Protein 3C1A (pdb70)

InterPro domains:
  IPR000683 Gfo/Idh/MocA-like oxidoreductase, N-terminal [PF01408] (12-127)
  IPR036291 NAD(P)-binding domain superfamily [SSF51735] (6-154)
  IPR051450 Gfo/Idh/MocA Oxidoreductases [PTHR43377] (8-313)
  IPR055170 GFO/IDH/MocA-like oxidoreductase domain [PF22725] (145-243)

Structure (mmCIF, N/CA/C/O backbone):
data_3C1A
#
_entry.id   3C1A
#
_cell.length_a   94.658
_cell.length_b   86.361
_cell.length_c   87.907
_cell.angle_alpha   90.000
_cell.angle_beta   90.000
_cell.angle_gamma   90.000
#
_symmetry.space_group_name_H-M   'P 21 21 2'
#
loop_
_entity.id
_entity.type
_entity.pdbx_description
1 polymer 'Putative oxidoreductase'
2 non-polymer 'TETRAETHYLENE GLYCOL'
3 non-polymer DI(HYDROXYETHYL)ETHER
4 non-polymer 'TRIETHYLENE GLYCOL'
5 water water
#
loop_
_atom_site.group_PDB
_atom_site.id
_atom_site.type_symbol
_atom_site.label_atom_id
_atom_site.label_alt_id
_atom_site.label_comp_id
_atom_site.label_asym_id
_atom_site.label_entity_id
_atom_site.label_seq_id
_atom_site.pdbx_PDB_ins_code
_atom_site.Cartn_x
_atom_site.Cartn_y
_atom_site.Cartn_z
_atom_site.occupancy
_atom_site.B_iso_or_equiv
_atom_site.auth_seq_id
_atom_site.auth_comp_id
_atom_site.auth_asym_id
_atom_site.auth_atom_id
_atom_site.pdbx_PDB_model_num
ATOM 1 N N . SER A 1 9 ? -19.116 0.455 -4.811 1.00 29.94 8 SER A N 1
ATOM 2 C CA . SER A 1 9 ? -18.970 1.375 -5.993 1.00 30.44 8 SER A CA 1
ATOM 3 C C . SER A 1 9 ? -17.695 2.221 -5.815 1.00 26.28 8 SER A C 1
ATOM 4 O O . SER A 1 9 ? -17.622 3.022 -4.901 1.00 24.22 8 SER A O 1
ATOM 7 N N . PRO A 1 10 ? -16.657 1.970 -6.625 1.00 23.95 9 PRO A N 1
ATOM 8 C CA . PRO A 1 10 ? -15.419 2.741 -6.439 1.00 22.08 9 PRO A CA 1
ATOM 9 C C . PRO A 1 10 ? -15.617 4.225 -6.682 1.00 20.46 9 PRO A C 1
ATOM 10 O O . PRO A 1 10 ? -16.446 4.621 -7.525 1.00 21.08 9 PRO A O 1
ATOM 14 N N . VAL A 1 11 ? -14.876 5.029 -5.925 1.00 15.34 10 VAL A N 1
ATOM 15 C CA . VAL A 1 11 ? -14.950 6.470 -6.048 1.00 14.12 10 VAL A CA 1
ATOM 16 C C . VAL A 1 11 ? -14.242 6.853 -7.353 1.00 15.18 10 VAL A C 1
ATOM 17 O O . VAL A 1 11 ? -13.122 6.412 -7.616 1.00 15.57 10 VAL A O 1
ATOM 21 N N . ARG A 1 12 ? -14.903 7.661 -8.172 1.00 12.44 11 ARG A N 1
ATOM 22 C CA . ARG A 1 12 ? -14.414 7.929 -9.510 1.00 11.45 11 ARG A CA 1
ATOM 23 C C . ARG A 1 12 ? -13.535 9.169 -9.500 1.00 10.18 11 ARG A C 1
ATOM 24 O O . ARG A 1 12 ? -14.011 10.265 -9.313 1.00 11.74 11 ARG A O 1
ATOM 32 N N . LEU A 1 13 ? -12.241 8.941 -9.652 1.00 12.09 12 LEU A N 1
ATOM 33 C CA . LEU A 1 13 ? -11.227 9.970 -9.613 1.00 12.85 12 LEU A CA 1
ATOM 34 C C . LEU A 1 13 ? -10.698 10.290 -10.965 1.00 11.57 12 LEU A C 1
ATOM 35 O O . LEU A 1 13 ? -10.628 9.436 -11.829 1.00 15.64 12 LEU A O 1
ATOM 40 N N . ALA A 1 14 ? -10.302 11.546 -11.142 1.00 13.06 13 ALA A N 1
ATOM 41 C CA . ALA A 1 14 ? -9.599 11.942 -12.347 1.00 12.46 13 ALA A CA 1
ATOM 42 C C . ALA A 1 14 ? -8.302 12.652 -11.953 1.00 13.23 13 ALA A C 1
ATOM 43 O O . ALA A 1 14 ? -8.212 13.247 -10.879 1.00 7.67 13 ALA A O 1
ATOM 45 N N . LEU A 1 15 ? -7.297 12.563 -12.822 1.00 12.48 14 LEU A N 1
ATOM 46 C CA . LEU A 1 15 ? -5.994 13.145 -12.557 1.00 12.55 14 LEU A CA 1
ATOM 47 C C . LEU A 1 15 ? -5.638 14.167 -13.634 1.00 10.12 14 LEU A C 1
ATOM 48 O O . LEU A 1 15 ? -5.770 13.904 -14.862 1.00 10.72 14 LEU A O 1
ATOM 53 N N . ILE A 1 16 ? -5.273 15.365 -13.191 1.00 13.26 15 ILE A N 1
ATOM 54 C CA . ILE A 1 16 ? -4.825 16.365 -14.103 1.00 11.79 15 ILE A CA 1
ATOM 55 C C . ILE A 1 16 ? -3.339 16.486 -13.758 1.00 14.15 15 ILE A C 1
ATOM 56 O O . ILE A 1 16 ? -2.988 16.912 -12.651 1.00 14.93 15 ILE A O 1
ATOM 61 N N . GLY A 1 17 ? -2.486 16.063 -14.688 1.00 16.06 16 GLY A N 1
ATOM 62 C CA . GLY A 1 17 ? -1.042 15.986 -14.459 1.00 20.21 16 GLY A CA 1
ATOM 63 C C . GLY A 1 17 ? -0.261 16.708 -15.522 1.00 24.18 16 GLY A C 1
ATOM 64 O O . GLY A 1 17 ? -0.644 16.708 -16.685 1.00 23.78 16 GLY A O 1
ATOM 65 N N . ALA A 1 18 ? 0.829 17.352 -15.130 1.00 27.10 17 ALA A N 1
ATOM 66 C CA . ALA A 1 18 ? 1.755 17.943 -16.092 1.00 29.29 17 ALA A CA 1
ATOM 67 C C . ALA A 1 18 ? 3.152 17.907 -15.502 1.00 32.38 17 ALA A C 1
ATOM 68 O O . ALA A 1 18 ? 3.329 18.106 -14.296 1.00 30.21 17 ALA A O 1
ATOM 70 N N . GLY A 1 19 ? 4.133 17.612 -16.353 1.00 35.57 18 GLY A N 1
ATOM 71 C CA . GLY A 1 19 ? 5.538 17.633 -15.961 1.00 36.25 18 GLY A CA 1
ATOM 72 C C . GLY A 1 19 ? 5.939 16.431 -15.134 1.00 37.17 18 GLY A C 1
ATOM 73 O O . GLY A 1 19 ? 5.526 15.299 -15.424 1.00 36.95 18 GLY A O 1
ATOM 74 N N . ARG A 1 20 ? 6.759 16.687 -14.113 1.00 36.88 19 ARG A N 1
ATOM 75 C CA . ARG A 1 20 ? 7.230 15.663 -13.166 1.00 37.42 19 ARG A CA 1
ATOM 76 C C . ARG A 1 20 ? 6.260 15.483 -12.000 1.00 35.65 19 ARG A C 1
ATOM 77 O O . ARG A 1 20 ? 6.478 14.644 -11.130 1.00 33.31 19 ARG A O 1
ATOM 85 N N . TRP A 1 21 ? 5.205 16.288 -11.981 1.00 35.16 20 TRP A N 1
ATOM 86 C CA . TRP A 1 21 ? 4.395 16.471 -10.781 1.00 34.32 20 TRP A CA 1
ATOM 87 C C . TRP A 1 21 ? 3.418 15.316 -10.491 1.00 34.09 20 TRP A C 1
ATOM 88 O O . TRP A 1 21 ? 2.985 15.145 -9.331 1.00 29.82 20 TRP A O 1
ATOM 99 N N A GLY A 1 22 ? 3.089 14.524 -11.521 0.50 33.38 21 GLY A N 1
ATOM 100 N N B GLY A 1 22 ? 3.132 14.494 -11.500 0.50 33.09 21 GLY A N 1
ATOM 101 C CA A GLY A 1 22 ? 2.126 13.402 -11.401 0.50 35.21 21 GLY A CA 1
ATOM 102 C CA B GLY A 1 22 ? 2.235 13.346 -11.327 0.50 34.86 21 GLY A CA 1
ATOM 103 C C A GLY A 1 22 ? 2.793 12.043 -11.214 0.50 35.16 21 GLY A C 1
ATOM 104 C C B GLY A 1 22 ? 2.712 12.299 -10.323 0.50 34.48 21 GLY A C 1
ATOM 105 O O A GLY A 1 22 ? 2.224 11.002 -11.564 0.50 34.16 21 GLY A O 1
ATOM 106 O O B GLY A 1 22 ? 2.157 11.195 -10.265 0.50 34.58 21 GLY A O 1
ATOM 107 N N A LYS A 1 23 ? 3.970 12.085 -10.590 0.50 35.39 22 LYS A N 1
ATOM 108 N N B LYS A 1 23 ? 3.729 12.630 -9.526 0.50 33.60 22 LYS A N 1
ATOM 109 C CA A LYS A 1 23 ? 4.980 11.010 -10.569 0.50 35.04 22 LYS A CA 1
ATOM 110 C CA B LYS A 1 23 ? 4.248 11.679 -8.570 0.50 32.29 22 LYS A CA 1
ATOM 111 C C A LYS A 1 23 ? 4.494 9.566 -10.358 0.50 34.35 22 LYS A C 1
ATOM 112 C C B LYS A 1 23 ? 3.861 10.294 -9.057 0.50 32.46 22 LYS A C 1
ATOM 113 O O A LYS A 1 23 ? 4.840 8.673 -11.144 0.50 35.59 22 LYS A O 1
ATOM 114 O O B LYS A 1 23 ? 3.582 10.092 -10.241 0.50 33.70 22 LYS A O 1
ATOM 125 N N A ASN A 1 24 ? 3.742 9.350 -9.278 0.50 31.85 23 ASN A N 1
ATOM 126 N N B ASN A 1 24 ? 3.803 9.343 -8.135 0.50 31.16 23 ASN A N 1
ATOM 127 C CA A ASN A 1 24 ? 3.310 8.015 -8.839 0.50 28.95 23 ASN A CA 1
ATOM 128 C CA B ASN A 1 24 ? 3.313 8.008 -8.462 0.50 28.75 23 ASN A CA 1
ATOM 129 C C A ASN A 1 24 ? 1.809 7.901 -8.511 0.50 26.07 23 ASN A C 1
ATOM 130 C C B ASN A 1 24 ? 1.776 7.907 -8.393 0.50 25.72 23 ASN A C 1
ATOM 131 O O A ASN A 1 24 ? 1.363 6.899 -7.963 0.50 23.20 23 ASN A O 1
ATOM 132 O O B ASN A 1 24 ? 1.256 6.894 -7.934 0.50 22.86 23 ASN A O 1
ATOM 141 N N . TYR A 1 25 ? 1.038 8.930 -8.838 1.00 23.61 24 TYR A N 1
ATOM 142 C CA . TYR A 1 25 ? -0.430 8.914 -8.626 1.00 21.38 24 TYR A CA 1
ATOM 143 C C . TYR A 1 25 ? -1.126 7.781 -9.370 1.00 19.20 24 TYR A C 1
ATOM 144 O O . TYR A 1 25 ? -1.955 7.068 -8.806 1.00 18.04 24 TYR A O 1
ATOM 153 N N . ILE A 1 26 ? -0.785 7.573 -10.637 1.00 17.64 25 ILE A N 1
ATOM 154 C CA . ILE A 1 26 ? -1.540 6.620 -11.431 1.00 17.41 25 ILE A CA 1
ATOM 155 C C . ILE A 1 26 ? -1.411 5.237 -10.846 1.00 15.02 25 ILE A C 1
ATOM 156 O O . ILE A 1 26 ? -2.385 4.502 -10.802 1.00 19.39 25 ILE A O 1
ATOM 161 N N . ARG A 1 27 ? -0.219 4.861 -10.405 1.00 18.25 26 ARG A N 1
ATOM 162 C CA . ARG A 1 27 ? -0.042 3.484 -9.839 1.00 19.25 26 ARG A CA 1
ATOM 163 C C . ARG A 1 27 ? -0.683 3.357 -8.469 1.00 18.74 26 ARG A C 1
ATOM 164 O O . ARG A 1 27 ? -1.200 2.298 -8.116 1.00 17.91 26 ARG A O 1
ATOM 169 N N . THR A 1 28 ? -0.645 4.435 -7.698 1.00 18.11 27 THR A N 1
ATOM 170 C CA . THR A 1 28 ? -1.280 4.453 -6.379 1.00 17.99 27 THR A CA 1
ATOM 171 C C . THR A 1 28 ? -2.784 4.276 -6.534 1.00 18.67 27 THR A C 1
ATOM 172 O O . THR A 1 28 ? -3.397 3.441 -5.855 1.00 20.75 27 THR A O 1
ATOM 176 N N . ILE A 1 29 ? -3.407 5.038 -7.436 1.00 16.59 28 ILE A N 1
ATOM 177 C CA . ILE A 1 29 ? -4.850 4.897 -7.622 1.00 16.29 28 ILE A CA 1
ATOM 178 C C . ILE A 1 29 ? -5.171 3.491 -8.120 1.00 17.69 28 ILE A C 1
ATOM 179 O O . ILE A 1 29 ? -6.169 2.895 -7.707 1.00 16.90 28 ILE A O 1
ATOM 184 N N . ALA A 1 30 ? -4.344 2.964 -9.022 1.00 20.97 29 ALA A N 1
ATOM 185 C CA . ALA A 1 30 ? -4.591 1.615 -9.564 1.00 21.42 29 ALA A CA 1
ATOM 186 C C . ALA A 1 30 ? -4.621 0.529 -8.498 1.00 22.88 29 ALA A C 1
ATOM 187 O O . ALA A 1 30 ? -5.356 -0.466 -8.633 1.00 23.76 29 ALA A O 1
ATOM 189 N N . GLY A 1 31 ? -3.830 0.703 -7.438 1.00 23.50 30 GLY A N 1
ATOM 190 C CA . GLY A 1 31 ? -3.747 -0.284 -6.357 1.00 23.11 30 GLY A CA 1
ATOM 191 C C . GLY A 1 31 ? -4.811 -0.169 -5.271 1.00 23.42 30 GLY A C 1
ATOM 192 O O . GLY A 1 31 ? -4.910 -1.043 -4.415 1.00 27.26 30 GLY A O 1
ATOM 193 N N . LEU A 1 32 ? -5.611 0.898 -5.315 1.00 23.83 31 LEU A N 1
ATOM 194 C CA . LEU A 1 32 ? -6.659 1.138 -4.313 1.00 23.67 31 LEU A CA 1
ATOM 195 C C . LEU A 1 32 ? -7.919 0.408 -4.732 1.00 24.12 31 LEU A C 1
ATOM 196 O O . LEU A 1 32 ? -8.462 0.674 -5.799 1.00 24.84 31 LEU A O 1
ATOM 201 N N . PRO A 1 33 ? -8.411 -0.502 -3.891 1.00 25.11 32 PRO A N 1
ATOM 202 C CA . PRO A 1 33 ? -9.672 -1.145 -4.221 1.00 26.53 32 PRO A CA 1
ATOM 203 C C . PRO A 1 33 ? -10.923 -0.260 -4.213 1.00 26.35 32 PRO A C 1
ATOM 204 O O . PRO A 1 33 ? -11.910 -0.614 -4.855 1.00 28.26 32 PRO A O 1
ATOM 208 N N . GLY A 1 34 ? -10.900 0.864 -3.504 1.00 22.34 33 GLY A N 1
ATOM 209 C CA . GLY A 1 34 ? -12.079 1.703 -3.391 1.00 23.58 33 GLY A CA 1
ATOM 210 C C . GLY A 1 34 ? -12.133 2.898 -4.319 1.00 19.82 33 GLY A C 1
ATOM 211 O O . GLY A 1 34 ? -13.029 3.716 -4.205 1.00 21.71 33 GLY A O 1
ATOM 212 N N . ALA A 1 35 ? -11.179 2.998 -5.232 1.00 19.16 34 ALA A N 1
ATOM 213 C CA . ALA A 1 35 ? -11.121 4.105 -6.168 1.00 18.99 34 ALA A CA 1
ATOM 214 C C . ALA A 1 35 ? -10.806 3.593 -7.571 1.00 19.88 34 ALA A C 1
ATOM 215 O O . ALA A 1 35 ? -10.261 2.481 -7.737 1.00 21.74 34 ALA A O 1
ATOM 217 N N . ALA A 1 36 ? -11.154 4.411 -8.564 1.00 19.12 35 ALA A N 1
ATOM 218 C CA . ALA A 1 36 ? -10.920 4.143 -9.982 1.00 17.50 35 ALA A CA 1
ATOM 219 C C . ALA A 1 36 ? -10.464 5.437 -10.680 1.00 17.01 35 ALA A C 1
ATOM 220 O O . ALA A 1 36 ? -11.007 6.503 -10.400 1.00 18.47 35 ALA A O 1
ATOM 222 N N . LEU A 1 37 ? -9.465 5.348 -11.558 1.00 15.99 36 LEU A N 1
ATOM 223 C CA . LEU A 1 37 ? -9.076 6.484 -12.412 1.00 15.64 36 LEU A CA 1
ATOM 224 C C . LEU A 1 37 ? -9.953 6.440 -13.658 1.00 14.42 36 LEU A C 1
ATOM 225 O O . LEU A 1 37 ? -9.757 5.613 -14.528 1.00 14.40 36 LEU A O 1
ATOM 230 N N . VAL A 1 38 ? -10.930 7.334 -13.726 1.00 13.71 37 VAL A N 1
ATOM 231 C CA . VAL A 1 38 ? -11.894 7.349 -14.814 1.00 11.43 37 VAL A CA 1
ATOM 232 C C . VAL A 1 38 ? -11.584 8.340 -15.961 1.00 12.99 37 VAL A C 1
ATOM 233 O O . VAL A 1 38 ? -12.073 8.156 -17.082 1.00 13.10 37 VAL A O 1
ATOM 237 N N . ARG A 1 39 ? -10.841 9.417 -15.687 1.00 11.34 38 ARG A N 1
ATOM 238 C CA . ARG A 1 39 ? -10.272 10.254 -16.748 1.00 11.92 38 ARG A CA 1
ATOM 239 C C . ARG A 1 39 ? -8.863 10.648 -16.362 1.00 11.02 38 ARG A C 1
ATOM 240 O O . ARG A 1 39 ? -8.529 10.726 -15.172 1.00 10.74 38 ARG A O 1
ATOM 248 N N . LEU A 1 40 ? -8.060 10.933 -17.379 1.00 13.37 39 LEU A N 1
ATOM 249 C CA . LEU A 1 40 ? -6.676 11.406 -17.220 1.00 11.72 39 LEU A CA 1
ATOM 250 C C . LEU A 1 40 ? -6.383 12.472 -18.242 1.00 13.39 39 LEU A C 1
ATOM 251 O O . LEU A 1 40 ? -6.530 12.222 -19.443 1.00 13.38 39 LEU A O 1
ATOM 256 N N . ALA A 1 41 ? -6.032 13.665 -17.754 1.00 11.95 40 ALA A N 1
ATOM 257 C CA . ALA A 1 41 ? -5.483 14.730 -18.564 1.00 13.38 40 ALA A CA 1
ATOM 258 C C . ALA A 1 41 ? -3.992 14.910 -18.250 1.00 14.00 40 ALA A C 1
ATOM 259 O O . ALA A 1 41 ? -3.634 15.461 -17.222 1.00 13.31 40 ALA A O 1
ATOM 261 N N . SER A 1 42 ? -3.105 14.431 -19.117 1.00 17.73 41 SER A N 1
ATOM 262 C CA . SER A 1 42 ? -1.660 14.513 -18.831 1.00 23.08 41 SER A CA 1
ATOM 263 C C . SER A 1 42 ? -0.816 14.855 -20.051 1.00 27.73 41 SER A C 1
ATOM 264 O O . SER A 1 42 ? -1.004 14.266 -21.105 1.00 30.89 41 SER A O 1
ATOM 267 N N . SER A 1 43 ? 0.123 15.786 -19.883 1.00 30.14 42 SER A N 1
ATOM 268 C CA . SER A 1 43 ? 1.084 16.159 -20.945 1.00 32.02 42 SER A CA 1
ATOM 269 C C . SER A 1 43 ? 2.181 15.106 -21.109 1.00 30.16 42 SER A C 1
ATOM 270 O O . SER A 1 43 ? 2.874 15.051 -22.124 1.00 28.61 42 SER A O 1
ATOM 273 N N . ASN A 1 44 ? 2.351 14.300 -20.077 1.00 31.46 43 ASN A N 1
ATOM 274 C CA . ASN A 1 44 ? 3.445 13.370 -19.996 1.00 32.28 43 ASN A CA 1
ATOM 275 C C . ASN A 1 44 ? 3.070 12.022 -20.635 1.00 31.74 43 ASN A C 1
ATOM 276 O O . ASN A 1 44 ? 2.202 11.335 -20.118 1.00 31.02 43 ASN A O 1
ATOM 281 N N . PRO A 1 45 ? 3.733 11.636 -21.759 1.00 33.18 44 PRO A N 1
ATOM 282 C CA . PRO A 1 45 ? 3.348 10.417 -22.493 1.00 32.56 44 PRO A CA 1
ATOM 283 C C . PRO A 1 45 ? 3.720 9.121 -21.758 1.00 33.90 44 PRO A C 1
ATOM 284 O O . PRO A 1 45 ? 3.164 8.062 -22.066 1.00 31.94 44 PRO A O 1
ATOM 288 N N . ASP A 1 46 ? 4.631 9.209 -20.791 1.00 35.03 45 ASP A N 1
ATOM 289 C CA . ASP A 1 46 ? 4.908 8.073 -19.902 1.00 38.33 45 ASP A CA 1
ATOM 290 C C . ASP A 1 46 ? 3.694 7.804 -18.987 1.00 39.80 45 ASP A C 1
ATOM 291 O O . ASP A 1 46 ? 3.327 6.644 -18.765 1.00 40.83 45 ASP A O 1
ATOM 296 N N . ASN A 1 47 ? 3.079 8.886 -18.488 1.00 40.00 46 ASN A N 1
ATOM 297 C CA . ASN A 1 47 ? 1.805 8.817 -17.746 1.00 40.59 46 ASN A CA 1
ATOM 298 C C . ASN A 1 47 ? 0.657 8.247 -18.578 1.00 41.17 46 ASN A C 1
ATOM 299 O O . ASN A 1 47 ? -0.046 7.332 -18.144 1.00 41.11 46 ASN A O 1
ATOM 304 N N . LEU A 1 48 ? 0.471 8.787 -19.782 1.00 42.38 47 LEU A N 1
ATOM 305 C CA . LEU A 1 48 ? -0.600 8.317 -20.676 1.00 43.66 47 LEU A CA 1
ATOM 306 C C . LEU A 1 48 ? -0.498 6.804 -21.002 1.00 43.02 47 LEU A C 1
ATOM 307 O O . LEU A 1 48 ? -1.510 6.150 -21.254 1.00 44.20 47 LEU A O 1
ATOM 312 N N . ALA A 1 49 ? 0.715 6.260 -20.958 1.00 43.68 48 ALA A N 1
ATOM 313 C CA . ALA A 1 49 ? 0.934 4.819 -21.117 1.00 44.26 48 ALA A CA 1
ATOM 314 C C . ALA A 1 49 ? 0.368 3.954 -19.974 1.00 44.27 48 ALA A C 1
ATOM 315 O O . ALA A 1 49 ? 0.209 2.738 -20.136 1.00 46.88 48 ALA A O 1
ATOM 317 N N . LEU A 1 50 ? 0.041 4.560 -18.837 1.00 40.66 49 LEU A N 1
ATOM 318 C CA . LEU A 1 50 ? -0.366 3.793 -17.652 1.00 38.71 49 LEU A CA 1
ATOM 319 C C . LEU A 1 50 ? -1.891 3.628 -17.376 1.00 37.50 49 LEU A C 1
ATOM 320 O O . LEU A 1 50 ? -2.290 2.838 -16.507 1.00 32.72 49 LEU A O 1
ATOM 325 N N . VAL A 1 51 ? -2.747 4.344 -18.103 1.00 37.74 50 VAL A N 1
ATOM 326 C CA . VAL A 1 51 ? -4.183 4.353 -17.778 1.00 36.54 50 VAL A CA 1
ATOM 327 C C . VAL A 1 51 ? -4.861 2.982 -17.787 1.00 34.14 50 VAL A C 1
ATOM 328 O O . VAL A 1 51 ? -4.592 2.152 -18.658 1.00 33.34 50 VAL A O 1
ATOM 332 N N . PRO A 1 52 ? -5.789 2.751 -16.844 1.00 30.73 51 PRO A N 1
ATOM 333 C CA . PRO A 1 52 ? -6.599 1.541 -16.975 1.00 29.79 51 PRO A CA 1
ATOM 334 C C . PRO A 1 52 ? -7.538 1.626 -18.186 1.00 28.98 51 PRO A C 1
ATOM 335 O O . PRO A 1 52 ? -7.838 2.721 -18.658 1.00 22.04 51 PRO A O 1
ATOM 339 N N . PRO A 1 53 ? -7.998 0.472 -18.679 1.00 31.37 52 PRO A N 1
ATOM 340 C CA . PRO A 1 53 ? -8.899 0.452 -19.822 1.00 33.73 52 PRO A CA 1
ATOM 341 C C . PRO A 1 53 ? -10.262 0.938 -19.374 1.00 33.52 52 PRO A C 1
ATOM 342 O O . PRO A 1 53 ? -10.836 0.401 -18.422 1.00 36.46 52 PRO A O 1
ATOM 346 N N . GLY A 1 54 ? -10.764 1.966 -20.037 1.00 31.01 53 GLY A N 1
ATOM 347 C CA . GLY A 1 54 ? -11.981 2.617 -19.600 1.00 28.57 53 GLY A CA 1
ATOM 348 C C . GLY A 1 54 ? -11.714 4.037 -19.148 1.00 25.37 53 GLY A C 1
ATOM 349 O O . GLY A 1 54 ? -12.619 4.872 -19.190 1.00 27.22 53 GLY A O 1
ATOM 350 N N . CYS A 1 55 ? -10.483 4.314 -18.717 1.00 18.54 54 CYS A N 1
ATOM 351 C CA . CYS A 1 55 ? -10.080 5.679 -18.415 1.00 18.22 54 CYS A CA 1
ATOM 352 C C . CYS A 1 55 ? -10.035 6.511 -19.702 1.00 17.82 54 CYS A C 1
ATOM 353 O O . CYS A 1 55 ? -9.359 6.151 -20.675 1.00 19.71 54 CYS A O 1
ATOM 356 N N . VAL A 1 56 ? -10.747 7.637 -19.696 1.00 18.89 55 VAL A N 1
ATOM 357 C CA . VAL A 1 56 ? -10.779 8.560 -20.833 1.00 17.37 55 VAL A CA 1
ATOM 358 C C . VAL A 1 56 ? -9.548 9.469 -20.852 1.00 17.29 55 VAL A C 1
ATOM 359 O O . VAL A 1 56 ? -9.254 10.173 -19.870 1.00 13.63 55 VAL A O 1
ATOM 363 N N . ILE A 1 57 ? -8.862 9.511 -21.994 1.00 16.86 56 ILE A N 1
ATOM 364 C CA . ILE A 1 57 ? -7.719 10.413 -22.183 1.00 15.16 56 ILE A CA 1
ATOM 365 C C . ILE A 1 57 ? -8.153 11.780 -22.704 1.00 13.76 56 ILE A C 1
ATOM 366 O O . ILE A 1 57 ? -8.815 11.901 -23.744 1.00 14.58 56 ILE A O 1
ATOM 371 N N . GLU A 1 58 ? -7.791 12.806 -21.950 1.00 11.10 57 GLU A N 1
ATOM 372 C CA . GLU A 1 58 ? -8.096 14.173 -22.303 1.00 12.56 57 GLU A CA 1
ATOM 373 C C . GLU A 1 58 ? -6.849 14.981 -22.558 1.00 16.79 57 GLU A C 1
ATOM 374 O O . GLU A 1 58 ? -5.882 14.923 -21.809 1.00 18.14 57 GLU A O 1
ATOM 380 N N . SER A 1 59 ? -6.892 15.792 -23.599 1.00 18.62 58 SER A N 1
ATOM 381 C CA . SER A 1 59 ? -5.855 16.750 -23.825 1.00 21.50 58 SER A CA 1
ATOM 382 C C . SER A 1 59 ? -6.186 18.017 -23.033 1.00 23.79 58 SER A C 1
ATOM 383 O O . SER A 1 59 ? -5.275 18.691 -22.530 1.00 28.02 58 SER A O 1
ATOM 386 N N . ASP A 1 60 ? -7.480 18.321 -22.884 1.00 21.90 59 ASP A N 1
ATOM 387 C CA . ASP A 1 60 ? -7.939 19.542 -22.196 1.00 20.56 59 ASP A CA 1
ATOM 388 C C . ASP A 1 60 ? -8.398 19.256 -20.780 1.00 20.11 59 ASP A C 1
ATOM 389 O O . ASP A 1 60 ? -9.343 18.487 -20.602 1.00 18.26 59 ASP A O 1
ATOM 394 N N . TRP A 1 61 ? -7.750 19.882 -19.776 1.00 17.33 60 TRP A N 1
ATOM 395 C CA . TRP A 1 61 ? -8.110 19.663 -18.376 1.00 18.29 60 TRP A CA 1
ATOM 396 C C . TRP A 1 61 ? -9.563 20.010 -18.108 1.00 15.51 60 TRP A C 1
ATOM 397 O O . TRP A 1 61 ? -10.182 19.403 -17.234 1.00 15.57 60 TRP A O 1
ATOM 408 N N . ARG A 1 62 ? -10.103 20.990 -18.844 1.00 13.09 61 ARG A N 1
ATOM 409 C CA . ARG A 1 62 ? -11.493 21.397 -18.677 1.00 13.21 61 ARG A CA 1
ATOM 410 C C . ARG A 1 62 ? -12.490 20.250 -18.854 1.00 14.02 61 ARG A C 1
ATOM 411 O O . ARG A 1 62 ? -13.562 20.244 -18.221 1.00 13.00 61 ARG A O 1
ATOM 419 N N . SER A 1 63 ? -12.167 19.296 -19.727 1.00 12.18 62 SER A N 1
ATOM 420 C CA . SER A 1 63 ? -13.034 18.134 -19.921 1.00 13.51 62 SER A CA 1
ATOM 421 C C . SER A 1 63 ? -13.056 17.206 -18.717 1.00 14.23 62 SER A C 1
ATOM 422 O O . SER A 1 63 ? -14.007 16.420 -18.535 1.00 12.68 62 SER A O 1
ATOM 425 N N . VAL A 1 64 ? -12.008 17.242 -17.908 1.00 14.64 63 VAL A N 1
ATOM 426 C CA . VAL A 1 64 ? -12.012 16.448 -16.676 1.00 14.42 63 VAL A CA 1
ATOM 427 C C . VAL A 1 64 ? -12.992 17.031 -15.675 1.00 15.29 63 VAL A C 1
ATOM 428 O O . VAL A 1 64 ? -13.790 16.297 -15.102 1.00 11.97 63 VAL A O 1
ATOM 432 N N . VAL A 1 65 ? -12.986 18.357 -15.506 1.00 13.59 64 VAL A N 1
ATOM 433 C CA . VAL A 1 65 ? -13.884 18.999 -14.530 1.00 18.59 64 VAL A CA 1
ATOM 434 C C . VAL A 1 65 ? -15.344 19.129 -15.008 1.00 19.13 64 VAL A C 1
ATOM 435 O O . VAL A 1 65 ? -16.251 19.312 -14.200 1.00 19.49 64 VAL A O 1
ATOM 439 N N . SER A 1 66 ? -15.574 19.026 -16.313 1.00 19.39 65 SER A N 1
ATOM 440 C CA . SER A 1 66 ? -16.944 19.028 -16.845 1.00 16.83 65 SER A CA 1
ATOM 441 C C . SER A 1 66 ? -17.550 17.640 -16.911 1.00 15.44 65 SER A C 1
ATOM 442 O O . SER A 1 66 ? -18.678 17.495 -17.367 1.00 15.06 65 SER A O 1
ATOM 445 N N . ALA A 1 67 ? -16.803 16.631 -16.478 1.00 13.07 66 ALA A N 1
ATOM 446 C CA . ALA A 1 67 ? -17.167 15.238 -16.648 1.00 12.83 66 ALA A CA 1
ATOM 447 C C . ALA A 1 67 ? -18.223 14.881 -15.627 1.00 15.10 66 ALA A C 1
ATOM 448 O O . ALA A 1 67 ? -18.017 15.140 -14.442 1.00 14.66 66 ALA A O 1
ATOM 450 N N . PRO A 1 68 ? -19.374 14.308 -16.064 1.00 14.26 67 PRO A N 1
ATOM 451 C CA . PRO A 1 68 ? -20.443 14.068 -15.072 1.00 15.26 67 PRO A CA 1
ATOM 452 C C . PRO A 1 68 ? -20.156 12.971 -14.065 1.00 14.04 67 PRO A C 1
ATOM 453 O O . PRO A 1 68 ? -20.622 13.036 -12.933 1.00 17.01 67 PRO A O 1
ATOM 457 N N . GLU A 1 69 ? -19.387 11.976 -14.487 1.00 12.36 68 GLU A N 1
ATOM 458 C CA . GLU A 1 69 ? -19.049 10.807 -13.674 1.00 14.22 68 GLU A CA 1
ATOM 459 C C . GLU A 1 69 ? -17.840 11.005 -12.738 1.00 13.35 68 GLU A C 1
ATOM 460 O O . GLU A 1 69 ? -17.600 10.184 -11.870 1.00 16.64 68 GLU A O 1
ATOM 466 N N . VAL A 1 70 ? -17.084 12.069 -12.911 1.00 13.28 69 VAL A N 1
ATOM 467 C CA . VAL A 1 70 ? -15.912 12.292 -12.059 1.00 13.61 69 VAL A CA 1
ATOM 468 C C . VAL A 1 70 ? -16.409 12.803 -10.728 1.00 13.64 69 VAL A C 1
ATOM 469 O O . VAL A 1 70 ? -17.126 13.791 -10.681 1.00 16.11 69 VAL A O 1
ATOM 473 N N . GLU A 1 71 ? -16.025 12.142 -9.646 1.00 14.31 70 GLU A N 1
ATOM 474 C CA . GLU A 1 71 ? -16.421 12.582 -8.301 1.00 14.20 70 GLU A CA 1
ATOM 475 C C . GLU A 1 71 ? -15.419 13.562 -7.658 1.00 13.46 70 GLU A C 1
ATOM 476 O O . GLU A 1 71 ? -15.805 14.390 -6.831 1.00 10.92 70 GLU A O 1
ATOM 482 N N . ALA A 1 72 ? -14.144 13.437 -8.033 1.00 11.36 71 ALA A N 1
ATOM 483 C CA . ALA A 1 72 ? -13.038 14.142 -7.387 1.00 10.91 71 ALA A CA 1
ATOM 484 C C . ALA A 1 72 ? -11.858 14.246 -8.343 1.00 11.89 71 ALA A C 1
ATOM 485 O O . ALA A 1 72 ? -11.680 13.394 -9.197 1.00 10.63 71 ALA A O 1
ATOM 487 N N A VAL A 1 73 ? -11.079 15.320 -8.201 0.50 9.57 72 VAL A N 1
ATOM 488 N N B VAL A 1 73 ? -11.074 15.309 -8.215 0.50 9.47 72 VAL A N 1
ATOM 489 C CA A VAL A 1 73 ? -9.947 15.621 -9.089 0.50 10.01 72 VAL A CA 1
ATOM 490 C CA B VAL A 1 73 ? -9.925 15.509 -9.095 0.50 9.77 72 VAL A CA 1
ATOM 491 C C A VAL A 1 73 ? -8.640 15.700 -8.283 0.50 11.45 72 VAL A C 1
ATOM 492 C C B VAL A 1 73 ? -8.646 15.673 -8.282 0.50 11.30 72 VAL A C 1
ATOM 493 O O A VAL A 1 73 ? -8.589 16.397 -7.265 0.50 10.13 72 VAL A O 1
ATOM 494 O O B VAL A 1 73 ? -8.619 16.385 -7.272 0.50 9.87 72 VAL A O 1
ATOM 501 N N . ILE A 1 74 ? -7.604 14.985 -8.735 1.00 10.54 73 ILE A N 1
ATOM 502 C CA . ILE A 1 74 ? -6.268 15.150 -8.220 1.00 11.85 73 ILE A CA 1
ATOM 503 C C . ILE A 1 74 ? -5.493 16.120 -9.157 1.00 7.75 73 ILE A C 1
ATOM 504 O O . ILE A 1 74 ? -5.359 15.874 -10.379 1.00 10.02 73 ILE A O 1
ATOM 509 N N . ILE A 1 75 ? -5.024 17.232 -8.607 1.00 11.61 74 ILE A N 1
ATOM 510 C CA . ILE A 1 75 ? -4.327 18.234 -9.375 1.00 10.41 74 ILE A CA 1
ATOM 511 C C . ILE A 1 75 ? -2.802 18.103 -9.072 1.00 15.70 74 ILE A C 1
ATOM 512 O O . ILE A 1 75 ? -2.314 18.522 -8.016 1.00 14.54 74 ILE A O 1
ATOM 517 N N . ALA A 1 76 ? -2.076 17.494 -10.013 1.00 14.21 75 ALA A N 1
ATOM 518 C CA . ALA A 1 76 ? -0.637 17.293 -9.924 1.00 17.23 75 ALA A CA 1
ATOM 519 C C . ALA A 1 76 ? 0.069 18.020 -11.091 1.00 15.90 75 ALA A C 1
ATOM 520 O O . ALA A 1 76 ? 0.732 17.414 -11.912 1.00 18.33 75 ALA A O 1
ATOM 522 N N . THR A 1 77 ? -0.132 19.335 -11.164 1.00 18.65 76 THR A N 1
ATOM 523 C CA . THR A 1 77 ? 0.425 20.195 -12.203 1.00 17.29 76 THR A CA 1
ATOM 524 C C . THR A 1 77 ? 1.495 21.130 -11.558 1.00 18.41 76 THR A C 1
ATOM 525 O O . THR A 1 77 ? 1.633 21.156 -10.338 1.00 15.15 76 THR A O 1
ATOM 529 N N . PRO A 1 78 ? 2.254 21.907 -12.372 1.00 16.19 77 PRO A N 1
ATOM 530 C CA . PRO A 1 78 ? 3.181 22.842 -11.737 1.00 16.46 77 PRO A CA 1
ATOM 531 C C . PRO A 1 78 ? 2.378 23.774 -10.835 1.00 15.23 77 PRO A C 1
ATOM 532 O O . PRO A 1 78 ? 1.225 24.083 -11.156 1.00 13.67 77 PRO A O 1
ATOM 536 N N . PRO A 1 79 ? 2.957 24.215 -9.713 1.00 14.58 78 PRO A N 1
ATOM 537 C CA . PRO A 1 79 ? 2.164 24.935 -8.712 1.00 11.50 78 PRO A CA 1
ATOM 538 C C . PRO A 1 79 ? 1.587 26.250 -9.161 1.00 12.43 78 PRO A C 1
ATOM 539 O O . PRO A 1 79 ? 0.536 26.604 -8.681 1.00 13.52 78 PRO A O 1
ATOM 543 N N . ALA A 1 80 ? 2.258 26.962 -10.072 1.00 12.55 79 ALA A N 1
ATOM 544 C CA . ALA A 1 80 ? 1.726 28.200 -10.644 1.00 10.79 79 ALA A CA 1
ATOM 545 C C . ALA A 1 80 ? 0.363 27.980 -11.332 1.00 9.50 79 ALA A C 1
ATOM 546 O O . ALA A 1 80 ? -0.380 28.891 -11.464 1.00 13.95 79 ALA A O 1
ATOM 548 N N . THR A 1 81 ? 0.037 26.743 -11.702 1.00 12.13 80 THR A N 1
ATOM 549 C CA . THR A 1 81 ? -1.256 26.458 -12.329 1.00 11.98 80 THR A CA 1
ATOM 550 C C . THR A 1 81 ? -2.335 25.899 -11.367 1.00 15.88 80 THR A C 1
ATOM 551 O O . THR A 1 81 ? -3.490 25.645 -11.783 1.00 17.01 80 THR A O 1
ATOM 555 N N . HIS A 1 82 ? -1.962 25.693 -10.098 1.00 13.36 81 HIS A N 1
ATOM 556 C CA . HIS A 1 82 ? -2.891 25.099 -9.132 1.00 13.65 81 HIS A CA 1
ATOM 557 C C . HIS A 1 82 ? -4.165 25.907 -8.925 1.00 12.23 81 HIS A C 1
ATOM 558 O O . HIS A 1 82 ? -5.244 25.329 -8.897 1.00 17.05 81 HIS A O 1
ATOM 565 N N . ALA A 1 83 ? -4.057 27.222 -8.744 1.00 13.20 82 ALA A N 1
ATOM 566 C CA . ALA A 1 83 ? -5.208 28.020 -8.385 1.00 11.66 82 ALA A CA 1
ATOM 567 C C . ALA A 1 83 ? -6.275 27.976 -9.514 1.00 14.01 82 ALA A C 1
ATOM 568 O O . ALA A 1 83 ? -7.458 27.803 -9.252 1.00 14.87 82 ALA A O 1
ATOM 570 N N . GLU A 1 84 ? -5.864 28.082 -10.777 1.00 15.33 83 GLU A N 1
ATOM 571 C CA . GLU A 1 84 ? -6.851 28.098 -11.885 1.00 14.38 83 GLU A CA 1
ATOM 572 C C . GLU A 1 84 ? -7.631 26.781 -11.969 1.00 14.93 83 GLU A C 1
ATOM 573 O O . GLU A 1 84 ? -8.846 26.752 -12.131 1.00 11.21 83 GLU A O 1
ATOM 579 N N . ILE A 1 85 ? -6.913 25.686 -11.860 1.00 13.19 84 ILE A N 1
ATOM 580 C CA . ILE A 1 85 ? -7.552 24.363 -12.010 1.00 13.71 84 ILE A CA 1
ATOM 581 C C . ILE A 1 85 ? -8.403 24.045 -10.790 1.00 13.49 84 ILE A C 1
ATOM 582 O O . ILE A 1 85 ? -9.519 23.523 -10.929 1.00 10.18 84 ILE A O 1
ATOM 587 N N . THR A 1 86 ? -7.898 24.389 -9.606 1.00 12.73 85 THR A N 1
ATOM 588 C CA . THR A 1 86 ? -8.644 24.192 -8.349 1.00 12.16 85 THR A CA 1
ATOM 589 C C . THR A 1 86 ? -9.941 24.985 -8.305 1.00 11.36 85 THR A C 1
ATOM 590 O O . THR A 1 86 ? -10.969 24.479 -7.950 1.00 11.10 85 THR A O 1
ATOM 594 N N . LEU A 1 87 ? -9.877 26.263 -8.627 1.00 13.08 86 LEU A N 1
ATOM 595 C CA . LEU A 1 87 ? -11.075 27.074 -8.734 1.00 12.13 86 LEU A CA 1
ATOM 596 C C . LEU A 1 87 ? -12.103 26.510 -9.704 1.00 12.50 86 LEU A C 1
ATOM 597 O O . LEU A 1 87 ? -13.283 26.563 -9.400 1.00 12.35 86 LEU A O 1
ATOM 602 N N . ALA A 1 88 ? -11.658 25.946 -10.831 1.00 13.95 87 ALA A N 1
ATOM 603 C CA . ALA A 1 88 ? -12.552 25.327 -11.827 1.00 13.34 87 ALA A CA 1
ATOM 604 C C . ALA A 1 88 ? -13.175 24.075 -11.292 1.00 14.85 87 ALA A C 1
ATOM 605 O O . ALA A 1 88 ? -14.349 23.837 -11.484 1.00 13.60 87 ALA A O 1
ATOM 607 N N . ALA A 1 89 ? -12.374 23.257 -10.622 1.00 13.09 88 ALA A N 1
ATOM 608 C CA . ALA A 1 89 ? -12.882 22.047 -9.995 1.00 11.55 88 ALA A CA 1
ATOM 609 C C . ALA A 1 89 ? -13.925 22.332 -8.914 1.00 12.93 88 ALA A C 1
ATOM 610 O O . ALA A 1 89 ? -14.983 21.710 -8.901 1.00 13.31 88 ALA A O 1
ATOM 612 N N . ILE A 1 90 ? -13.636 23.301 -8.040 1.00 11.52 89 ILE A N 1
ATOM 613 C CA . ILE A 1 90 ? -14.562 23.727 -6.976 1.00 13.84 89 ILE A CA 1
ATOM 614 C C . ILE A 1 90 ? -15.875 24.218 -7.571 1.00 15.33 89 ILE A C 1
ATOM 615 O O . ILE A 1 90 ? -16.944 23.850 -7.086 1.00 15.16 89 ILE A O 1
ATOM 620 N N . ALA A 1 91 ? -15.770 25.116 -8.558 1.00 16.88 90 ALA A N 1
ATOM 621 C CA . ALA A 1 91 ? -16.921 25.658 -9.284 1.00 17.97 90 ALA A CA 1
ATOM 622 C C . ALA A 1 91 ? -17.810 24.536 -9.847 1.00 19.94 90 ALA A C 1
ATOM 623 O O . ALA A 1 91 ? -19.040 24.686 -9.946 1.00 21.05 90 ALA A O 1
ATOM 625 N N . SER A 1 92 ? -17.186 23.430 -10.239 1.00 18.25 91 SER A N 1
ATOM 626 C CA . SER A 1 92 ? -17.894 22.247 -10.732 1.00 20.13 91 SER A CA 1
ATOM 627 C C . SER A 1 92 ? -18.412 21.290 -9.665 1.00 20.48 91 SER A C 1
ATOM 628 O O . SER A 1 92 ? -19.021 20.279 -10.012 1.00 20.92 91 SER A O 1
ATOM 631 N N . GLY A 1 93 ? -18.171 21.569 -8.385 1.00 16.85 92 GLY A N 1
ATOM 632 C CA . GLY A 1 93 ? -18.604 20.675 -7.328 1.00 17.23 92 GLY A CA 1
ATOM 633 C C . GLY A 1 93 ? -17.762 19.425 -7.118 1.00 19.05 92 GLY A C 1
ATOM 634 O O . GLY A 1 93 ? -18.192 18.531 -6.412 1.00 19.27 92 GLY A O 1
ATOM 635 N N . LYS A 1 94 ? -16.545 19.366 -7.663 1.00 18.23 93 LYS A N 1
ATOM 636 C CA . LYS A 1 94 ? -15.701 18.179 -7.477 1.00 16.63 93 LYS A CA 1
ATOM 637 C C . LYS A 1 94 ? -14.672 18.409 -6.400 1.00 14.76 93 LYS A C 1
ATOM 638 O O . LYS A 1 94 ? -13.949 19.414 -6.428 1.00 12.91 93 LYS A O 1
ATOM 644 N N . ALA A 1 95 ? -14.597 17.467 -5.470 1.00 12.06 94 ALA A N 1
ATOM 645 C CA . ALA A 1 95 ? -13.552 17.462 -4.458 1.00 12.05 94 ALA A CA 1
ATOM 646 C C . ALA A 1 95 ? -12.154 17.442 -5.066 1.00 14.43 94 ALA A C 1
ATOM 647 O O . ALA A 1 95 ? -11.939 16.807 -6.125 1.00 10.09 94 ALA A O 1
ATOM 649 N N . VAL A 1 96 ? -11.212 18.120 -4.384 1.00 11.56 95 VAL A N 1
ATOM 650 C CA . VAL A 1 96 ? -9.854 18.349 -4.925 1.00 9.61 95 VAL A CA 1
ATOM 651 C C . VAL A 1 96 ? -8.795 17.884 -3.953 1.00 10.47 95 VAL A C 1
ATOM 652 O O . VAL A 1 96 ? -8.878 18.193 -2.764 1.00 8.32 95 VAL A O 1
ATOM 656 N N . LEU A 1 97 ? -7.829 17.107 -4.457 1.00 10.34 96 LEU A N 1
ATOM 657 C CA . LEU A 1 97 ? -6.557 16.838 -3.785 1.00 10.43 96 LEU A CA 1
ATOM 658 C C . LEU A 1 97 ? -5.482 17.462 -4.625 1.00 9.54 96 LEU A C 1
ATOM 659 O O . LEU A 1 97 ? -5.270 17.024 -5.769 1.00 9.72 96 LEU A O 1
ATOM 664 N N . VAL A 1 98 ? -4.890 18.574 -4.142 1.00 9.33 97 VAL A N 1
ATOM 665 C CA . VAL A 1 98 ? -3.888 19.280 -4.908 1.00 8.05 97 VAL A CA 1
ATOM 666 C C . VAL A 1 98 ? -2.511 19.142 -4.318 1.00 10.01 97 VAL A C 1
ATOM 667 O O . VAL A 1 98 ? -2.323 19.204 -3.095 1.00 8.70 97 VAL A O 1
ATOM 671 N N . GLU A 1 99 ? -1.529 18.964 -5.189 1.00 11.89 98 GLU A N 1
ATOM 672 C CA . GLU A 1 99 ? -0.194 18.636 -4.712 1.00 14.01 98 GLU A CA 1
ATOM 673 C C . GLU A 1 99 ? 0.345 19.909 -4.046 1.00 13.65 98 GLU A C 1
ATOM 674 O O . GLU A 1 99 ? -0.143 20.989 -4.319 1.00 14.24 98 GLU A O 1
ATOM 680 N N . LYS A 1 100 ? 1.262 19.761 -3.091 1.00 16.19 99 LYS A N 1
ATOM 681 C CA . LYS A 1 100 ? 1.965 20.906 -2.479 1.00 18.77 99 LYS A CA 1
ATOM 682 C C . LYS A 1 100 ? 3.032 21.474 -3.422 1.00 15.35 99 LYS A C 1
ATOM 683 O O . LYS A 1 100 ? 3.526 20.768 -4.288 1.00 15.37 99 LYS A O 1
ATOM 687 N N . PRO A 1 101 ? 3.379 22.770 -3.277 1.00 13.72 100 PRO A N 1
ATOM 688 C CA . PRO A 1 101 ? 2.720 23.749 -2.438 1.00 13.25 100 PRO A CA 1
ATOM 689 C C . PRO A 1 101 ? 1.360 24.144 -3.025 1.00 13.65 100 PRO A C 1
ATOM 690 O O . PRO A 1 101 ? 1.188 24.136 -4.240 1.00 14.53 100 PRO A O 1
ATOM 694 N N . LEU A 1 102 ? 0.412 24.483 -2.170 1.00 11.29 101 LEU A N 1
ATOM 695 C CA . LEU A 1 102 ? -0.922 24.839 -2.599 1.00 11.90 101 LEU A CA 1
ATOM 696 C C . LEU A 1 102 ? -0.855 25.781 -3.817 1.00 9.53 101 LEU A C 1
ATOM 697 O O . LEU A 1 102 ? -1.495 25.559 -4.850 1.00 8.76 101 LEU A O 1
ATOM 702 N N . THR A 1 103 ? -0.119 26.871 -3.639 1.00 12.70 102 THR A N 1
ATOM 703 C CA . THR A 1 103 ? 0.168 27.806 -4.693 1.00 13.91 102 THR A CA 1
ATOM 704 C C . THR A 1 103 ? 1.566 28.352 -4.420 1.00 14.58 102 THR A C 1
ATOM 705 O O . THR A 1 103 ? 2.227 27.935 -3.468 1.00 17.88 102 THR A O 1
ATOM 709 N N . LEU A 1 104 ? 2.022 29.255 -5.276 1.00 15.69 103 LEU A N 1
ATOM 710 C CA . LEU A 1 104 ? 3.256 29.983 -5.029 1.00 13.75 103 LEU A CA 1
ATOM 711 C C . LEU A 1 104 ? 2.893 31.440 -4.752 1.00 18.29 103 LEU A C 1
ATOM 712 O O . LEU A 1 104 ? 3.740 32.298 -4.879 1.00 16.64 103 LEU A O 1
ATOM 717 N N . ASP A 1 105 ? 1.639 31.700 -4.370 1.00 16.88 104 ASP A N 1
ATOM 718 C CA . ASP A 1 105 ? 1.127 33.058 -4.277 1.00 16.62 104 ASP A CA 1
ATOM 719 C C . ASP A 1 105 ? 0.030 33.114 -3.227 1.00 16.71 104 ASP A C 1
ATOM 720 O O . ASP A 1 105 ? -0.955 32.368 -3.330 1.00 15.38 104 ASP A O 1
ATOM 725 N N . LEU A 1 106 ? 0.149 34.019 -2.258 1.00 16.97 105 LEU A N 1
ATOM 726 C CA . LEU A 1 106 ? -0.843 34.087 -1.163 1.00 17.10 105 LEU A CA 1
ATOM 727 C C . LEU A 1 106 ? -2.252 34.413 -1.644 1.00 15.23 105 LEU A C 1
ATOM 728 O O . LEU A 1 106 ? -3.203 33.706 -1.305 1.00 15.71 105 LEU A O 1
ATOM 733 N N . ALA A 1 107 ? -2.378 35.461 -2.454 1.00 15.88 106 ALA A N 1
ATOM 734 C CA . ALA A 1 107 ? -3.678 35.887 -2.967 1.00 17.80 106 ALA A CA 1
ATOM 735 C C . ALA A 1 107 ? -4.432 34.771 -3.690 1.00 15.48 106 ALA A C 1
ATOM 736 O O . ALA A 1 107 ? -5.650 34.692 -3.572 1.00 16.75 106 ALA A O 1
ATOM 738 N N . GLU A 1 108 ? -3.712 33.919 -4.419 1.00 16.43 107 GLU A N 1
ATOM 739 C CA . GLU A 1 108 ? -4.320 32.759 -5.124 1.00 16.08 107 GLU A CA 1
ATOM 740 C C . GLU A 1 108 ? -4.810 31.728 -4.107 1.00 14.39 107 GLU A C 1
ATOM 741 O O . GLU A 1 108 ? -5.899 31.105 -4.261 1.00 14.37 107 GLU A O 1
ATOM 747 N N . ALA A 1 109 ? -3.971 31.523 -3.092 1.00 15.05 108 ALA A N 1
ATOM 748 C CA . ALA A 1 109 ? -4.285 30.645 -1.968 1.00 14.00 108 ALA A CA 1
ATOM 749 C C . ALA A 1 109 ? -5.571 31.131 -1.339 1.00 14.51 108 ALA A C 1
ATOM 750 O O . ALA A 1 109 ? -6.483 30.365 -1.117 1.00 15.19 108 ALA A O 1
ATOM 752 N N . GLU A 1 110 ? -5.645 32.427 -1.057 1.00 15.18 109 GLU A N 1
ATOM 753 C CA . GLU A 1 110 ? -6.843 33.002 -0.430 1.00 14.27 109 GLU A CA 1
ATOM 754 C C . GLU A 1 110 ? -8.074 32.893 -1.331 1.00 13.00 109 GLU A C 1
ATOM 755 O O . GLU A 1 110 ? -9.184 32.727 -0.827 1.00 14.26 109 GLU A O 1
ATOM 761 N N . ALA A 1 111 ? -7.891 32.952 -2.651 1.00 15.08 110 ALA A N 1
ATOM 762 C CA . ALA A 1 111 ? -9.015 32.854 -3.610 1.00 15.23 110 ALA A CA 1
ATOM 763 C C . ALA A 1 111 ? -9.619 31.458 -3.610 1.00 16.22 110 ALA A C 1
ATOM 764 O O . ALA A 1 111 ? -10.850 31.264 -3.639 1.00 17.23 110 ALA A O 1
ATOM 766 N N . VAL A 1 112 ? -8.730 30.480 -3.571 1.00 15.53 111 VAL A N 1
ATOM 767 C CA . VAL A 1 112 ? -9.093 29.101 -3.336 1.00 14.29 111 VAL A CA 1
ATOM 768 C C . VAL A 1 112 ? -9.830 28.833 -1.995 1.00 14.35 111 VAL A C 1
ATOM 769 O O . VAL A 1 112 ? -10.931 28.266 -1.992 1.00 13.96 111 VAL A O 1
ATOM 773 N N . ALA A 1 113 ? -9.233 29.197 -0.864 1.00 13.62 112 ALA A N 1
ATOM 774 C CA . ALA A 1 113 ? -9.920 29.193 0.445 1.00 13.36 112 ALA A CA 1
ATOM 775 C C . ALA A 1 113 ? -11.363 29.732 0.393 1.00 14.99 112 ALA A C 1
ATOM 776 O O . ALA A 1 113 ? -12.289 29.110 0.919 1.00 16.41 112 ALA A O 1
ATOM 778 N N . ALA A 1 114 ? -11.531 30.897 -0.223 1.00 16.16 113 ALA A N 1
ATOM 779 C CA . ALA A 1 114 ? -12.828 31.561 -0.339 1.00 16.71 113 ALA A CA 1
ATOM 780 C C . ALA A 1 114 ? -13.840 30.756 -1.158 1.00 17.04 113 ALA A C 1
ATOM 781 O O . ALA A 1 114 ? -15.010 30.683 -0.777 1.00 15.66 113 ALA A O 1
ATOM 783 N N . ALA A 1 115 ? -13.405 30.154 -2.269 1.00 17.01 114 ALA A N 1
ATOM 784 C CA . ALA A 1 115 ? -14.278 29.352 -3.115 1.00 16.39 114 ALA A CA 1
ATOM 785 C C . ALA A 1 115 ? -14.727 28.034 -2.432 1.00 15.27 114 ALA A C 1
ATOM 786 O O . ALA A 1 115 ? -15.896 27.658 -2.506 1.00 14.95 114 ALA A O 1
ATOM 788 N N . ALA A 1 116 ? -13.797 27.373 -1.758 1.00 12.61 115 ALA A N 1
ATOM 789 C CA . ALA A 1 116 ? -14.071 26.210 -0.920 1.00 15.56 115 ALA A CA 1
ATOM 790 C C . ALA A 1 116 ? -15.117 26.545 0.166 1.00 16.10 115 ALA A C 1
ATOM 791 O O . ALA A 1 116 ? -16.062 25.813 0.357 1.00 17.45 115 ALA A O 1
ATOM 793 N N . LYS A 1 117 ? -14.930 27.671 0.855 1.00 16.22 116 LYS A N 1
ATOM 794 C CA . LYS A 1 117 ? -15.889 28.167 1.838 1.00 18.53 116 LYS A CA 1
ATOM 795 C C . LYS A 1 117 ? -17.285 28.427 1.207 1.00 18.07 116 LYS A C 1
ATOM 796 O O . LYS A 1 117 ? -18.314 27.930 1.731 1.00 16.49 116 LYS A O 1
ATOM 802 N N . ALA A 1 118 ? -17.303 29.194 0.106 1.00 15.15 117 ALA A N 1
ATOM 803 C CA . ALA A 1 118 ? -18.574 29.604 -0.527 1.00 16.54 117 ALA A CA 1
ATOM 804 C C . ALA A 1 118 ? -19.341 28.415 -1.085 1.00 15.73 117 ALA A C 1
ATOM 805 O O . ALA A 1 118 ? -20.556 28.400 -1.066 1.00 16.56 117 ALA A O 1
ATOM 807 N N . THR A 1 119 ? -18.628 27.395 -1.539 1.00 18.05 118 THR A N 1
ATOM 808 C CA . THR A 1 119 ? -19.243 26.234 -2.190 1.00 17.33 118 THR A CA 1
ATOM 809 C C . THR A 1 119 ? -19.354 25.008 -1.284 1.00 18.13 118 THR A C 1
ATOM 810 O O . THR A 1 119 ? -20.019 24.065 -1.649 1.00 15.89 118 THR A O 1
ATOM 814 N N . GLY A 1 120 ? -18.650 24.993 -0.153 1.00 17.87 119 GLY A N 1
ATOM 815 C CA . GLY A 1 120 ? -18.520 23.783 0.687 1.00 16.79 119 GLY A CA 1
ATOM 816 C C . GLY A 1 120 ? -17.726 22.601 0.145 1.00 15.96 119 GLY A C 1
ATOM 817 O O . GLY A 1 120 ? -17.728 21.537 0.776 1.00 18.96 119 GLY A O 1
ATOM 818 N N . VAL A 1 121 ? -17.020 22.763 -0.972 1.00 13.67 120 VAL A N 1
ATOM 819 C CA . VAL A 1 121 ? -16.286 21.656 -1.622 1.00 10.77 120 VAL A CA 1
ATOM 820 C C . VAL A 1 121 ? -15.051 21.241 -0.800 1.00 9.43 120 VAL A C 1
ATOM 821 O O . VAL A 1 121 ? -14.312 22.076 -0.296 1.00 15.50 120 VAL A O 1
ATOM 833 N N . VAL A 1 123 ? -11.395 20.309 -0.130 1.00 7.85 122 VAL A N 1
ATOM 834 C CA . VAL A 1 123 ? -10.081 20.499 -0.750 1.00 10.35 122 VAL A CA 1
ATOM 835 C C . VAL A 1 123 ? -9.007 20.087 0.241 1.00 12.36 122 VAL A C 1
ATOM 836 O O . VAL A 1 123 ? -8.931 20.629 1.344 1.00 13.91 122 VAL A O 1
ATOM 840 N N . TRP A 1 124 ? -8.225 19.072 -0.128 1.00 12.28 123 TRP A N 1
ATOM 841 C CA . TRP A 1 124 ? -7.106 18.632 0.669 1.00 13.06 123 TRP A CA 1
ATOM 842 C C . TRP A 1 124 ? -5.853 19.024 -0.069 1.00 13.33 123 TRP A C 1
ATOM 843 O O . TRP A 1 124 ? -5.836 19.031 -1.301 1.00 9.73 123 TRP A O 1
ATOM 854 N N . VAL A 1 125 ? -4.796 19.361 0.679 1.00 12.95 124 VAL A N 1
ATOM 855 C CA . VAL A 1 125 ? -3.498 19.553 0.074 1.00 9.68 124 VAL A CA 1
ATOM 856 C C . VAL A 1 125 ? -2.594 18.330 0.386 1.00 8.75 124 VAL A C 1
ATOM 857 O O . VAL A 1 125 ? -2.541 17.844 1.514 1.00 12.82 124 VAL A O 1
ATOM 861 N N . GLU A 1 126 ? -1.905 17.839 -0.636 1.00 11.48 125 GLU A N 1
ATOM 862 C CA . GLU A 1 126 ? -1.062 16.643 -0.519 1.00 8.72 125 GLU A CA 1
ATOM 863 C C . GLU A 1 126 ? 0.314 16.953 0.080 1.00 6.57 125 GLU A C 1
ATOM 864 O O . GLU A 1 126 ? 1.308 17.101 -0.638 1.00 8.81 125 GLU A O 1
ATOM 870 N N . HIS A 1 127 ? 0.344 17.064 1.393 1.00 9.94 126 HIS A N 1
ATOM 871 C CA . HIS A 1 127 ? 1.573 17.277 2.172 1.00 12.09 126 HIS A CA 1
ATOM 872 C C . HIS A 1 127 ? 1.896 15.894 2.681 1.00 10.81 126 HIS A C 1
ATOM 873 O O . HIS A 1 127 ? 1.320 15.408 3.647 1.00 12.41 126 HIS A O 1
ATOM 880 N N . THR A 1 128 ? 2.793 15.244 2.001 1.00 12.94 127 THR A N 1
ATOM 881 C CA . THR A 1 128 ? 2.934 13.800 2.157 1.00 14.64 127 THR A CA 1
ATOM 882 C C . THR A 1 128 ? 3.230 13.372 3.607 1.00 15.73 127 THR A C 1
ATOM 883 O O . THR A 1 128 ? 2.804 12.306 4.043 1.00 16.81 127 THR A O 1
ATOM 887 N N . GLN A 1 129 ? 3.981 14.185 4.344 1.00 17.25 128 GLN A N 1
ATOM 888 C CA . GLN A 1 129 ? 4.377 13.775 5.697 1.00 17.11 128 GLN A CA 1
ATOM 889 C C . GLN A 1 129 ? 3.170 13.645 6.597 1.00 16.19 128 GLN A C 1
ATOM 890 O O . GLN A 1 129 ? 3.168 12.862 7.527 1.00 14.13 128 GLN A O 1
ATOM 896 N N . LEU A 1 130 ? 2.157 14.448 6.343 1.00 13.72 129 LEU A N 1
ATOM 897 C CA . LEU A 1 130 ? 0.995 14.436 7.191 1.00 15.65 129 LEU A CA 1
ATOM 898 C C . LEU A 1 130 ? 0.127 13.188 6.991 1.00 15.11 129 LEU A C 1
ATOM 899 O O . LEU A 1 130 ? -0.835 13.014 7.708 1.00 16.17 129 LEU A O 1
ATOM 904 N N . PHE A 1 131 ? 0.476 12.347 6.002 1.00 14.58 130 PHE A N 1
ATOM 905 C CA . PHE A 1 131 ? -0.168 11.071 5.737 1.00 15.16 130 PHE A CA 1
ATOM 906 C C . PHE A 1 131 ? 0.799 9.912 5.984 1.00 16.07 130 PHE A C 1
ATOM 907 O O . PHE A 1 131 ? 0.546 8.792 5.566 1.00 19.76 130 PHE A O 1
ATOM 915 N N . ASN A 1 132 ? 1.938 10.190 6.615 1.00 16.70 131 ASN A N 1
ATOM 916 C CA . ASN A 1 132 ? 2.946 9.170 6.875 1.00 15.49 131 ASN A CA 1
ATOM 917 C C . ASN A 1 132 ? 2.656 8.505 8.215 1.00 15.66 131 ASN A C 1
ATOM 918 O O . ASN A 1 132 ? 2.565 9.196 9.230 1.00 14.02 131 ASN A O 1
ATOM 923 N N . PRO A 1 133 ? 2.504 7.160 8.252 1.00 15.83 132 PRO A N 1
ATOM 924 C CA . PRO A 1 133 ? 2.316 6.550 9.579 1.00 17.14 132 PRO A CA 1
ATOM 925 C C . PRO A 1 133 ? 3.397 6.833 10.646 1.00 17.15 132 PRO A C 1
ATOM 926 O O . PRO A 1 133 ? 3.092 6.818 11.820 1.00 17.08 132 PRO A O 1
ATOM 930 N N . ALA A 1 134 ? 4.627 7.106 10.242 1.00 17.20 133 ALA A N 1
ATOM 931 C CA . ALA A 1 134 ? 5.667 7.445 11.184 1.00 17.31 133 ALA A CA 1
ATOM 932 C C . ALA A 1 134 ? 5.398 8.803 11.878 1.00 17.04 133 ALA A C 1
ATOM 933 O O . ALA A 1 134 ? 5.687 8.949 13.062 1.00 15.82 133 ALA A O 1
ATOM 935 N N . TRP A 1 135 ? 4.837 9.778 11.145 1.00 17.57 134 TRP A N 1
ATOM 936 C CA . TRP A 1 135 ? 4.539 11.115 11.672 1.00 15.37 134 TRP A CA 1
ATOM 937 C C . TRP A 1 135 ? 3.364 11.023 12.635 1.00 15.81 134 TRP A C 1
ATOM 938 O O . TRP A 1 135 ? 3.373 11.600 13.720 1.00 13.83 134 TRP A O 1
ATOM 949 N N A GLU A 1 136 ? 2.369 10.252 12.227 0.50 17.13 135 GLU A N 1
ATOM 950 N N B GLU A 1 136 ? 2.335 10.279 12.244 0.50 17.82 135 GLU A N 1
ATOM 951 C CA A GLU A 1 136 ? 1.236 9.943 13.079 0.50 17.51 135 GLU A CA 1
ATOM 952 C CA B GLU A 1 136 ? 1.230 9.999 13.163 0.50 18.88 135 GLU A CA 1
ATOM 953 C C A GLU A 1 136 ? 1.679 9.258 14.390 0.50 17.27 135 GLU A C 1
ATOM 954 C C B GLU A 1 136 ? 1.708 9.280 14.434 0.50 18.03 135 GLU A C 1
ATOM 955 O O A GLU A 1 136 ? 1.203 9.618 15.468 0.50 17.26 135 GLU A O 1
ATOM 956 O O B GLU A 1 136 ? 1.271 9.624 15.533 0.50 17.91 135 GLU A O 1
ATOM 967 N N . ALA A 1 137 ? 2.611 8.309 14.283 1.00 17.78 136 ALA A N 1
ATOM 968 C CA . ALA A 1 137 ? 3.212 7.620 15.451 1.00 17.89 136 ALA A CA 1
ATOM 969 C C . ALA A 1 137 ? 4.044 8.566 16.339 1.00 18.40 136 ALA A C 1
ATOM 970 O O . ALA A 1 137 ? 4.005 8.446 17.560 1.00 17.93 136 ALA A O 1
ATOM 972 N N . LEU A 1 138 ? 4.787 9.502 15.734 1.00 17.17 137 LEU A N 1
ATOM 973 C CA . LEU A 1 138 ? 5.532 10.506 16.485 1.00 18.03 137 LEU A CA 1
ATOM 974 C C . LEU A 1 138 ? 4.582 11.417 17.248 1.00 19.67 137 LEU A C 1
ATOM 975 O O . LEU A 1 138 ? 4.781 11.664 18.449 1.00 19.41 137 LEU A O 1
ATOM 980 N N . LYS A 1 139 ? 3.544 11.922 16.578 1.00 17.69 138 LYS A N 1
ATOM 981 C CA . LYS A 1 139 ? 2.560 12.731 17.285 1.00 18.08 138 LYS A CA 1
ATOM 982 C C . LYS A 1 139 ? 1.866 11.974 18.414 1.00 19.31 138 LYS A C 1
ATOM 983 O O . LYS A 1 139 ? 1.640 12.545 19.481 1.00 18.96 138 LYS A O 1
ATOM 989 N N . ALA A 1 140 ? 1.579 10.682 18.209 1.00 18.09 139 ALA A N 1
ATOM 990 C CA . ALA A 1 140 ? 0.951 9.866 19.257 1.00 19.91 139 ALA A CA 1
ATOM 991 C C . ALA A 1 140 ? 1.817 9.701 20.515 1.00 20.55 139 ALA A C 1
ATOM 992 O O . ALA A 1 140 ? 1.276 9.436 21.616 1.00 22.75 139 ALA A O 1
ATOM 994 N N . ASP A 1 141 ? 3.139 9.814 20.351 1.00 20.20 140 ASP A N 1
ATOM 995 C CA . ASP A 1 141 ? 4.118 9.642 21.435 1.00 22.13 140 ASP A CA 1
ATOM 996 C C . ASP A 1 141 ? 4.712 10.940 21.996 1.00 18.99 140 ASP A C 1
ATOM 997 O O . ASP A 1 141 ? 5.704 10.914 22.695 1.00 21.83 140 ASP A O 1
ATOM 1002 N N . LEU A 1 142 ? 4.084 12.063 21.716 1.00 18.93 141 LEU A N 1
ATOM 1003 C CA . LEU A 1 142 ? 4.620 13.364 22.135 1.00 18.13 141 LEU A CA 1
ATOM 1004 C C . LEU A 1 142 ? 4.627 13.562 23.653 1.00 19.49 141 LEU A C 1
ATOM 1005 O O . LEU A 1 142 ? 5.517 14.216 24.180 1.00 17.62 141 LEU A O 1
ATOM 1010 N N . THR A 1 143 ? 3.666 12.986 24.378 1.00 20.89 142 THR A N 1
ATOM 1011 C CA . THR A 1 143 ? 3.669 13.117 25.856 1.00 21.14 142 THR A CA 1
ATOM 1012 C C . THR A 1 143 ? 4.942 12.554 26.472 1.00 22.10 142 THR A C 1
ATOM 1013 O O . THR A 1 143 ? 5.440 13.090 27.457 1.00 21.48 142 THR A O 1
ATOM 1017 N N A SER A 1 144 ? 5.454 11.472 25.892 0.50 22.52 143 SER A N 1
ATOM 1018 N N B SER A 1 144 ? 5.484 11.494 25.874 0.50 22.37 143 SER A N 1
ATOM 1019 C CA A SER A 1 144 ? 6.670 10.828 26.374 0.50 22.27 143 SER A CA 1
ATOM 1020 C CA B SER A 1 144 ? 6.671 10.821 26.405 0.50 21.87 143 SER A CA 1
ATOM 1021 C C A SER A 1 144 ? 7.836 11.798 26.511 0.50 21.27 143 SER A C 1
ATOM 1022 C C B SER A 1 144 ? 7.949 11.666 26.368 0.50 21.52 143 SER A C 1
ATOM 1023 O O A SER A 1 144 ? 8.594 11.715 27.476 0.50 21.09 143 SER A O 1
ATOM 1024 O O B SER A 1 144 ? 8.924 11.328 27.036 0.50 22.88 143 SER A O 1
ATOM 1029 N N . ILE A 1 145 ? 7.976 12.728 25.567 1.00 18.82 144 ILE A N 1
ATOM 1030 C CA . ILE A 1 145 ? 9.124 13.640 25.563 1.00 15.58 144 ILE A CA 1
ATOM 1031 C C . ILE A 1 145 ? 8.853 14.953 26.316 1.00 17.11 144 ILE A C 1
ATOM 1032 O O . ILE A 1 145 ? 9.736 15.770 26.470 1.00 11.80 144 ILE A O 1
ATOM 1037 N N . GLY A 1 146 ? 7.624 15.170 26.761 1.00 17.24 145 GLY A N 1
ATOM 1038 C CA . GLY A 1 146 ? 7.303 16.359 27.506 1.00 14.38 145 GLY A CA 1
ATOM 1039 C C . GLY A 1 146 ? 7.274 17.633 26.687 1.00 14.95 145 GLY A C 1
ATOM 1040 O O . GLY A 1 146 ? 7.424 17.637 25.449 1.00 16.72 145 GLY A O 1
ATOM 1041 N N . PRO A 1 147 ? 7.122 18.752 27.362 1.00 14.96 146 PRO A N 1
ATOM 1042 C CA . PRO A 1 147 ? 7.047 19.993 26.611 1.00 14.22 146 PRO A CA 1
ATOM 1043 C C . PRO A 1 147 ? 8.188 20.177 25.571 1.00 11.10 146 PRO A C 1
ATOM 1044 O O . PRO A 1 147 ? 9.378 19.933 25.860 1.00 11.25 146 PRO A O 1
ATOM 1048 N N . ILE A 1 148 ? 7.805 20.580 24.367 1.00 12.95 147 ILE A N 1
ATOM 1049 C CA . ILE A 1 148 ? 8.752 20.793 23.243 1.00 13.34 147 ILE A CA 1
ATOM 1050 C C . ILE A 1 148 ? 9.631 21.996 23.500 1.00 13.41 147 ILE A C 1
ATOM 1051 O O . ILE A 1 148 ? 9.139 23.081 23.852 1.00 16.98 147 ILE A O 1
ATOM 1056 N N . LEU A 1 149 ? 10.932 21.806 23.304 1.00 13.84 148 LEU A N 1
ATOM 1057 C CA . LEU A 1 149 ? 11.935 22.892 23.439 1.00 13.35 148 LEU A CA 1
ATOM 1058 C C . LEU A 1 149 ? 12.453 23.400 22.100 1.00 14.59 148 LEU A C 1
ATOM 1059 O O . LEU A 1 149 ? 12.806 24.565 21.957 1.00 13.82 148 LEU A O 1
ATOM 1064 N N . ALA A 1 150 ? 12.538 22.487 21.145 1.00 12.69 149 ALA A N 1
ATOM 1065 C CA . ALA A 1 150 ? 13.099 22.753 19.836 1.00 12.13 149 ALA A CA 1
ATOM 1066 C C . ALA A 1 150 ? 12.647 21.722 18.843 1.00 13.41 149 ALA A C 1
ATOM 1067 O O . ALA A 1 150 ? 12.329 20.594 19.211 1.00 16.67 149 ALA A O 1
ATOM 1069 N N . VAL A 1 151 ? 12.684 22.140 17.577 1.00 15.59 150 VAL A N 1
ATOM 1070 C CA . VAL A 1 151 ? 12.387 21.294 16.441 1.00 13.82 150 VAL A CA 1
ATOM 1071 C C . VAL A 1 151 ? 13.427 21.572 15.362 1.00 11.80 150 VAL A C 1
ATOM 1072 O O . VAL A 1 151 ? 13.768 22.731 15.087 1.00 12.66 150 VAL A O 1
ATOM 1076 N N . ARG A 1 152 ? 13.940 20.502 14.759 1.00 12.56 151 ARG A N 1
ATOM 1077 C CA . ARG A 1 152 ? 14.756 20.696 13.589 1.00 14.49 151 ARG A CA 1
ATOM 1078 C C . ARG A 1 152 ? 14.537 19.653 12.515 1.00 14.48 151 ARG A C 1
ATOM 1079 O O . ARG A 1 152 ? 14.192 18.486 12.794 1.00 13.39 151 ARG A O 1
ATOM 1087 N N A SER A 1 153 ? 14.708 20.072 11.267 0.50 13.83 152 SER A N 1
ATOM 1088 N N B SER A 1 153 ? 14.768 20.071 11.279 0.50 15.94 152 SER A N 1
ATOM 1089 C CA A SER A 1 153 ? 14.636 19.135 10.140 0.50 12.16 152 SER A CA 1
ATOM 1090 C CA B SER A 1 153 ? 14.618 19.179 10.136 0.50 16.41 152 SER A CA 1
ATOM 1091 C C A SER A 1 153 ? 15.705 19.439 9.107 0.50 12.08 152 SER A C 1
ATOM 1092 C C B SER A 1 153 ? 15.690 19.453 9.088 0.50 14.29 152 SER A C 1
ATOM 1093 O O A SER A 1 153 ? 16.246 20.551 9.051 0.50 9.79 152 SER A O 1
ATOM 1094 O O B SER A 1 153 ? 16.229 20.562 9.010 0.50 12.13 152 SER A O 1
ATOM 1099 N N . GLU A 1 154 ? 15.998 18.415 8.314 1.00 13.64 153 GLU A N 1
ATOM 1100 C CA . GLU A 1 154 ? 16.946 18.482 7.214 1.00 13.32 153 GLU A CA 1
ATOM 1101 C C . GLU A 1 154 ? 16.467 17.623 6.035 1.00 11.64 153 GLU A C 1
ATOM 1102 O O . GLU A 1 154 ? 16.151 16.391 6.187 1.00 15.55 153 GLU A O 1
ATOM 1108 N N . ALA A 1 155 ? 16.456 18.261 4.863 1.00 13.14 154 ALA A N 1
ATOM 1109 C CA . ALA A 1 155 ? 16.121 17.630 3.576 1.00 12.90 154 ALA A CA 1
ATOM 1110 C C . ALA A 1 155 ? 17.262 17.908 2.615 1.00 13.72 154 ALA A C 1
ATOM 1111 O O . ALA A 1 155 ? 17.612 19.054 2.370 1.00 11.83 154 ALA A O 1
ATOM 1113 N N . GLY A 1 156 ? 17.844 16.857 2.054 1.00 15.28 155 GLY A N 1
ATOM 1114 C CA . GLY A 1 156 ? 18.968 17.063 1.167 1.00 16.52 155 GLY A CA 1
ATOM 1115 C C . GLY A 1 156 ? 18.910 16.191 -0.054 1.00 13.91 155 GLY A C 1
ATOM 1116 O O . GLY A 1 156 ? 18.276 15.151 -0.041 1.00 16.82 155 GLY A O 1
ATOM 1117 N N . ASN A 1 157 ? 19.589 16.632 -1.115 1.00 15.13 156 ASN A N 1
ATOM 1118 C CA . ASN A 1 157 ? 19.808 15.817 -2.297 1.00 12.47 156 ASN A CA 1
ATOM 1119 C C . ASN A 1 157 ? 20.783 16.522 -3.218 1.00 14.26 156 ASN A C 1
ATOM 1120 O O . ASN A 1 157 ? 21.087 17.695 -3.035 1.00 13.56 156 ASN A O 1
ATOM 1125 N N . HIS A 1 158 ? 21.234 15.827 -4.255 1.00 14.87 157 HIS A N 1
ATOM 1126 C CA . HIS A 1 158 ? 21.983 16.496 -5.319 1.00 17.77 157 HIS A CA 1
ATOM 1127 C C . HIS A 1 158 ? 21.080 17.008 -6.427 1.00 17.96 157 HIS A C 1
ATOM 1128 O O . HIS A 1 158 ? 20.728 16.255 -7.326 1.00 21.87 157 HIS A O 1
ATOM 1135 N N . GLY A 1 159 ? 20.700 18.273 -6.341 1.00 20.64 158 GLY A N 1
ATOM 1136 C CA . GLY A 1 159 ? 19.743 18.871 -7.238 1.00 20.49 158 GLY A CA 1
ATOM 1137 C C . GLY A 1 159 ? 18.371 18.223 -7.104 1.00 23.74 158 GLY A C 1
ATOM 1138 O O . GLY A 1 159 ? 18.001 17.725 -6.019 1.00 22.87 158 GLY A O 1
ATOM 1139 N N . PRO A 1 160 ? 17.622 18.153 -8.220 1.00 25.16 159 PRO A N 1
ATOM 1140 C CA . PRO A 1 160 ? 18.043 18.501 -9.569 1.00 24.04 159 PRO A CA 1
ATOM 1141 C C . PRO A 1 160 ? 18.179 19.993 -9.740 1.00 21.70 159 PRO A C 1
ATOM 1142 O O . PRO A 1 160 ? 17.666 20.779 -8.943 1.00 24.59 159 PRO A O 1
ATOM 1146 N N . TYR A 1 161 ? 18.974 20.375 -10.722 1.00 21.96 160 TYR A N 1
ATOM 1147 C CA . TYR A 1 161 ? 19.256 21.759 -10.973 1.00 22.07 160 TYR A CA 1
ATOM 1148 C C . TYR A 1 161 ? 18.563 22.075 -12.294 1.00 26.01 160 TYR A C 1
ATOM 1149 O O . TYR A 1 161 ? 18.834 21.430 -13.298 1.00 27.36 160 TYR A O 1
ATOM 1158 N N . ARG A 1 162 ? 17.650 23.052 -12.249 1.00 26.17 161 ARG A N 1
ATOM 1159 C CA . ARG A 1 162 ? 16.685 23.313 -13.308 1.00 26.57 161 ARG A CA 1
ATOM 1160 C C . ARG A 1 162 ? 16.530 24.813 -13.459 1.00 25.35 161 ARG A C 1
ATOM 1161 O O . ARG A 1 162 ? 16.037 25.465 -12.544 1.00 20.98 161 ARG A O 1
ATOM 1169 N N . PRO A 1 163 ? 16.929 25.365 -14.606 1.00 22.41 162 PRO A N 1
ATOM 1170 C CA . PRO A 1 163 ? 16.704 26.784 -14.851 1.00 22.11 162 PRO A CA 1
ATOM 1171 C C . PRO A 1 163 ? 15.229 27.183 -14.728 1.00 19.93 162 PRO A C 1
ATOM 1172 O O . PRO A 1 163 ? 14.384 26.607 -15.382 1.00 18.82 162 PRO A O 1
ATOM 1176 N N . GLY A 1 164 ? 14.920 28.161 -13.890 1.00 20.97 163 GLY A N 1
ATOM 1177 C CA . GLY A 1 164 ? 13.538 28.648 -13.757 1.00 20.17 163 GLY A CA 1
ATOM 1178 C C . GLY A 1 164 ? 12.638 27.657 -13.044 1.00 19.99 163 GLY A C 1
ATOM 1179 O O . GLY A 1 164 ? 11.415 27.829 -13.020 1.00 22.25 163 GLY A O 1
ATOM 1180 N N . GLY A 1 165 ? 13.238 26.618 -12.461 1.00 18.63 164 GLY A N 1
ATOM 1181 C CA . GLY A 1 165 ? 12.518 25.628 -11.692 1.00 17.00 164 GLY A CA 1
ATOM 1182 C C . GLY A 1 165 ? 11.860 26.255 -10.473 1.00 17.32 164 GLY A C 1
ATOM 1183 O O . GLY A 1 165 ? 12.220 27.377 -10.055 1.00 14.74 164 GLY A O 1
ATOM 1184 N N . VAL A 1 166 ? 10.835 25.571 -9.957 1.00 16.40 165 VAL A N 1
ATOM 1185 C CA . VAL A 1 166 ? 10.186 25.952 -8.692 1.00 16.70 165 VAL A CA 1
ATOM 1186 C C . VAL A 1 166 ? 11.273 26.054 -7.622 1.00 14.04 165 VAL A C 1
ATOM 1187 O O . VAL A 1 166 ? 12.026 25.095 -7.401 1.00 10.18 165 VAL A O 1
ATOM 1191 N N . PRO A 1 167 ? 11.394 27.222 -6.963 1.00 13.19 166 PRO A N 1
ATOM 1192 C CA . PRO A 1 167 ? 12.452 27.376 -5.972 1.00 13.58 166 PRO A CA 1
ATOM 1193 C C . PRO A 1 167 ? 12.369 26.364 -4.870 1.00 14.12 166 PRO A C 1
ATOM 1194 O O . PRO A 1 167 ? 11.263 26.110 -4.361 1.00 13.89 166 PRO A O 1
ATOM 1206 N N . LEU A 1 169 ? 12.985 26.535 -1.801 1.00 13.12 168 LEU A N 1
ATOM 1207 C CA . LEU A 1 169 ? 12.315 27.031 -0.570 1.00 14.61 168 LEU A CA 1
ATOM 1208 C C . LEU A 1 169 ? 10.834 26.615 -0.609 1.00 14.58 168 LEU A C 1
ATOM 1209 O O . LEU A 1 169 ? 10.288 26.107 0.367 1.00 15.58 168 LEU A O 1
ATOM 1214 N N . TRP A 1 170 ? 10.201 26.798 -1.761 1.00 14.97 169 TRP A N 1
ATOM 1215 C CA . TRP A 1 170 ? 8.774 26.520 -1.904 1.00 13.50 169 TRP A CA 1
ATOM 1216 C C . TRP A 1 170 ? 8.536 25.050 -2.028 1.00 17.02 169 TRP A C 1
ATOM 1217 O O . TRP A 1 170 ? 7.725 24.499 -1.295 1.00 15.72 169 TRP A O 1
ATOM 1228 N N . ASP A 1 171 ? 9.225 24.441 -2.972 1.00 17.81 170 ASP A N 1
ATOM 1229 C CA . ASP A 1 171 ? 9.026 23.037 -3.314 1.00 19.13 170 ASP A CA 1
ATOM 1230 C C . ASP A 1 171 ? 9.371 22.120 -2.133 1.00 21.12 170 ASP A C 1
ATOM 1231 O O . ASP A 1 171 ? 8.506 21.410 -1.637 1.00 24.12 170 ASP A O 1
ATOM 1236 N N . TRP A 1 172 ? 10.616 22.144 -1.667 1.00 16.92 171 TRP A N 1
ATOM 1237 C CA . TRP A 1 172 ? 10.991 21.337 -0.504 1.00 15.23 171 TRP A CA 1
ATOM 1238 C C . TRP A 1 172 ? 10.465 21.944 0.777 1.00 11.96 171 TRP A C 1
ATOM 1239 O O . TRP A 1 172 ? 10.066 21.241 1.657 1.00 12.99 171 TRP A O 1
ATOM 1250 N N . GLY A 1 173 ? 10.460 23.271 0.885 1.00 11.37 172 GLY A N 1
ATOM 1251 C CA . GLY A 1 173 ? 10.032 23.922 2.129 1.00 11.37 172 GLY A CA 1
ATOM 1252 C C . GLY A 1 173 ? 8.586 23.663 2.532 1.00 8.23 172 GLY A C 1
ATOM 1253 O O . GLY A 1 173 ? 8.297 23.487 3.715 1.00 10.37 172 GLY A O 1
ATOM 1254 N N . ALA A 1 174 ? 7.674 23.612 1.560 1.00 10.83 173 ALA A N 1
ATOM 1255 C CA . ALA A 1 174 ? 6.272 23.338 1.852 1.00 11.01 173 ALA A CA 1
ATOM 1256 C C . ALA A 1 174 ? 6.158 21.963 2.543 1.00 12.04 173 ALA A C 1
ATOM 1257 O O . ALA A 1 174 ? 5.341 21.748 3.430 1.00 13.75 173 ALA A O 1
ATOM 1259 N N . HIS A 1 175 ? 7.031 21.059 2.190 1.00 15.67 174 HIS A N 1
ATOM 1260 C CA . HIS A 1 175 ? 6.971 19.707 2.783 1.00 9.44 174 HIS A CA 1
ATOM 1261 C C . HIS A 1 175 ? 7.266 19.776 4.321 1.00 15.65 174 HIS A C 1
ATOM 1262 O O . HIS A 1 175 ? 6.537 19.211 5.157 1.00 17.73 174 HIS A O 1
ATOM 1269 N N . ASP A 1 176 ? 8.289 20.543 4.692 1.00 16.15 175 ASP A N 1
ATOM 1270 C CA . ASP A 1 176 ? 8.692 20.662 6.101 1.00 15.04 175 ASP A CA 1
ATOM 1271 C C . ASP A 1 176 ? 7.923 21.759 6.854 1.00 9.90 175 ASP A C 1
ATOM 1272 O O . ASP A 1 176 ? 7.706 21.626 8.035 1.00 12.41 175 ASP A O 1
ATOM 1277 N N . VAL A 1 177 ? 7.513 22.834 6.202 1.00 10.30 176 VAL A N 1
ATOM 1278 C CA . VAL A 1 177 ? 6.700 23.815 6.889 1.00 10.33 176 VAL A CA 1
ATOM 1279 C C . VAL A 1 177 ? 5.343 23.221 7.352 1.00 11.41 176 VAL A C 1
ATOM 1280 O O . VAL A 1 177 ? 4.911 23.446 8.511 1.00 11.44 176 VAL A O 1
ATOM 1284 N N . SER A 1 178 ? 4.735 22.372 6.504 1.00 12.25 177 SER A N 1
ATOM 1285 C CA . SER A 1 178 ? 3.488 21.673 6.844 1.00 11.97 177 SER A CA 1
ATOM 1286 C C . SER A 1 178 ? 3.635 20.848 8.121 1.00 12.12 177 SER A C 1
ATOM 1287 O O . SER A 1 178 ? 2.725 20.806 8.960 1.00 9.34 177 SER A O 1
ATOM 1306 N N . VAL A 1 180 ? 5.937 21.289 10.609 1.00 10.98 179 VAL A N 1
ATOM 1307 C CA . VAL A 1 180 ? 6.112 22.176 11.760 1.00 9.57 179 VAL A CA 1
ATOM 1308 C C . VAL A 1 180 ? 4.790 22.817 12.232 1.00 11.37 179 VAL A C 1
ATOM 1309 O O . VAL A 1 180 ? 4.442 22.720 13.407 1.00 11.78 179 VAL A O 1
ATOM 1313 N N . LEU A 1 181 ? 4.032 23.405 11.314 1.00 10.62 180 LEU A N 1
ATOM 1314 C CA . LEU A 1 181 ? 2.691 23.925 11.626 1.00 10.80 180 LEU A CA 1
ATOM 1315 C C . LEU A 1 181 ? 1.722 22.863 12.151 1.00 11.08 180 LEU A C 1
ATOM 1316 O O . LEU A 1 181 ? 0.944 23.138 13.083 1.00 14.87 180 LEU A O 1
ATOM 1321 N N . ASP A 1 182 ? 1.769 21.664 11.598 1.00 12.33 181 ASP A N 1
ATOM 1322 C CA . ASP A 1 182 ? 0.947 20.550 12.095 1.00 11.99 181 ASP A CA 1
ATOM 1323 C C . ASP A 1 182 ? 1.310 20.147 13.536 1.00 12.08 181 ASP A C 1
ATOM 1324 O O . ASP A 1 182 ? 0.427 19.996 14.395 1.00 11.71 181 ASP A O 1
ATOM 1329 N N . LEU A 1 183 ? 2.603 20.040 13.809 1.00 14.77 182 LEU A N 1
ATOM 1330 C CA . LEU A 1 183 ? 3.125 19.828 15.174 1.00 15.40 182 LEU A CA 1
ATOM 1331 C C . LEU A 1 183 ? 2.741 20.906 16.159 1.00 14.58 182 LEU A C 1
ATOM 1332 O O . LEU A 1 183 ? 2.320 20.590 17.270 1.00 17.00 182 LEU A O 1
ATOM 1345 N N . GLY A 1 185 ? 0.503 23.505 16.042 1.00 16.95 184 GLY A N 1
ATOM 1346 C CA . GLY A 1 185 ? -0.911 23.854 16.205 1.00 17.11 184 GLY A CA 1
ATOM 1347 C C . GLY A 1 185 ? -1.235 25.325 16.070 1.00 18.26 184 GLY A C 1
ATOM 1348 O O . GLY A 1 185 ? -2.323 25.756 16.429 1.00 20.29 184 GLY A O 1
ATOM 1349 N N . ARG A 1 186 ? -0.297 26.091 15.545 1.00 16.20 185 ARG A N 1
ATOM 1350 C CA . ARG A 1 186 ? -0.437 27.530 15.467 1.00 17.37 185 ARG A CA 1
ATOM 1351 C C . ARG A 1 186 ? 0.544 28.054 14.465 1.00 14.36 185 ARG A C 1
ATOM 1352 O O . ARG A 1 186 ? 1.416 27.324 13.996 1.00 14.20 185 ARG A O 1
ATOM 1360 N N . ASP A 1 187 ? 0.450 29.340 14.179 1.00 15.17 186 ASP A N 1
ATOM 1361 C CA . ASP A 1 187 ? 1.365 29.978 13.263 1.00 18.49 186 ASP A CA 1
ATOM 1362 C C . ASP A 1 187 ? 2.565 30.601 13.996 1.00 18.25 186 ASP A C 1
ATOM 1363 O O . ASP A 1 187 ? 2.475 30.988 15.143 1.00 19.63 186 ASP A O 1
ATOM 1368 N N . PRO A 1 188 ? 3.692 30.740 13.309 1.00 18.64 187 PRO A N 1
ATOM 1369 C CA . PRO A 1 188 ? 4.843 31.348 13.975 1.00 15.76 187 PRO A CA 1
ATOM 1370 C C . PRO A 1 188 ? 4.701 32.846 14.280 1.00 19.00 187 PRO A C 1
ATOM 1371 O O . PRO A 1 188 ? 4.027 33.574 13.551 1.00 16.85 187 PRO A O 1
ATOM 1375 N N . ASP A 1 189 ? 5.337 33.268 15.369 1.00 19.06 188 ASP A N 1
ATOM 1376 C CA . ASP A 1 189 ? 5.480 34.686 15.735 1.00 21.84 188 ASP A CA 1
ATOM 1377 C C . ASP A 1 189 ? 6.419 35.361 14.784 1.00 24.19 188 ASP A C 1
ATOM 1378 O O . ASP A 1 189 ? 6.293 36.537 14.539 1.00 24.57 188 ASP A O 1
ATOM 1383 N N . SER A 1 190 ? 7.437 34.619 14.337 1.00 25.27 189 SER A N 1
ATOM 1384 C CA . SER A 1 190 ? 8.349 35.111 13.308 1.00 24.17 189 SER A CA 1
ATOM 1385 C C . SER A 1 190 ? 8.889 34.006 12.413 1.00 21.96 189 SER A C 1
ATOM 1386 O O . SER A 1 190 ? 8.986 32.828 12.809 1.00 18.60 189 SER A O 1
ATOM 1389 N N . THR A 1 191 ? 9.249 34.432 11.201 1.00 22.54 190 THR A N 1
ATOM 1390 C CA . THR A 1 191 ? 9.754 33.573 10.142 1.00 22.83 190 THR A CA 1
ATOM 1391 C C . THR A 1 191 ? 10.863 34.334 9.418 1.00 21.26 190 THR A C 1
ATOM 1392 O O . THR A 1 191 ? 10.680 35.504 9.049 1.00 21.22 190 THR A O 1
ATOM 1396 N N . SER A 1 192 ? 12.009 33.697 9.274 1.00 18.14 191 SER A N 1
ATOM 1397 C CA . SER A 1 192 ? 13.125 34.231 8.492 1.00 19.62 191 SER A CA 1
ATOM 1398 C C . SER A 1 192 ? 13.906 33.110 7.841 1.00 19.51 191 SER A C 1
ATOM 1399 O O . SER A 1 192 ? 13.842 31.973 8.270 1.00 19.57 191 SER A O 1
ATOM 1402 N N . ALA A 1 193 ? 14.628 33.443 6.785 1.00 19.65 192 ALA A N 1
ATOM 1403 C CA . ALA A 1 193 ? 15.417 32.465 6.043 1.00 18.54 192 ALA A CA 1
ATOM 1404 C C . ALA A 1 193 ? 16.849 32.971 5.951 1.00 18.49 192 ALA A C 1
ATOM 1405 O O . ALA A 1 193 ? 17.089 34.170 5.742 1.00 21.77 192 ALA A O 1
ATOM 1407 N N . SER A 1 194 ? 17.779 32.059 6.143 1.00 17.10 193 SER A N 1
ATOM 1408 C CA . SER A 1 194 ? 19.198 32.367 6.129 1.00 19.75 193 SER A CA 1
ATOM 1409 C C . SER A 1 194 ? 19.921 31.415 5.206 1.00 16.43 193 SER A C 1
ATOM 1410 O O . SER A 1 194 ? 19.940 30.190 5.427 1.00 17.96 193 SER A O 1
ATOM 1413 N N . TRP A 1 195 ? 20.521 32.005 4.178 1.00 17.32 194 TRP A N 1
ATOM 1414 C CA . TRP A 1 195 ? 21.276 31.274 3.175 1.00 16.95 194 TRP A CA 1
ATOM 1415 C C . TRP A 1 195 ? 22.733 31.211 3.576 1.00 16.87 194 TRP A C 1
ATOM 1416 O O . TRP A 1 195 ? 23.415 32.234 3.634 1.00 20.24 194 TRP A O 1
ATOM 1427 N N . ALA A 1 196 ? 23.205 30.010 3.830 1.00 11.96 195 ALA A N 1
ATOM 1428 C CA . ALA A 1 196 ? 24.610 29.759 4.092 1.00 13.42 195 ALA A CA 1
ATOM 1429 C C . ALA A 1 196 ? 25.463 29.880 2.830 1.00 15.10 195 ALA A C 1
ATOM 1430 O O . ALA A 1 196 ? 26.615 30.375 2.870 1.00 16.39 195 ALA A O 1
ATOM 1432 N N . ALA A 1 197 ? 24.905 29.384 1.722 1.00 15.08 196 ALA A N 1
ATOM 1433 C CA . ALA A 1 197 ? 25.582 29.293 0.411 1.00 14.46 196 ALA A CA 1
ATOM 1434 C C . ALA A 1 197 ? 24.487 29.284 -0.650 1.00 17.21 196 ALA A C 1
ATOM 1435 O O . ALA A 1 197 ? 23.467 28.590 -0.486 1.00 14.85 196 ALA A O 1
ATOM 1437 N N . ARG A 1 198 ? 24.686 30.094 -1.691 1.00 15.80 197 ARG A N 1
ATOM 1438 C CA . ARG A 1 198 ? 23.732 30.259 -2.775 1.00 18.24 197 ARG A CA 1
ATOM 1439 C C . ARG A 1 198 ? 24.478 30.551 -4.077 1.00 18.11 197 ARG A C 1
ATOM 1440 O O . ARG A 1 198 ? 25.253 31.482 -4.159 1.00 15.53 197 ARG A O 1
ATOM 1448 N N . GLY A 1 199 ? 24.226 29.768 -5.101 1.00 17.99 198 GLY A N 1
ATOM 1449 C CA . GLY A 1 199 ? 24.907 29.964 -6.379 1.00 18.80 198 GLY A CA 1
ATOM 1450 C C . GLY A 1 199 ? 24.048 29.326 -7.448 1.00 19.51 198 GLY A C 1
ATOM 1451 O O . GLY A 1 199 ? 22.862 29.097 -7.230 1.00 15.77 198 GLY A O 1
ATOM 1452 N N . GLU A 1 200 ? 24.651 29.070 -8.603 1.00 23.89 199 GLU A N 1
ATOM 1453 C CA . GLU A 1 200 ? 23.968 28.480 -9.769 1.00 26.10 199 GLU A CA 1
ATOM 1454 C C . GLU A 1 200 ? 24.727 27.229 -10.114 1.00 25.51 199 GLU A C 1
ATOM 1455 O O . GLU A 1 200 ? 25.951 27.236 -10.057 1.00 27.38 199 GLU A O 1
ATOM 1458 N N . LYS A 1 201 ? 24.032 26.150 -10.446 1.00 23.87 200 LYS A N 1
ATOM 1459 C CA . LYS A 1 201 ? 24.675 24.990 -11.064 1.00 25.79 200 LYS A CA 1
ATOM 1460 C C . LYS A 1 201 ? 23.841 24.515 -12.252 1.00 26.01 200 LYS A C 1
ATOM 1461 O O . LYS A 1 201 ? 22.655 24.240 -12.102 1.00 22.94 200 LYS A O 1
ATOM 1467 N N . ASP A 1 202 ? 24.458 24.425 -13.426 1.00 27.76 201 ASP A N 1
ATOM 1468 C CA . ASP A 1 202 ? 23.740 24.021 -14.649 1.00 27.23 201 ASP A CA 1
ATOM 1469 C C . ASP A 1 202 ? 22.544 24.940 -14.928 1.00 26.59 201 ASP A C 1
ATOM 1470 O O . ASP A 1 202 ? 21.462 24.489 -15.356 1.00 26.64 201 ASP A O 1
ATOM 1475 N N . GLY A 1 203 ? 22.741 26.225 -14.650 1.00 25.05 202 GLY A N 1
ATOM 1476 C CA . GLY A 1 203 ? 21.700 27.240 -14.831 1.00 24.98 202 GLY A CA 1
ATOM 1477 C C . GLY A 1 203 ? 20.571 27.233 -13.801 1.00 23.14 202 GLY A C 1
ATOM 1478 O O . GLY A 1 203 ? 19.690 28.096 -13.873 1.00 24.41 202 GLY A O 1
ATOM 1479 N N . GLY A 1 204 ? 20.601 26.287 -12.851 1.00 19.34 203 GLY A N 1
ATOM 1480 C CA . GLY A 1 204 ? 19.640 26.218 -11.733 1.00 19.36 203 GLY A CA 1
ATOM 1481 C C . GLY A 1 204 ? 20.236 26.592 -10.376 1.00 20.44 203 GLY A C 1
ATOM 1482 O O . GLY A 1 204 ? 21.426 26.439 -10.162 1.00 21.05 203 GLY A O 1
ATOM 1483 N N . GLU A 1 205 ? 19.388 27.075 -9.459 1.00 22.10 204 GLU A N 1
ATOM 1484 C CA . GLU A 1 205 ? 19.790 27.439 -8.087 1.00 19.72 204 GLU A CA 1
ATOM 1485 C C . GLU A 1 205 ? 20.401 26.238 -7.357 1.00 19.36 204 GLU A C 1
ATOM 1486 O O . GLU A 1 205 ? 19.829 25.147 -7.336 1.00 11.41 204 GLU A O 1
ATOM 1492 N N . ALA A 1 206 ? 21.550 26.475 -6.741 1.00 18.97 205 ALA A N 1
ATOM 1493 C CA . ALA A 1 206 ? 22.288 25.469 -5.998 1.00 18.12 205 ALA A CA 1
ATOM 1494 C C . ALA A 1 206 ? 22.607 26.140 -4.662 1.00 18.43 205 ALA A C 1
ATOM 1495 O O . ALA A 1 206 ? 23.234 27.210 -4.633 1.00 18.26 205 ALA A O 1
ATOM 1497 N N . GLY A 1 207 ? 22.160 25.538 -3.565 1.00 13.90 206 GLY A N 1
ATOM 1498 C CA . GLY A 1 207 ? 22.394 26.135 -2.271 1.00 16.86 206 GLY A CA 1
ATOM 1499 C C . GLY A 1 207 ? 21.894 25.424 -1.042 1.00 14.66 206 GLY A C 1
ATOM 1500 O O . GLY A 1 207 ? 21.471 24.262 -1.083 1.00 15.48 206 GLY A O 1
ATOM 1501 N N . ASP A 1 208 ? 21.984 26.172 0.055 1.00 16.79 207 ASP A N 1
ATOM 1502 C CA . ASP A 1 208 ? 21.848 25.701 1.432 1.00 15.25 207 ASP A CA 1
ATOM 1503 C C . ASP A 1 208 ? 21.158 26.803 2.219 1.00 15.96 207 ASP A C 1
ATOM 1504 O O . ASP A 1 208 ? 21.769 27.834 2.437 1.00 11.34 207 ASP A O 1
ATOM 1509 N N . VAL A 1 209 ? 19.901 26.573 2.643 1.00 13.27 208 VAL A N 1
ATOM 1510 C CA . VAL A 1 209 ? 19.136 27.575 3.368 1.00 14.45 208 VAL A CA 1
ATOM 1511 C C . VAL A 1 209 ? 18.581 26.938 4.635 1.00 12.92 208 VAL A C 1
ATOM 1512 O O . VAL A 1 209 ? 18.308 25.734 4.679 1.00 14.65 208 VAL A O 1
ATOM 1516 N N . THR A 1 210 ? 18.549 27.731 5.699 1.00 13.71 209 THR A N 1
ATOM 1517 C CA . THR A 1 210 ? 17.826 27.362 6.903 1.00 12.26 209 THR A CA 1
ATOM 1518 C C . THR A 1 210 ? 16.688 28.349 7.167 1.00 12.47 209 THR A C 1
ATOM 1519 O O . THR A 1 210 ? 16.921 29.567 7.227 1.00 14.34 209 THR A O 1
ATOM 1523 N N . LEU A 1 211 ? 15.470 27.813 7.301 1.00 14.21 210 LEU A N 1
ATOM 1524 C CA . LEU A 1 211 ? 14.297 28.575 7.726 1.00 12.80 210 LEU A CA 1
ATOM 1525 C C . LEU A 1 211 ? 14.144 28.494 9.235 1.00 15.04 210 LEU A C 1
ATOM 1526 O O . LEU A 1 211 ? 14.162 27.410 9.791 1.00 14.35 210 LEU A O 1
ATOM 1531 N N . THR A 1 212 ? 14.003 29.647 9.882 1.00 12.11 211 THR A N 1
ATOM 1532 C CA . THR A 1 212 ? 13.708 29.693 11.316 1.00 16.20 211 THR A CA 1
ATOM 1533 C C . THR A 1 212 ? 12.313 30.239 11.545 1.00 15.92 211 THR A C 1
ATOM 1534 O O . THR A 1 212 ? 12.000 31.347 11.114 1.00 18.21 211 THR A O 1
ATOM 1538 N N . LEU A 1 213 ? 11.505 29.443 12.240 1.00 15.34 212 LEU A N 1
ATOM 1539 C CA . LEU A 1 213 ? 10.118 29.755 12.594 1.00 15.35 212 LEU A CA 1
ATOM 1540 C C . LEU A 1 213 ? 10.044 29.764 14.104 1.00 14.54 212 LEU A C 1
ATOM 1541 O O . LEU A 1 213 ? 10.364 28.759 14.732 1.00 12.81 212 LEU A O 1
ATOM 1546 N N . ALA A 1 214 ? 9.672 30.906 14.691 1.00 13.25 213 ALA A N 1
ATOM 1547 C CA . ALA A 1 214 ? 9.599 31.044 16.151 1.00 14.18 213 ALA A CA 1
ATOM 1548 C C . ALA A 1 214 ? 8.174 30.927 16.675 1.00 12.76 213 ALA A C 1
ATOM 1549 O O . ALA A 1 214 ? 7.225 31.529 16.151 1.00 14.79 213 ALA A O 1
ATOM 1551 N N . PHE A 1 215 ? 8.029 30.128 17.720 1.00 15.39 214 PHE A N 1
ATOM 1552 C CA . PHE A 1 215 ? 6.749 29.894 18.374 1.00 16.03 214 PHE A CA 1
ATOM 1553 C C . PHE A 1 215 ? 6.950 30.185 19.848 1.00 16.74 214 PHE A C 1
ATOM 1554 O O . PHE A 1 215 ? 7.286 29.311 20.625 1.00 15.46 214 PHE A O 1
ATOM 1562 N N . S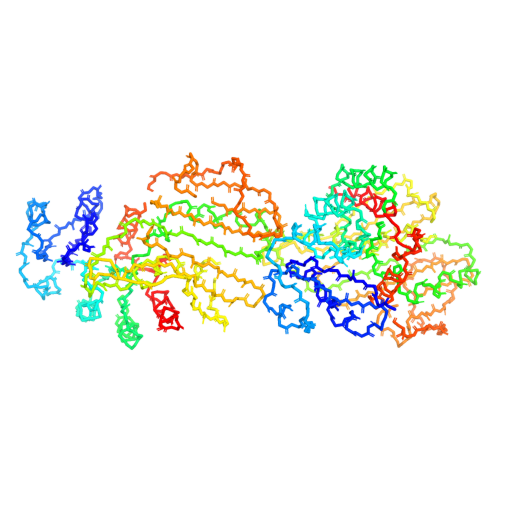ER A 1 216 ? 6.732 31.440 20.189 1.00 17.87 215 SER A N 1
ATOM 1563 C CA . SER A 1 216 ? 7.116 32.023 21.464 1.00 22.30 215 SER A CA 1
ATOM 1564 C C . SER A 1 216 ? 8.566 31.673 21.763 1.00 24.65 215 SER A C 1
ATOM 1565 O O . SER A 1 216 ? 9.464 32.179 21.062 1.00 27.34 215 SER A O 1
ATOM 1568 N N . THR A 1 217 ? 8.811 30.799 22.743 1.00 24.49 216 THR A N 1
ATOM 1569 C CA . THR A 1 217 ? 10.183 30.472 23.138 1.00 25.61 216 THR A CA 1
ATOM 1570 C C . THR A 1 217 ? 10.784 29.243 22.416 1.00 23.82 216 THR A C 1
ATOM 1571 O O . THR A 1 217 ? 11.899 28.801 22.753 1.00 25.26 216 THR A O 1
ATOM 1575 N N . VAL A 1 218 ? 10.071 28.705 21.425 1.00 20.60 217 VAL A N 1
ATOM 1576 C CA . VAL A 1 218 ? 10.474 27.455 20.787 1.00 18.74 217 VAL A CA 1
ATOM 1577 C C . VAL A 1 218 ? 10.765 27.797 19.333 1.00 19.34 217 VAL A C 1
ATOM 1578 O O . VAL A 1 218 ? 9.926 28.428 18.680 1.00 17.09 217 VAL A O 1
ATOM 1582 N N . GLU A 1 219 ? 11.938 27.405 18.837 1.00 18.19 218 GLU A N 1
ATOM 1583 C CA . GLU A 1 219 ? 12.267 27.605 17.417 1.00 17.42 218 GLU A CA 1
ATOM 1584 C C . GLU A 1 219 ? 12.300 26.302 16.675 1.00 15.18 218 GLU A C 1
ATOM 1585 O O . GLU A 1 219 ? 12.709 25.279 17.228 1.00 12.28 218 GLU A O 1
ATOM 1591 N N . ALA A 1 220 ? 11.841 26.364 15.423 1.00 15.87 219 ALA A N 1
ATOM 1592 C CA . ALA A 1 220 ? 11.930 25.276 14.449 1.00 12.65 219 ALA A CA 1
ATOM 1593 C C . ALA A 1 220 ? 12.916 25.753 13.420 1.00 9.65 219 ALA A C 1
ATOM 1594 O O . ALA A 1 220 ? 12.785 26.878 12.910 1.00 12.46 219 ALA A O 1
ATOM 1596 N N . HIS A 1 221 ? 13.951 24.968 13.176 1.00 8.48 220 HIS A N 1
ATOM 1597 C CA . HIS A 1 221 ? 14.963 25.247 12.139 1.00 11.66 220 HIS A CA 1
ATOM 1598 C C . HIS A 1 221 ? 14.852 24.181 11.046 1.00 10.90 220 HIS A C 1
ATOM 1599 O O . HIS A 1 221 ? 15.009 22.963 11.277 1.00 12.74 220 HIS A O 1
ATOM 1606 N N . ILE A 1 222 ? 14.573 24.648 9.847 1.00 10.83 221 ILE A N 1
ATOM 1607 C CA . ILE A 1 222 ? 14.345 23.779 8.709 1.00 9.48 221 ILE A CA 1
ATOM 1608 C C . ILE A 1 222 ? 15.453 23.976 7.702 1.00 11.44 221 ILE A C 1
ATOM 1609 O O . ILE A 1 222 ? 15.512 25.013 7.064 1.00 13.24 221 ILE A O 1
ATOM 1614 N N . ARG A 1 223 ? 16.310 22.981 7.553 1.00 13.17 222 ARG A N 1
ATOM 1615 C CA . ARG A 1 223 ? 17.411 23.074 6.590 1.00 14.05 222 ARG A CA 1
ATOM 1616 C C . ARG A 1 223 ? 17.075 22.365 5.259 1.00 9.29 222 ARG A C 1
ATOM 1617 O O . ARG A 1 223 ? 16.660 21.207 5.247 1.00 15.11 222 ARG A O 1
ATOM 1625 N N . LEU A 1 224 ? 17.252 23.118 4.166 1.00 12.82 223 LEU A N 1
ATOM 1626 C CA . LEU A 1 224 ? 17.084 22.684 2.773 1.00 10.77 223 LEU A CA 1
ATOM 1627 C C . LEU A 1 224 ? 18.394 22.971 2.015 1.00 8.80 223 LEU A C 1
ATOM 1628 O O . LEU A 1 224 ? 18.822 24.144 1.908 1.00 13.55 223 LEU A O 1
ATOM 1633 N N . CYS A 1 225 ? 18.994 21.911 1.504 1.00 11.82 224 CYS A N 1
ATOM 1634 C CA . CYS A 1 225 ? 20.244 21.950 0.751 1.00 11.27 224 CYS A CA 1
ATOM 1635 C C . CYS A 1 225 ? 20.274 20.947 -0.417 1.00 12.14 224 CYS A C 1
ATOM 1636 O O . CYS A 1 225 ? 20.125 19.734 -0.218 1.00 12.73 224 CYS A O 1
ATOM 1639 N N . ASN A 1 226 ? 20.413 21.474 -1.638 1.00 14.09 225 ASN A N 1
ATOM 1640 C CA . ASN A 1 226 ? 20.366 20.654 -2.857 1.00 13.58 225 ASN A CA 1
ATOM 1641 C C . ASN A 1 226 ? 21.763 20.341 -3.432 1.00 16.78 225 ASN A C 1
ATOM 1642 O O . ASN A 1 226 ? 21.901 19.985 -4.621 1.00 15.17 225 ASN A O 1
ATOM 1647 N N . THR A 1 227 ? 22.783 20.411 -2.565 1.00 17.86 226 THR A N 1
ATOM 1648 C CA . THR A 1 227 ? 24.150 20.099 -2.957 1.00 16.69 226 THR A CA 1
ATOM 1649 C C . THR A 1 227 ? 24.775 19.016 -2.069 1.00 16.99 226 THR A C 1
ATOM 1650 O O . THR A 1 227 ? 25.982 18.964 -1.948 1.00 19.30 226 THR A O 1
ATOM 1662 N N . ASP A 1 229 ? 24.346 14.729 -0.189 1.00 16.10 228 ASP A N 1
ATOM 1663 C CA . ASP A 1 229 ? 23.715 13.424 -0.354 1.00 15.62 228 ASP A CA 1
ATOM 1664 C C . ASP A 1 229 ? 22.253 13.389 0.114 1.00 17.61 228 ASP A C 1
ATOM 1665 O O . ASP A 1 229 ? 21.876 14.071 1.053 1.00 17.07 228 ASP A O 1
ATOM 1670 N N . LYS A 1 230 ? 21.478 12.500 -0.509 1.00 18.76 229 LYS A N 1
ATOM 1671 C CA . LYS A 1 230 ? 20.056 12.331 -0.229 1.00 18.85 229 LYS A CA 1
ATOM 1672 C C . LYS A 1 230 ? 19.762 12.004 1.245 1.00 19.06 229 LYS A C 1
ATOM 1673 O O . LYS A 1 230 ? 20.303 11.053 1.834 1.00 18.67 229 LYS A O 1
ATOM 1676 N N . CYS A 1 231 ? 18.914 12.821 1.850 1.00 19.69 230 CYS A N 1
ATOM 1677 C CA . CYS A 1 231 ? 18.547 12.625 3.237 1.00 21.25 230 CYS A CA 1
ATOM 1678 C C . CYS A 1 231 ? 17.283 13.407 3.591 1.00 18.96 230 CYS A C 1
ATOM 1679 O O . CYS A 1 231 ? 17.020 14.496 3.051 1.00 18.28 230 CYS A O 1
ATOM 1682 N N . ARG A 1 232 ? 16.520 12.827 4.507 1.00 20.00 231 ARG A N 1
ATOM 1683 C CA . ARG A 1 232 ? 15.339 13.457 5.102 1.00 18.94 231 ARG A CA 1
ATOM 1684 C C . ARG A 1 232 ? 15.302 13.043 6.550 1.00 19.74 231 ARG A C 1
ATOM 1685 O O . ARG A 1 232 ? 15.199 11.830 6.870 1.00 16.61 231 ARG A O 1
ATOM 1688 N N . ARG A 1 233 ? 15.403 14.017 7.450 1.00 17.77 232 ARG A N 1
ATOM 1689 C CA . ARG A 1 233 ? 15.317 13.676 8.864 1.00 16.16 232 ARG A CA 1
ATOM 1690 C C . ARG A 1 233 ? 14.698 14.801 9.630 1.00 15.54 232 ARG A C 1
ATOM 1691 O O . ARG A 1 233 ? 14.789 15.965 9.217 1.00 16.50 232 ARG A O 1
ATOM 1699 N N . LEU A 1 234 ? 14.040 14.467 10.732 1.00 15.30 233 LEU A N 1
ATOM 1700 C CA . LEU A 1 234 ? 13.600 15.505 11.659 1.00 14.79 233 LEU A CA 1
ATOM 1701 C C . LEU A 1 234 ? 13.756 15.025 13.095 1.00 16.12 233 LEU A C 1
ATOM 1702 O O . LEU A 1 234 ? 13.902 13.829 13.347 1.00 14.60 233 LEU A O 1
ATOM 1707 N N . ALA A 1 235 ? 13.780 15.965 14.036 1.00 13.52 234 ALA A N 1
ATOM 1708 C CA . ALA A 1 235 ? 13.928 15.613 15.438 1.00 11.08 234 ALA A CA 1
ATOM 1709 C C . ALA A 1 235 ? 13.049 16.556 16.218 1.00 14.00 234 ALA A C 1
ATOM 1710 O O . ALA A 1 235 ? 13.020 17.719 15.890 1.00 9.17 234 ALA A O 1
ATOM 1712 N N . VAL A 1 236 ? 12.319 16.064 17.211 1.00 11.04 235 VAL A N 1
ATOM 1713 C CA . VAL A 1 236 ? 11.514 16.934 18.089 1.00 12.18 235 VAL A CA 1
ATOM 1714 C C . VAL A 1 236 ? 12.110 16.818 19.500 1.00 10.80 235 VAL A C 1
ATOM 1715 O O . VAL A 1 236 ? 12.132 15.748 20.080 1.00 11.03 235 VAL A O 1
ATOM 1719 N N . PHE A 1 237 ? 12.637 17.917 20.011 1.00 11.67 236 PHE A N 1
ATOM 1720 C CA . PHE A 1 237 ? 13.362 17.896 21.280 1.00 12.04 236 PHE A CA 1
ATOM 1721 C C . PHE A 1 237 ? 12.405 18.331 22.366 1.00 11.16 236 PHE A C 1
ATOM 1722 O O . PHE A 1 237 ? 11.822 19.410 22.316 1.00 13.29 236 PHE A O 1
ATOM 1730 N N . GLY A 1 238 ? 12.255 17.504 23.379 1.00 15.35 237 GLY A N 1
ATOM 1731 C CA . GLY A 1 238 ? 11.449 17.902 24.532 1.00 13.53 237 GLY A CA 1
ATOM 1732 C C . GLY A 1 238 ? 12.229 17.856 25.813 1.00 14.39 237 GLY A C 1
ATOM 1733 O O . GLY A 1 238 ? 13.406 17.474 25.842 1.00 14.80 237 GLY A O 1
ATOM 1734 N N . GLU A 1 239 ? 11.555 18.186 26.908 1.00 15.47 238 GLU A N 1
ATOM 1735 C CA . GLU A 1 239 ? 12.194 18.197 28.231 1.00 14.12 238 GLU A CA 1
ATOM 1736 C C . GLU A 1 239 ? 12.672 16.812 28.696 1.00 15.28 238 GLU A C 1
ATOM 1737 O O . GLU A 1 239 ? 13.598 16.705 29.507 1.00 16.65 238 GLU A O 1
ATOM 1743 N N . ALA A 1 240 ? 12.009 15.766 28.228 1.00 14.66 239 ALA A N 1
ATOM 1744 C CA . ALA A 1 240 ? 12.200 14.415 28.759 1.00 13.16 239 ALA A CA 1
ATOM 1745 C C . ALA A 1 240 ? 12.691 13.391 27.753 1.00 14.25 239 ALA A C 1
ATOM 1746 O O . ALA A 1 240 ? 13.001 12.284 28.140 1.00 16.63 239 ALA A O 1
ATOM 1748 N N . GLY A 1 241 ? 12.805 13.777 26.486 1.00 14.71 240 GLY A N 1
ATOM 1749 C CA . GLY A 1 241 ? 13.200 12.875 25.401 1.00 15.87 240 GLY A CA 1
ATOM 1750 C C . GLY A 1 241 ? 13.257 13.639 24.089 1.00 12.93 240 GLY A C 1
ATOM 1751 O O . GLY A 1 241 ? 12.986 14.818 24.049 1.00 12.90 240 GLY A O 1
ATOM 1752 N N . THR A 1 242 ? 13.703 12.966 23.045 1.00 13.78 241 THR A N 1
ATOM 1753 C CA . THR A 1 242 ? 13.838 13.550 21.706 1.00 12.17 241 THR A CA 1
ATOM 1754 C C . THR A 1 242 ? 13.264 12.501 20.753 1.00 15.73 241 THR A C 1
ATOM 1755 O O . THR A 1 242 ? 13.613 11.327 20.862 1.00 13.43 241 THR A O 1
ATOM 1759 N N . LEU A 1 243 ? 12.360 12.908 19.861 1.00 13.96 242 LEU A N 1
ATOM 1760 C CA . LEU A 1 243 ? 11.832 12.000 18.839 1.00 11.98 242 LEU A CA 1
ATOM 1761 C C . LEU A 1 243 ? 12.452 12.366 17.516 1.00 12.45 242 LEU A C 1
ATOM 1762 O O . LEU A 1 243 ? 12.472 13.546 17.148 1.00 9.92 242 LEU A O 1
ATOM 1767 N N . VAL A 1 244 ? 13.012 11.373 16.840 1.00 10.63 243 VAL A N 1
ATOM 1768 C CA . VAL A 1 244 ? 13.673 11.539 15.541 1.00 12.55 243 VAL A CA 1
ATOM 1769 C C . VAL A 1 244 ? 13.050 10.631 14.447 1.00 15.80 243 VAL A C 1
ATOM 1770 O O . VAL A 1 244 ? 12.808 9.459 14.653 1.00 12.03 243 VAL A O 1
ATOM 1782 N N . ASP A 1 246 ? 14.235 9.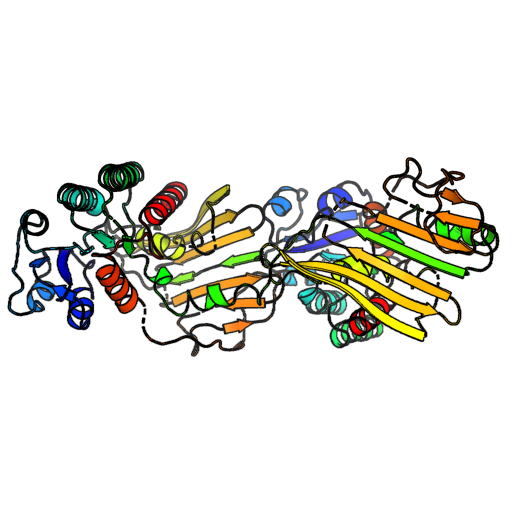504 10.692 1.00 23.57 245 ASP A N 1
ATOM 1783 C CA . ASP A 1 246 ? 15.450 9.578 9.869 1.00 27.46 245 ASP A CA 1
ATOM 1784 C C . ASP A 1 246 ? 15.468 8.516 8.783 1.00 31.84 245 ASP A C 1
ATOM 1785 O O . ASP A 1 246 ? 15.412 7.336 9.102 1.00 33.08 245 ASP A O 1
ATOM 1790 N N . ASP A 1 247 ? 15.574 8.927 7.514 1.00 34.91 246 ASP A N 1
ATOM 1791 C CA . ASP A 1 247 ? 15.572 7.966 6.380 1.00 40.72 246 ASP A CA 1
ATOM 1792 C C . ASP A 1 247 ? 16.728 6.978 6.356 1.00 42.24 246 ASP A C 1
ATOM 1793 O O . ASP A 1 247 ? 16.558 5.833 5.927 1.00 42.86 246 ASP A O 1
ATOM 1798 N N . ARG A 1 248 ? 17.899 7.433 6.789 1.00 43.47 247 ARG A N 1
ATOM 1799 C CA . ARG A 1 248 ? 19.094 6.600 6.823 1.00 44.15 247 ARG A CA 1
ATOM 1800 C C . ARG A 1 248 ? 19.057 5.556 7.948 1.00 45.10 247 ARG A C 1
ATOM 1801 O O . ARG A 1 248 ? 19.849 4.611 7.926 1.00 46.78 247 ARG A O 1
ATOM 1803 N N . ALA A 1 249 ? 18.152 5.708 8.922 1.00 43.71 248 ALA A N 1
ATOM 1804 C CA . ALA A 1 249 ? 18.084 4.769 10.041 1.00 42.25 248 ALA A CA 1
ATOM 1805 C C . ALA A 1 249 ? 17.288 3.509 9.691 1.00 41.29 248 ALA A C 1
ATOM 1806 O O . ALA A 1 249 ? 16.361 3.540 8.862 1.00 39.34 248 ALA A O 1
ATOM 1808 N N . THR A 1 250 ? 17.676 2.399 10.330 1.00 41.95 249 THR A N 1
ATOM 1809 C CA . THR A 1 250 ? 16.933 1.128 10.250 1.00 40.21 249 THR A CA 1
ATOM 1810 C C . THR A 1 250 ? 15.481 1.337 10.656 1.00 37.92 249 THR A C 1
ATOM 1811 O O . THR A 1 250 ? 14.574 0.735 10.082 1.00 38.86 249 THR A O 1
ATOM 1813 N N . ASP A 1 251 ? 15.280 2.202 11.651 1.00 35.07 250 ASP A N 1
ATOM 1814 C CA . ASP A 1 251 ? 13.964 2.468 12.218 1.00 32.64 250 ASP A CA 1
ATOM 1815 C C . ASP A 1 251 ? 13.422 3.857 11.888 1.00 28.69 250 ASP A C 1
ATOM 1816 O O . ASP A 1 251 ? 14.081 4.888 12.068 1.00 29.19 250 ASP A O 1
ATOM 1821 N N . LYS A 1 252 ? 12.180 3.848 11.435 1.00 27.50 251 LYS A N 1
ATOM 1822 C CA . LYS A 1 252 ? 11.469 5.039 11.023 1.00 27.66 251 LYS A CA 1
ATOM 1823 C C . LYS A 1 252 ? 11.280 6.070 12.154 1.00 23.48 251 LYS A C 1
ATOM 1824 O O . LYS A 1 252 ? 11.285 7.268 11.896 1.00 26.08 251 LYS A O 1
ATOM 1829 N N . LEU A 1 253 ? 11.109 5.601 13.388 1.00 20.89 252 LEU A N 1
ATOM 1830 C CA . LEU A 1 253 ? 10.844 6.479 14.531 1.00 18.91 252 LEU A CA 1
ATOM 1831 C C . LEU A 1 253 ? 11.620 5.983 15.762 1.00 18.56 252 LEU A C 1
ATOM 1832 O O . LEU A 1 253 ? 11.416 4.858 16.206 1.00 17.63 252 LEU A O 1
ATOM 1837 N N . THR A 1 254 ? 12.481 6.838 16.310 1.00 17.95 253 THR A N 1
ATOM 1838 C CA . THR A 1 254 ? 13.315 6.455 17.459 1.00 18.45 253 THR A CA 1
ATOM 1839 C C . THR A 1 254 ? 13.151 7.443 18.621 1.00 19.06 253 THR A C 1
ATOM 1840 O O . THR A 1 254 ? 13.079 8.681 18.411 1.00 18.68 253 THR A O 1
ATOM 1844 N N . LEU A 1 255 ? 13.093 6.879 19.834 1.00 16.63 254 LEU A N 1
ATOM 1845 C CA . LEU A 1 255 ? 13.133 7.655 21.072 1.00 19.69 254 LEU A CA 1
ATOM 1846 C C . LEU A 1 255 ? 14.549 7.735 21.635 1.00 19.57 254 LEU A C 1
ATOM 1847 O O . LEU A 1 255 ? 15.257 6.723 21.763 1.00 20.89 254 LEU A O 1
ATOM 1852 N N . HIS A 1 256 ? 14.969 8.957 21.931 1.00 20.75 255 HIS A N 1
ATOM 1853 C CA . HIS A 1 256 ? 16.313 9.226 22.445 1.00 18.73 255 HIS A CA 1
ATOM 1854 C C . HIS A 1 256 ? 16.230 10.023 23.726 1.00 20.68 255 HIS A C 1
ATOM 1855 O O . HIS A 1 256 ? 15.192 10.586 24.030 1.00 19.57 255 HIS A O 1
ATOM 1862 N N . PRO A 1 257 ? 17.333 10.077 24.495 1.00 20.83 256 PRO A N 1
ATOM 1863 C CA . PRO A 1 257 ? 17.306 10.925 25.688 1.00 17.83 256 PRO A CA 1
ATOM 1864 C C . PRO A 1 257 ? 17.067 12.397 25.427 1.00 18.95 256 PRO A C 1
ATOM 1865 O O . PRO A 1 257 ? 17.239 12.863 24.313 1.00 17.00 256 PRO A O 1
ATOM 1869 N N . PRO A 1 258 ? 16.704 13.135 26.476 1.00 17.03 257 PRO A N 1
ATOM 1870 C CA . PRO A 1 258 ? 16.593 14.582 26.345 1.00 19.41 257 PRO A CA 1
ATOM 1871 C C . PRO A 1 258 ? 17.928 15.283 26.030 1.00 25.82 257 PRO A C 1
ATOM 1872 O O . PRO A 1 258 ? 19.024 14.776 26.300 1.00 25.30 257 PRO A O 1
ATOM 1876 N N . GLN A 1 259 ? 17.823 16.464 25.445 1.00 29.65 258 GLN A N 1
ATOM 1877 C CA . GLN A 1 259 ? 18.993 17.288 25.221 1.00 31.76 258 GLN A CA 1
ATOM 1878 C C . GLN A 1 259 ? 18.699 18.708 25.654 1.00 34.75 258 GLN A C 1
ATOM 1879 O O . GLN A 1 259 ? 17.534 19.094 25.834 1.00 37.77 258 GLN A O 1
ATOM 1885 N N . PRO A 1 260 ? 19.749 19.477 25.891 1.00 35.22 259 PRO A N 1
ATOM 1886 C CA . PRO A 1 260 ? 19.671 20.920 25.724 1.00 36.89 259 PRO A CA 1
ATOM 1887 C C . PRO A 1 260 ? 20.251 21.474 24.391 1.00 36.24 259 PRO A C 1
ATOM 1888 O O . PRO A 1 260 ? 19.824 22.540 23.967 1.00 40.90 259 PRO A O 1
ATOM 1892 N N . ASP A 1 261 ? 21.183 20.780 23.734 1.00 35.76 260 ASP A N 1
ATOM 1893 C CA . ASP A 1 261 ? 21.963 21.398 22.625 1.00 35.50 260 ASP A CA 1
ATOM 1894 C C . ASP A 1 261 ? 21.276 21.460 21.247 1.00 36.22 260 ASP A C 1
ATOM 1895 O O . ASP A 1 261 ? 21.744 22.184 20.347 1.00 38.69 260 ASP A O 1
ATOM 1900 N N . GLY A 1 262 ? 20.188 20.716 21.058 1.00 31.44 261 GLY A N 1
ATOM 1901 C CA . GLY A 1 262 ? 19.525 20.711 19.761 1.00 28.88 261 GLY A CA 1
ATOM 1902 C C . GLY A 1 262 ? 20.290 20.035 18.637 1.00 25.65 261 GLY A C 1
ATOM 1903 O O . GLY A 1 262 ? 19.924 20.168 17.485 1.00 23.63 261 GLY A O 1
ATOM 1904 N N . ASN A 1 263 ? 21.336 19.289 18.976 1.00 22.75 262 ASN A N 1
ATOM 1905 C CA . ASN A 1 263 ? 22.106 18.551 18.021 1.00 22.74 262 ASN A CA 1
ATOM 1906 C C . ASN A 1 263 ? 21.408 17.251 17.718 1.00 21.88 262 ASN A C 1
ATOM 1907 O O . ASN A 1 263 ? 20.700 16.728 18.543 1.00 18.62 262 ASN A O 1
ATOM 1912 N N . TRP A 1 264 ? 21.661 16.713 16.538 1.00 20.93 263 TRP A N 1
ATOM 1913 C CA . TRP A 1 264 ? 21.139 15.419 16.176 1.00 20.71 263 TRP A CA 1
ATOM 1914 C C . TRP A 1 264 ? 21.611 14.357 17.150 1.00 23.02 263 TRP A C 1
ATOM 1915 O O . TRP A 1 264 ? 22.817 14.185 17.346 1.00 25.18 263 TRP A O 1
ATOM 1926 N N . PRO A 1 265 ? 20.677 13.633 17.760 1.00 23.52 264 PRO A N 1
ATOM 1927 C CA . PRO A 1 265 ? 21.104 12.505 18.561 1.00 25.60 264 PRO A CA 1
ATOM 1928 C C . PRO A 1 265 ? 22.047 11.553 17.844 1.00 29.60 264 PRO A C 1
ATOM 1929 O O . PRO A 1 265 ? 21.771 11.120 16.729 1.00 28.16 264 PRO A O 1
ATOM 1933 N N . VAL A 1 266 ? 23.154 11.233 18.507 1.00 33.58 265 VAL A N 1
ATOM 1934 C CA . VAL A 1 266 ? 24.038 10.160 18.080 1.00 36.34 265 VAL A CA 1
ATOM 1935 C C . VAL A 1 266 ? 23.639 8.903 18.837 1.00 37.99 265 VAL A C 1
ATOM 1936 O O . VAL A 1 266 ? 23.241 8.971 20.001 1.00 40.63 265 VAL A O 1
ATOM 1940 N N . GLY A 1 267 ? 23.739 7.753 18.182 1.00 38.07 266 GLY A N 1
ATOM 1941 C CA . GLY A 1 267 ? 23.311 6.499 18.796 1.00 40.26 266 GLY A CA 1
ATOM 1942 C C . GLY A 1 267 ? 21.992 6.006 18.247 1.00 41.01 266 GLY A C 1
ATOM 1943 O O . GLY A 1 267 ? 21.260 6.759 17.603 1.00 41.52 266 GLY A O 1
ATOM 1944 N N . GLN A 1 268 ? 21.693 4.737 18.516 1.00 41.70 267 GLN A N 1
ATOM 1945 C CA . GLN A 1 268 ? 20.557 4.047 17.903 1.00 41.62 267 GLN A CA 1
ATOM 1946 C C . GLN A 1 268 ? 19.209 4.554 18.412 1.00 40.11 267 GLN A C 1
ATOM 1947 O O . GLN A 1 268 ? 18.259 4.718 17.627 1.00 40.77 267 GLN A O 1
ATOM 1949 N N . GLY A 1 269 ? 19.125 4.796 19.718 1.00 36.75 268 GLY A N 1
ATOM 1950 C CA . GLY A 1 269 ? 17.860 5.158 20.350 1.00 36.15 268 GLY A CA 1
ATOM 1951 C C . GLY A 1 269 ? 16.949 3.950 20.496 1.00 33.73 268 GLY A C 1
ATOM 1952 O O . GLY A 1 269 ? 17.344 2.822 20.187 1.00 36.43 268 GLY A O 1
ATOM 1953 N N . HIS A 1 270 ? 15.735 4.184 20.981 1.00 30.50 269 HIS A N 1
ATOM 1954 C CA . HIS A 1 270 ? 14.739 3.133 21.155 1.00 27.99 269 HIS A CA 1
ATOM 1955 C C . HIS A 1 270 ? 13.743 3.222 20.008 1.00 27.44 269 HIS A C 1
ATOM 1956 O O . HIS A 1 270 ? 13.035 4.230 19.887 1.00 25.81 269 HIS A O 1
ATOM 1963 N N . ALA A 1 271 ? 13.698 2.179 19.170 1.00 25.47 270 ALA A N 1
ATOM 1964 C CA . ALA A 1 271 ? 12.749 2.096 18.057 1.00 26.09 270 ALA A CA 1
ATOM 1965 C C . ALA A 1 271 ? 11.311 2.011 18.536 1.00 25.86 270 ALA A C 1
ATOM 1966 O O . ALA A 1 271 ? 10.983 1.144 19.339 1.00 27.31 270 ALA A O 1
ATOM 1968 N N . LEU A 1 272 ? 10.458 2.906 18.036 1.00 25.79 271 LEU A N 1
ATOM 1969 C CA . LEU A 1 272 ? 9.020 2.882 18.307 1.00 25.33 271 LEU A CA 1
ATOM 1970 C C . LEU A 1 272 ? 8.319 2.224 17.137 1.00 26.96 271 LEU A C 1
ATOM 1971 O O . LEU A 1 272 ? 8.775 2.334 16.004 1.00 28.82 271 LEU A O 1
ATOM 1976 N N . THR A 1 273 ? 7.213 1.545 17.406 1.00 27.92 272 THR A N 1
ATOM 1977 C CA . THR A 1 273 ? 6.485 0.819 16.362 1.00 30.33 272 THR A CA 1
ATOM 1978 C C . THR A 1 273 ? 5.802 1.756 15.362 1.00 28.88 272 THR A C 1
ATOM 1979 O O . THR A 1 273 ? 5.047 2.665 15.730 1.00 28.31 272 THR A O 1
ATOM 1983 N N . VAL A 1 274 ? 6.094 1.525 14.091 1.00 28.04 273 VAL A N 1
ATOM 1984 C CA . VAL A 1 274 ? 5.487 2.265 12.997 1.00 26.61 273 VAL A CA 1
ATOM 1985 C C . VAL A 1 274 ? 5.077 1.237 11.943 1.00 27.48 273 VAL A C 1
ATOM 1986 O O . VAL A 1 274 ? 5.839 0.331 11.602 1.00 29.62 273 VAL A O 1
ATOM 1990 N N . THR A 1 275 ? 3.862 1.374 11.456 1.00 25.71 274 THR A N 1
ATOM 1991 C CA . THR A 1 275 ? 3.326 0.449 10.472 1.00 26.85 274 THR A CA 1
ATOM 1992 C C . THR A 1 275 ? 3.672 0.915 9.055 1.00 24.88 274 THR A C 1
ATOM 1993 O O . THR A 1 275 ? 4.163 2.029 8.850 1.00 23.23 274 THR A O 1
ATOM 1997 N N . ASP A 1 276 ? 3.449 0.040 8.080 1.00 21.05 275 ASP A N 1
ATOM 1998 C CA . ASP A 1 276 ? 4.186 0.153 6.820 1.00 21.44 275 ASP A CA 1
ATOM 1999 C C . ASP A 1 276 ? 3.403 0.691 5.596 1.00 17.58 275 ASP A C 1
ATOM 2000 O O . ASP A 1 276 ? 3.935 0.687 4.498 1.00 19.32 275 ASP A O 1
ATOM 2005 N N . GLU A 1 277 ? 2.175 1.163 5.781 1.00 16.28 276 GLU A N 1
ATOM 2006 C CA . GLU A 1 277 ? 1.463 1.742 4.656 1.00 16.81 276 GLU A CA 1
ATOM 2007 C C . GLU A 1 277 ? 2.280 2.894 4.105 1.00 16.21 276 GLU A C 1
ATOM 2008 O O . GLU A 1 277 ? 2.823 3.703 4.860 1.00 15.75 276 GLU A O 1
ATOM 2022 N N . PRO A 1 279 ? 3.075 6.461 2.637 1.00 17.67 278 PRO A N 1
ATOM 2023 C CA . PRO A 1 279 ? 2.354 7.718 2.801 1.00 16.75 278 PRO A CA 1
ATOM 2024 C C . PRO A 1 279 ? 1.431 8.093 1.645 1.00 17.45 278 PRO A C 1
ATOM 2025 O O . PRO A 1 279 ? 0.288 8.476 1.896 1.00 17.51 278 PRO A O 1
ATOM 2029 N N . LEU A 1 280 ? 1.903 8.015 0.399 1.00 15.51 279 LEU A N 1
ATOM 2030 C CA . LEU A 1 280 ? 1.056 8.419 -0.729 1.00 14.84 279 LEU A CA 1
ATOM 2031 C C . LEU A 1 280 ? -0.148 7.502 -0.882 1.00 14.19 279 LEU A C 1
ATOM 2032 O O . LEU A 1 280 ? -1.225 7.939 -1.277 1.00 14.75 279 LEU A O 1
ATOM 2037 N N . THR A 1 281 ? 0.037 6.221 -0.615 1.00 14.68 280 THR A N 1
ATOM 2038 C CA . THR A 1 281 ? -1.080 5.310 -0.635 1.00 14.57 280 THR A CA 1
ATOM 2039 C C . THR A 1 281 ? -2.112 5.747 0.401 1.00 15.19 280 THR A C 1
ATOM 2040 O O . THR A 1 281 ? -3.303 5.824 0.091 1.00 11.07 280 THR A O 1
ATOM 2044 N N . ARG A 1 282 ? -1.650 6.106 1.603 1.00 14.23 281 ARG A N 1
ATOM 2045 C CA . ARG A 1 282 ? -2.521 6.620 2.650 1.00 12.74 281 ARG A CA 1
ATOM 2046 C C . ARG A 1 282 ? -3.258 7.869 2.278 1.00 11.58 281 ARG A C 1
ATOM 2047 O O . ARG A 1 282 ? -4.447 7.960 2.528 1.00 12.60 281 ARG A O 1
ATOM 2055 N N . ALA A 1 283 ? -2.545 8.843 1.692 1.00 13.56 282 ALA A N 1
ATOM 2056 C CA . ALA A 1 283 ? -3.147 10.103 1.224 1.00 11.94 282 ALA A CA 1
ATOM 2057 C C . ALA A 1 283 ? -4.316 9.907 0.254 1.00 12.66 282 ALA A C 1
ATOM 2058 O O . ALA A 1 283 ? -5.406 10.459 0.458 1.00 10.58 282 ALA A O 1
ATOM 2060 N N . VAL A 1 284 ? -4.063 9.153 -0.813 1.00 12.93 283 VAL A N 1
ATOM 2061 C CA . VAL A 1 284 ? -5.077 8.852 -1.821 1.00 12.01 283 VAL A CA 1
ATOM 2062 C C . VAL A 1 284 ? -6.191 7.905 -1.276 1.00 13.09 283 VAL A C 1
ATOM 2063 O O . VAL A 1 284 ? -7.366 8.068 -1.591 1.00 12.35 283 VAL A O 1
ATOM 2067 N N . ARG A 1 285 ? -5.839 6.911 -0.474 1.00 12.56 284 ARG A N 1
ATOM 2068 C CA . ARG A 1 285 ? -6.873 6.058 0.144 1.00 13.62 284 ARG A CA 1
ATOM 2069 C C . ARG A 1 285 ? -7.826 6.858 1.025 1.00 11.56 284 ARG A C 1
ATOM 2070 O O . ARG A 1 285 ? -9.038 6.791 0.852 1.00 10.07 284 ARG A O 1
ATOM 2078 N N . LEU A 1 286 ? -7.280 7.621 1.963 1.00 10.81 285 LEU A N 1
ATOM 2079 C CA . LEU A 1 286 ? -8.081 8.486 2.814 1.00 12.61 285 LEU A CA 1
ATOM 2080 C C . LEU A 1 286 ? -8.894 9.511 2.038 1.00 13.13 285 LEU A C 1
ATOM 2081 O O . LEU A 1 286 ? -10.092 9.698 2.301 1.00 12.03 285 LEU A O 1
ATOM 2086 N N . PHE A 1 287 ? -8.258 10.185 1.091 1.00 15.92 286 PHE A N 1
ATOM 2087 C CA . PHE A 1 287 ? -8.930 11.213 0.291 1.00 13.08 286 PHE A CA 1
ATOM 2088 C C . PHE A 1 287 ? -10.105 10.570 -0.433 1.00 11.47 286 PHE A C 1
ATOM 2089 O O . PHE A 1 287 ? -11.210 11.029 -0.290 1.00 12.47 286 PHE A O 1
ATOM 2097 N N . ALA A 1 288 ? -9.872 9.480 -1.145 1.00 12.58 287 ALA A N 1
ATOM 2098 C CA . ALA A 1 288 ? -10.970 8.844 -1.904 1.00 12.85 287 ALA A CA 1
ATOM 2099 C C . ALA A 1 288 ? -12.086 8.459 -0.945 1.00 13.09 287 ALA A C 1
ATOM 2100 O O . ALA A 1 288 ? -13.276 8.612 -1.254 1.00 14.68 287 ALA A O 1
ATOM 2102 N N . GLY A 1 289 ? -11.695 8.034 0.258 1.00 14.71 288 GLY A N 1
ATOM 2103 C CA . GLY A 1 289 ? -12.649 7.655 1.299 1.00 13.63 288 GLY A CA 1
ATOM 2104 C C . GLY A 1 289 ? -13.481 8.767 1.899 1.00 15.99 288 GLY A C 1
ATOM 2105 O O . GLY A 1 289 ? -14.540 8.509 2.472 1.00 21.34 288 GLY A O 1
ATOM 2106 N N . ALA A 1 290 ? -13.023 10.000 1.768 1.00 14.81 289 ALA A N 1
ATOM 2107 C CA . ALA A 1 290 ? -13.736 11.125 2.300 1.00 10.39 289 ALA A CA 1
ATOM 2108 C C . ALA A 1 290 ? -14.627 11.814 1.257 1.00 12.87 289 ALA A C 1
ATOM 2109 O O . ALA A 1 290 ? -15.431 12.685 1.596 1.00 16.59 289 ALA A O 1
ATOM 2111 N N . VAL A 1 291 ? -14.541 11.414 -0.016 1.00 11.86 290 VAL A N 1
ATOM 2112 C CA . VAL A 1 291 ? -15.157 12.197 -1.085 1.00 13.87 290 VAL A CA 1
ATOM 2113 C C . VAL A 1 291 ? -16.685 12.256 -0.854 1.00 10.96 290 VAL A C 1
ATOM 2114 O O . VAL A 1 291 ? -17.279 13.321 -0.933 1.00 14.22 290 VAL A O 1
ATOM 2118 N N . ARG A 1 292 ? -17.275 11.106 -0.577 1.00 14.08 291 ARG A N 1
ATOM 2119 C CA . ARG A 1 292 ? -18.717 10.973 -0.415 1.00 14.06 291 ARG A CA 1
ATOM 2120 C C . ARG A 1 292 ? -19.189 11.254 1.009 1.00 14.74 291 ARG A C 1
ATOM 2121 O O . ARG A 1 292 ? -20.389 11.277 1.265 1.00 14.94 291 ARG A O 1
ATOM 2129 N N . GLN A 1 293 ? -18.256 11.460 1.927 1.00 16.69 292 GLN A N 1
ATOM 2130 C CA . GLN A 1 293 ? -18.566 11.838 3.301 1.00 19.80 292 GLN A CA 1
ATOM 2131 C C . GLN A 1 293 ? -17.489 12.797 3.759 1.00 19.36 292 GLN A C 1
ATOM 2132 O O . GLN A 1 293 ? -16.565 12.413 4.489 1.00 16.32 292 GLN A O 1
ATOM 2138 N N . PRO A 1 294 ? -17.574 14.050 3.296 1.00 21.13 293 PRO A N 1
ATOM 2139 C CA . PRO A 1 294 ? -16.442 14.930 3.445 1.00 20.32 293 PRO A CA 1
ATOM 2140 C C . PRO A 1 294 ? -16.059 15.247 4.877 1.00 21.23 293 PRO A C 1
ATOM 2141 O O . PRO A 1 294 ? -16.909 15.232 5.758 1.00 19.54 293 PRO A O 1
ATOM 2145 N N . GLU A 1 295 ? -14.764 15.516 5.063 1.00 20.93 294 GLU A N 1
ATOM 2146 C CA . GLU A 1 295 ? -14.186 15.977 6.315 1.00 22.47 294 GLU A CA 1
ATOM 2147 C C . GLU A 1 295 ? -12.907 16.778 6.035 1.00 22.29 294 GLU A C 1
ATOM 2148 O O . GLU A 1 295 ? -12.369 16.758 4.915 1.00 15.55 294 GLU A O 1
ATOM 2154 N N . PRO A 1 296 ? -12.439 17.528 7.031 1.00 23.13 295 PRO A N 1
ATOM 2155 C CA . PRO A 1 296 ? -11.261 18.339 6.755 1.00 23.52 295 PRO A CA 1
ATOM 2156 C C . PRO A 1 296 ? -10.014 17.488 6.548 1.00 20.55 295 PRO A C 1
ATOM 2157 O O . PRO A 1 296 ? -9.203 17.836 5.699 1.00 20.25 295 PRO A O 1
ATOM 2161 N N . GLY A 1 297 ? -9.902 16.365 7.270 1.00 19.65 296 GLY A N 1
ATOM 2162 C CA . GLY A 1 297 ? -8.762 15.449 7.163 1.00 20.01 296 GLY A CA 1
ATOM 2163 C C . GLY A 1 297 ? -7.459 16.018 7.706 1.00 19.74 296 GLY A C 1
ATOM 2164 O O . GLY A 1 297 ? -7.445 17.159 8.206 1.00 18.33 296 GLY A O 1
ATOM 2165 N N . PRO A 1 298 ? -6.356 15.258 7.571 1.00 16.46 297 PRO A N 1
ATOM 2166 C CA . PRO A 1 298 ? -5.088 15.643 8.231 1.00 18.32 297 PRO A CA 1
ATOM 2167 C C . PRO A 1 298 ? -4.309 16.786 7.576 1.00 18.05 297 PRO A C 1
ATOM 2168 O O . PRO A 1 298 ? -3.410 17.381 8.211 1.00 16.78 297 PRO A O 1
ATOM 2172 N N . SER A 1 299 ? -4.652 17.090 6.326 1.00 15.23 298 SER A N 1
ATOM 2173 C CA . SER A 1 299 ? -3.965 18.123 5.575 1.00 15.22 298 SER A CA 1
ATOM 2174 C C . SER A 1 299 ? -4.957 18.998 4.811 1.00 16.45 298 SER A C 1
ATOM 2175 O O . SER A 1 299 ? -5.002 18.961 3.572 1.00 15.57 298 SER A O 1
ATOM 2178 N N . PRO A 1 300 ? -5.742 19.813 5.539 1.00 17.96 299 PRO A N 1
ATOM 2179 C CA . PRO A 1 300 ? -6.743 20.637 4.913 1.00 17.18 299 PRO A CA 1
ATOM 2180 C C . PRO A 1 300 ? -6.211 21.809 4.119 1.00 16.58 299 PRO A C 1
ATOM 2181 O O . PRO A 1 300 ? -5.068 22.249 4.275 1.00 12.86 299 PRO A O 1
ATOM 2185 N N . LEU A 1 301 ? -7.089 22.334 3.295 1.00 14.43 300 LEU A N 1
ATOM 2186 C CA . LEU A 1 301 ? -6.825 23.531 2.547 1.00 14.50 300 LEU A CA 1
ATOM 2187 C C . LEU A 1 301 ? -6.285 24.689 3.414 1.00 15.86 300 LEU A C 1
ATOM 2188 O O . LEU A 1 301 ? -5.385 25.439 2.976 1.00 15.77 300 LEU A O 1
ATOM 2193 N N . GLU A 1 302 ? -6.855 24.864 4.602 1.00 12.89 301 GLU A N 1
ATOM 2194 C CA . GLU A 1 302 ? -6.427 25.968 5.497 1.00 16.92 301 GLU A CA 1
ATOM 2195 C C . GLU A 1 302 ? -4.968 25.833 5.890 1.00 15.19 301 GLU A C 1
ATOM 2196 O O . GLU A 1 302 ? -4.238 26.805 6.005 1.00 16.42 301 GLU A O 1
ATOM 2202 N N . LEU A 1 303 ? -4.530 24.617 6.104 1.00 12.93 302 LEU A N 1
ATOM 2203 C CA . LEU A 1 303 ? -3.127 24.388 6.368 1.00 13.65 302 LEU A CA 1
ATOM 2204 C C . LEU A 1 303 ? -2.265 24.718 5.160 1.00 14.93 302 LEU A C 1
ATOM 2205 O O . LEU A 1 303 ? -1.216 25.307 5.333 1.00 13.94 302 LEU A O 1
ATOM 2210 N N . GLY A 1 304 ? -2.710 24.360 3.952 1.00 13.11 303 GLY A N 1
ATOM 2211 C CA . GLY A 1 304 ? -1.986 24.713 2.720 1.00 10.71 303 GLY A CA 1
ATOM 2212 C C . GLY A 1 304 ? -1.849 26.218 2.589 1.00 14.10 303 GLY A C 1
ATOM 2213 O O . GLY A 1 304 ? -0.784 26.738 2.205 1.00 11.57 303 GLY A O 1
ATOM 2214 N N . LEU A 1 305 ? -2.917 26.923 2.932 1.00 10.64 304 LEU A N 1
ATOM 2215 C CA . LEU A 1 305 ? -2.868 28.387 2.891 1.00 12.53 304 LEU A CA 1
ATOM 2216 C C . LEU A 1 305 ? -1.830 28.949 3.895 1.00 10.83 304 LEU A C 1
ATOM 2217 O O . LEU A 1 305 ? -1.038 29.864 3.567 1.00 14.53 304 LEU A O 1
ATOM 2222 N N . ARG A 1 306 ? -1.836 28.413 5.100 1.00 12.32 305 ARG A N 1
ATOM 2223 C CA . ARG A 1 306 ? -0.938 28.893 6.156 1.00 14.13 305 ARG A CA 1
ATOM 2224 C C . ARG A 1 306 ? 0.526 28.603 5.785 1.00 13.22 305 ARG A C 1
ATOM 2225 O O . ARG A 1 306 ? 1.399 29.406 6.090 1.00 13.73 305 ARG A O 1
ATOM 2233 N N . VAL A 1 307 ? 0.774 27.445 5.155 1.00 11.19 306 VAL A N 1
ATOM 2234 C CA . VAL A 1 307 ? 2.124 27.077 4.630 1.00 10.56 306 VAL A CA 1
ATOM 2235 C C . VAL A 1 307 ? 2.572 28.091 3.580 1.00 10.77 306 VAL A C 1
ATOM 2236 O O . VAL A 1 307 ? 3.743 28.489 3.583 1.00 8.49 306 VAL A O 1
ATOM 2240 N N . VAL A 1 308 ? 1.664 28.440 2.657 1.00 12.56 307 VAL A N 1
ATOM 2241 C CA . VAL A 1 308 ? 1.953 29.461 1.629 1.00 13.53 307 VAL A CA 1
ATOM 2242 C C . VAL A 1 308 ? 2.292 30.812 2.250 1.00 16.21 307 VAL A C 1
ATOM 2243 O O . VAL A 1 308 ? 3.182 31.559 1.758 1.00 12.78 307 VAL A O 1
ATOM 2247 N N . ARG A 1 309 ? 1.620 31.134 3.343 1.00 15.93 308 ARG A N 1
ATOM 2248 C CA . ARG A 1 309 ? 1.888 32.414 4.029 1.00 16.96 308 ARG A CA 1
ATOM 2249 C C . ARG A 1 309 ? 3.306 32.452 4.584 1.00 14.50 308 ARG A C 1
ATOM 2250 O O . ARG A 1 309 ? 4.033 33.409 4.403 1.00 15.37 308 ARG A O 1
ATOM 2258 N N . VAL A 1 310 ? 3.724 31.374 5.216 1.00 14.98 309 VAL A N 1
ATOM 2259 C CA . VAL A 1 310 ? 5.039 31.306 5.814 1.00 16.39 309 VAL A CA 1
ATOM 2260 C C . VAL A 1 310 ? 6.111 31.301 4.710 1.00 17.01 309 VAL A C 1
ATOM 2261 O O . VAL A 1 310 ? 7.160 31.914 4.853 1.00 16.95 309 VAL A O 1
ATOM 2265 N N . LEU A 1 311 ? 5.873 30.562 3.624 1.00 16.54 310 LEU A N 1
ATOM 2266 C CA . LEU A 1 311 ? 6.886 30.468 2.585 1.00 15.90 310 LEU A CA 1
ATOM 2267 C C . LEU A 1 311 ? 7.138 31.833 1.965 1.00 16.29 310 LEU A C 1
ATOM 2268 O O . LEU A 1 311 ? 8.297 32.203 1.725 1.00 18.12 310 LEU A O 1
ATOM 2273 N N . GLY A 1 312 ? 6.063 32.583 1.733 1.00 17.65 311 GLY A N 1
ATOM 2274 C CA . GLY A 1 312 ? 6.172 33.955 1.239 1.00 19.83 311 GLY A CA 1
ATOM 2275 C C . GLY A 1 312 ? 6.908 34.894 2.185 1.00 22.88 311 GLY A C 1
ATOM 2276 O O . GLY A 1 312 ? 7.651 35.766 1.720 1.00 24.87 311 GLY A O 1
ATOM 2277 N N . ALA A 1 313 ? 6.729 34.702 3.498 1.00 23.03 312 ALA A N 1
ATOM 2278 C CA . ALA A 1 313 ? 7.503 35.435 4.529 1.00 25.28 312 ALA A CA 1
ATOM 2279 C C . ALA A 1 313 ? 9.018 35.130 4.537 1.00 25.26 312 ALA A C 1
ATOM 2280 O O . ALA A 1 313 ? 9.792 35.907 5.068 1.00 28.01 312 ALA A O 1
ATOM 2282 N N . CYS A 1 314 ? 9.420 33.993 3.978 1.00 25.26 313 CYS A N 1
ATOM 2283 C CA . CYS A 1 314 ? 10.828 33.583 3.911 1.00 26.52 313 CYS A CA 1
ATOM 2284 C C . CYS A 1 314 ? 11.463 33.919 2.571 1.00 29.52 313 CYS A C 1
ATOM 2285 O O . CYS A 1 314 ? 12.675 33.827 2.418 1.00 30.86 313 CYS A O 1
ATOM 2288 N N . SER A 1 315 ? 10.645 34.266 1.585 1.00 33.07 314 SER A N 1
ATOM 2289 C CA . SER A 1 315 ? 11.137 34.546 0.242 1.00 37.27 314 SER A CA 1
ATOM 2290 C C . SER A 1 315 ? 11.711 35.945 0.191 1.00 40.73 314 SER A C 1
ATOM 2291 O O . SER A 1 315 ? 12.273 36.353 -0.838 1.00 43.60 314 SER A O 1
ATOM 2295 N N . SER B 1 9 ? 37.391 42.891 39.443 1.00 28.91 8 SER B N 1
ATOM 2296 C CA . SER B 1 9 ? 37.222 42.048 38.201 1.00 29.70 8 SER B CA 1
ATOM 2297 C C . SER B 1 9 ? 35.974 41.156 38.320 1.00 26.70 8 SER B C 1
ATOM 2298 O O . SER B 1 9 ? 35.963 40.248 39.130 1.00 25.37 8 SER B O 1
ATOM 2301 N N . PRO B 1 10 ? 34.917 41.415 37.526 1.00 23.71 9 PRO B N 1
ATOM 2302 C CA . PRO B 1 10 ? 33.698 40.645 37.766 1.00 22.83 9 PRO B CA 1
ATOM 2303 C C . PRO B 1 10 ? 33.933 39.197 37.449 1.00 19.47 9 PRO B C 1
ATOM 2304 O O . PRO B 1 10 ? 34.760 38.876 36.599 1.00 19.04 9 PRO B O 1
ATOM 2308 N N . VAL B 1 11 ? 33.207 38.338 38.146 1.00 18.69 10 VAL B N 1
ATOM 2309 C CA . VAL B 1 11 ? 33.303 36.892 37.970 1.00 15.46 10 VAL B CA 1
ATOM 2310 C C . VAL B 1 11 ? 32.548 36.496 36.722 1.00 13.94 10 VAL B C 1
ATOM 2311 O O . VAL B 1 11 ? 31.390 36.861 36.548 1.00 13.72 10 VAL B O 1
ATOM 2315 N N . ARG B 1 12 ? 33.213 35.726 35.869 1.00 12.39 11 ARG B N 1
ATOM 2316 C CA . ARG B 1 12 ? 32.758 35.460 34.516 1.00 11.66 11 ARG B CA 1
ATOM 2317 C C . ARG B 1 12 ? 31.873 34.226 34.515 1.00 10.59 11 ARG B C 1
ATOM 2318 O O . ARG B 1 12 ? 32.360 33.115 34.695 1.00 12.87 11 ARG B O 1
ATOM 2326 N N . LEU B 1 13 ? 30.568 34.448 34.400 1.00 12.34 12 LEU B N 1
ATOM 2327 C CA . LEU B 1 13 ? 29.574 33.359 34.401 1.00 14.34 12 LEU B CA 1
ATOM 2328 C C . LEU B 1 13 ? 29.075 33.073 33.004 1.00 13.38 12 LEU B C 1
ATOM 2329 O O . LEU B 1 13 ? 29.043 33.950 32.139 1.00 16.38 12 LEU B O 1
ATOM 2334 N N . ALA B 1 14 ? 28.666 31.842 32.785 1.00 13.54 13 ALA B N 1
ATOM 2335 C CA . ALA B 1 14 ? 27.911 31.494 31.604 1.00 12.46 13 ALA B CA 1
ATOM 2336 C C . ALA B 1 14 ? 26.579 30.888 32.055 1.00 11.68 13 ALA B C 1
ATOM 2337 O O . ALA B 1 14 ? 26.492 30.297 33.127 1.00 12.14 13 ALA B O 1
ATOM 2339 N N . LEU B 1 15 ? 25.562 31.004 31.212 1.00 11.87 14 LEU B N 1
ATOM 2340 C CA . LEU B 1 15 ? 24.237 30.445 31.467 1.00 12.76 14 LEU B CA 1
ATOM 2341 C C . LEU B 1 15 ? 23.938 29.398 30.377 1.00 13.75 14 LEU B C 1
ATOM 2342 O O . LEU B 1 15 ? 24.087 29.678 29.161 1.00 11.78 14 LEU B O 1
ATOM 2347 N N . ILE B 1 16 ? 23.574 28.184 30.820 1.00 12.27 15 ILE B N 1
ATOM 2348 C CA . ILE B 1 16 ? 23.077 27.143 29.948 1.00 12.79 15 ILE B CA 1
ATOM 2349 C C . ILE B 1 16 ? 21.586 26.937 30.293 1.00 16.12 15 ILE B C 1
ATOM 2350 O O . ILE B 1 16 ? 21.224 26.401 31.387 1.00 13.50 15 ILE B O 1
ATOM 2355 N N . GLY B 1 17 ? 20.744 27.379 29.366 1.00 18.03 16 GLY B N 1
ATOM 2356 C CA . GLY B 1 17 ? 19.294 27.529 29.590 1.00 21.19 16 GLY B CA 1
ATOM 2357 C C . GLY B 1 17 ? 18.526 26.779 28.528 1.00 26.38 16 GLY B C 1
ATOM 2358 O O . GLY B 1 17 ? 18.966 26.688 27.381 1.00 28.85 16 GLY B O 1
ATOM 2359 N N . ALA B 1 18 ? 17.391 26.205 28.912 1.00 29.98 17 ALA B N 1
ATOM 2360 C CA . ALA B 1 18 ? 16.506 25.529 27.970 1.00 31.68 17 ALA B CA 1
ATOM 2361 C C . ALA B 1 18 ? 15.128 25.458 28.601 1.00 34.90 17 ALA B C 1
ATOM 2362 O O . ALA B 1 18 ? 15.000 25.298 29.828 1.00 34.68 17 ALA B O 1
ATOM 2364 N N . GLY B 1 19 ? 14.110 25.607 27.754 1.00 37.56 18 GLY B N 1
ATOM 2365 C CA . GLY B 1 19 ? 12.714 25.574 28.175 1.00 38.08 18 GLY B CA 1
ATOM 2366 C C . GLY B 1 19 ? 12.292 26.826 28.918 1.00 38.93 18 GLY B C 1
ATOM 2367 O O . GLY B 1 19 ? 12.733 27.935 28.593 1.00 39.65 18 GLY B O 1
ATOM 2368 N N . ARG B 1 20 ? 11.431 26.628 29.915 1.00 38.59 19 ARG B N 1
ATOM 2369 C CA . ARG B 1 20 ? 10.996 27.687 30.854 1.00 38.97 19 ARG B CA 1
ATOM 2370 C C . ARG B 1 20 ? 12.024 27.950 31.959 1.00 38.07 19 ARG B C 1
ATOM 2371 O O . ARG B 1 20 ? 11.879 28.892 32.763 1.00 36.24 19 ARG B O 1
ATOM 2379 N N . TRP B 1 21 ? 13.069 27.126 31.978 1.00 37.06 20 TRP B N 1
ATOM 2380 C CA . TRP B 1 21 ? 13.888 26.974 33.164 1.00 36.03 20 TRP B CA 1
ATOM 2381 C C . TRP B 1 21 ? 14.884 28.138 33.425 1.00 35.56 20 TRP B C 1
ATOM 2382 O O . TRP B 1 21 ? 15.184 28.396 34.583 1.00 31.84 20 TRP B O 1
ATOM 2393 N N A GLY B 1 22 ? 15.344 28.838 32.375 0.50 34.80 21 GLY B N 1
ATOM 2394 N N B GLY B 1 22 ? 15.335 28.837 32.376 0.50 34.61 21 GLY B N 1
ATOM 2395 C CA A GLY B 1 22 ? 16.355 29.920 32.506 0.50 35.23 21 GLY B CA 1
ATOM 2396 C CA B GLY B 1 22 ? 16.365 29.886 32.507 0.50 34.96 21 GLY B CA 1
ATOM 2397 C C A GLY B 1 22 ? 15.764 31.325 32.562 0.50 35.52 21 GLY B C 1
ATOM 2398 C C B GLY B 1 22 ? 15.908 31.163 33.199 0.50 35.05 21 GLY B C 1
ATOM 2399 O O A GLY B 1 22 ? 16.282 32.264 31.948 0.50 34.69 21 GLY B O 1
ATOM 2400 O O B GLY B 1 22 ? 16.220 32.268 32.743 0.50 35.80 21 GLY B O 1
ATOM 2401 N N A LYS B 1 23 ? 14.727 31.464 33.381 0.50 35.79 22 LYS B N 1
ATOM 2402 N N B LYS B 1 23 ? 15.219 31.000 34.330 0.50 34.47 22 LYS B N 1
ATOM 2403 C CA A LYS B 1 23 ? 13.718 32.515 33.268 0.50 35.66 22 LYS B CA 1
ATOM 2404 C CA B LYS B 1 23 ? 14.478 32.079 34.989 0.50 32.25 22 LYS B CA 1
ATOM 2405 C C A LYS B 1 23 ? 14.115 33.949 33.669 0.50 34.77 22 LYS B C 1
ATOM 2406 C C B LYS B 1 23 ? 14.911 33.456 34.541 0.50 32.55 22 LYS B C 1
ATOM 2407 O O A LYS B 1 23 ? 13.599 34.898 33.076 0.50 37.28 22 LYS B O 1
ATOM 2408 O O B LYS B 1 23 ? 15.164 33.692 33.367 0.50 33.84 22 LYS B O 1
ATOM 2419 N N A ASN B 1 24 ? 15.001 34.117 34.653 0.50 32.29 23 ASN B N 1
ATOM 2420 N N B ASN B 1 24 ? 14.985 34.365 35.506 0.50 31.94 23 ASN B N 1
ATOM 2421 C CA A ASN B 1 24 ? 15.278 35.453 35.239 0.50 30.15 23 ASN B CA 1
ATOM 2422 C CA B ASN B 1 24 ? 15.377 35.752 35.255 0.50 29.45 23 ASN B CA 1
ATOM 2423 C C A ASN B 1 24 ? 16.770 35.848 35.408 0.50 26.76 23 ASN B C 1
ATOM 2424 C C B ASN B 1 24 ? 16.879 35.948 35.408 0.50 26.34 23 ASN B C 1
ATOM 2425 O O A ASN B 1 24 ? 17.078 36.948 35.864 0.50 24.94 23 ASN B O 1
ATOM 2426 O O B ASN B 1 24 ? 17.325 37.005 35.864 0.50 24.17 23 ASN B O 1
ATOM 2435 N N . TYR B 1 25 ? 17.680 34.959 35.022 1.00 24.72 24 TYR B N 1
ATOM 2436 C CA . TYR B 1 25 ? 19.125 35.093 35.279 1.00 21.33 24 TYR B CA 1
ATOM 2437 C C . TYR B 1 25 ? 19.845 36.230 34.580 1.00 18.48 24 TYR B C 1
ATOM 2438 O O . TYR B 1 25 ? 20.738 36.836 35.158 1.00 19.16 24 TYR B O 1
ATOM 2447 N N . ILE B 1 26 ? 19.472 36.501 33.336 1.00 15.31 25 ILE B N 1
ATOM 2448 C CA . ILE B 1 26 ? 20.221 37.413 32.518 1.00 17.99 25 ILE B CA 1
ATOM 2449 C C . ILE B 1 26 ? 20.077 38.796 33.126 1.00 16.49 25 ILE B C 1
ATOM 2450 O O . ILE B 1 26 ? 21.064 39.506 33.269 1.00 19.61 25 ILE B O 1
ATOM 2455 N N . ARG B 1 27 ? 18.854 39.169 33.509 1.00 20.41 26 ARG B N 1
ATOM 2456 C CA . ARG B 1 27 ? 18.631 40.499 34.135 1.00 21.24 26 ARG B CA 1
ATOM 2457 C C . ARG B 1 27 ? 19.269 40.539 35.517 1.00 20.80 26 ARG B C 1
ATOM 2458 O O . ARG B 1 27 ? 19.875 41.535 35.893 1.00 20.50 26 ARG B O 1
ATOM 2460 N N . THR B 1 28 ? 19.156 39.447 36.265 1.00 19.95 27 THR B N 1
ATOM 2461 C CA . THR B 1 28 ? 19.799 39.367 37.584 1.00 20.04 27 THR B CA 1
ATOM 2462 C C . THR B 1 28 ? 21.311 39.566 37.492 1.00 20.40 27 THR B C 1
ATOM 2463 O O . THR B 1 28 ? 21.877 40.289 38.309 1.00 22.74 27 THR B O 1
ATOM 2467 N N . ILE B 1 29 ? 21.975 38.922 36.523 1.00 19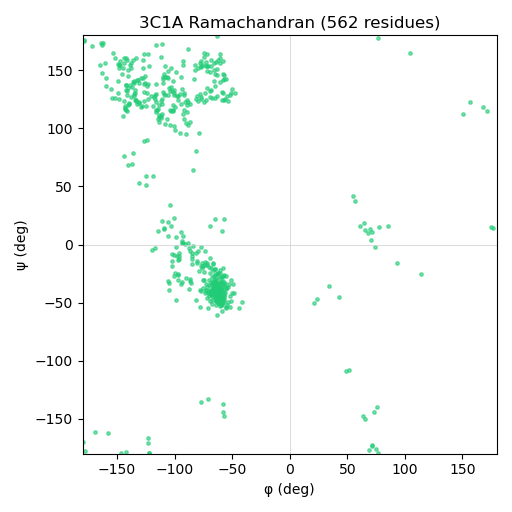.90 28 ILE B N 1
ATOM 2468 C CA . ILE B 1 29 ? 23.437 39.069 36.375 1.00 19.42 28 ILE B CA 1
ATOM 2469 C C . ILE B 1 29 ? 23.815 40.475 35.959 1.00 21.89 28 ILE B C 1
ATOM 2470 O O . ILE B 1 29 ? 24.783 41.045 36.473 1.00 23.00 28 ILE B O 1
ATOM 2475 N N . ALA B 1 30 ? 23.048 41.025 35.014 1.00 24.06 29 ALA B N 1
ATOM 2476 C CA . ALA B 1 30 ? 23.263 42.391 34.530 1.00 23.77 29 ALA B CA 1
ATOM 2477 C C . ALA B 1 30 ? 23.329 43.338 35.690 1.00 25.47 29 ALA B C 1
ATOM 2478 O O . ALA B 1 30 ? 24.222 44.186 35.748 1.00 28.36 29 ALA B O 1
ATOM 2480 N N . GLY B 1 31 ? 22.402 43.174 36.639 1.00 26.75 30 GLY B N 1
ATOM 2481 C CA . GLY B 1 31 ? 22.350 44.032 37.832 1.00 25.77 30 GLY B CA 1
ATOM 2482 C C . GLY B 1 31 ? 23.360 43.767 38.940 1.00 24.20 30 GLY B C 1
ATOM 2483 O O . GLY B 1 31 ? 23.367 44.465 39.940 1.00 27.92 30 GLY B O 1
ATOM 2484 N N . LEU B 1 32 ? 24.208 42.757 38.800 1.00 24.31 31 LEU B N 1
ATOM 2485 C CA . LEU B 1 32 ? 25.204 42.454 39.832 1.00 24.43 31 LEU B CA 1
ATOM 2486 C C . LEU B 1 32 ? 26.601 42.940 39.414 1.00 27.24 31 LEU B C 1
ATOM 2487 O O . LEU B 1 32 ? 27.184 42.431 38.449 1.00 28.20 31 LEU B O 1
ATOM 2492 N N . PRO B 1 33 ? 27.164 43.922 40.142 1.00 27.92 32 PRO B N 1
ATOM 2493 C CA . PRO B 1 33 ? 28.458 44.454 39.707 1.00 28.04 32 PRO B CA 1
ATOM 2494 C C . PRO B 1 33 ? 29.640 43.473 39.757 1.00 28.15 32 PRO B C 1
ATOM 2495 O O . PRO B 1 33 ? 30.642 43.694 39.076 1.00 30.55 32 PRO B O 1
ATOM 2499 N N . GLY B 1 34 ? 29.537 42.417 40.560 1.00 25.72 33 GLY B N 1
ATOM 2500 C CA . GLY B 1 34 ? 30.615 41.431 40.669 1.00 25.10 33 GLY B CA 1
ATOM 2501 C C . GLY B 1 34 ? 30.495 40.221 39.773 1.00 20.38 33 GLY B C 1
ATOM 2502 O O . GLY B 1 34 ? 31.221 39.229 39.942 1.00 22.21 33 GLY B O 1
ATOM 2503 N N . ALA B 1 35 ? 29.572 40.260 38.830 1.00 21.44 34 ALA B N 1
ATOM 2504 C CA . ALA B 1 35 ? 29.412 39.133 37.914 1.00 19.16 34 ALA B CA 1
ATOM 2505 C C . ALA B 1 35 ? 29.190 39.680 36.521 1.00 20.48 34 ALA B C 1
ATOM 2506 O O . ALA B 1 35 ? 28.693 40.798 36.362 1.00 20.71 34 ALA B O 1
ATOM 2508 N N . ALA B 1 36 ? 29.600 38.901 35.529 1.00 17.93 35 ALA B N 1
ATOM 2509 C CA . ALA B 1 36 ? 29.406 39.210 34.118 1.00 17.58 35 ALA B CA 1
ATOM 2510 C C . ALA B 1 36 ? 28.922 37.950 33.396 1.00 16.54 35 ALA B C 1
ATOM 2511 O O . ALA B 1 36 ? 29.407 36.840 33.673 1.00 19.15 35 ALA B O 1
ATOM 2513 N N . LEU B 1 37 ? 27.968 38.124 32.483 1.00 16.09 36 LEU B N 1
ATOM 2514 C CA . LEU B 1 37 ? 27.493 37.050 31.615 1.00 15.15 36 LEU B CA 1
ATOM 2515 C C . LEU B 1 37 ? 28.370 37.012 30.364 1.00 13.13 36 LEU B C 1
ATOM 2516 O O . LEU B 1 37 ? 28.207 37.836 29.471 1.00 16.09 36 LEU B O 1
ATOM 2521 N N . VAL B 1 38 ? 29.288 36.049 30.301 1.00 12.85 37 VAL B N 1
ATOM 2522 C CA . VAL B 1 38 ? 30.263 36.001 29.209 1.00 11.11 37 VAL B CA 1
ATOM 2523 C C . VAL B 1 38 ? 29.901 35.054 28.055 1.00 12.36 37 VAL B C 1
ATOM 2524 O O . VAL B 1 38 ? 30.358 35.267 26.928 1.00 10.68 37 VAL B O 1
ATOM 2528 N N . ARG B 1 39 ? 29.116 34.006 28.320 1.00 11.32 38 ARG B N 1
ATOM 2529 C CA . ARG B 1 39 ? 28.574 33.108 27.266 1.00 12.95 38 ARG B CA 1
ATOM 2530 C C . ARG B 1 39 ? 27.189 32.607 27.627 1.00 13.03 38 ARG B C 1
ATOM 2531 O O . ARG B 1 39 ? 26.880 32.386 28.793 1.00 13.25 38 ARG B O 1
ATOM 2539 N N . LEU B 1 40 ? 26.371 32.410 26.606 1.00 12.47 39 LEU B N 1
ATOM 2540 C CA . LEU B 1 40 ? 24.987 31.974 26.789 1.00 13.59 39 LEU B CA 1
ATOM 2541 C C . LEU B 1 40 ? 24.717 30.852 25.807 1.00 13.56 39 LEU B C 1
ATOM 2542 O O . LEU B 1 40 ? 24.877 31.033 24.600 1.00 13.74 39 LEU B O 1
ATOM 2547 N N . ALA B 1 41 ? 24.287 29.706 26.309 1.00 13.67 40 ALA B N 1
ATOM 2548 C CA . ALA B 1 41 ? 23.694 28.700 25.472 1.00 14.01 40 ALA B CA 1
ATOM 2549 C C . ALA B 1 41 ? 22.223 28.529 25.818 1.00 16.58 40 ALA B C 1
ATOM 2550 O O . ALA B 1 41 ? 21.888 27.859 26.807 1.00 18.44 40 ALA B O 1
ATOM 2552 N N . SER B 1 42 ? 21.336 29.040 24.971 1.00 20.13 41 SER B N 1
ATOM 2553 C CA . SER B 1 42 ? 19.889 29.048 25.259 1.00 22.29 41 SER B CA 1
ATOM 2554 C C . SER B 1 42 ? 19.019 28.616 24.080 1.00 27.38 41 SER B C 1
ATOM 2555 O O . SER B 1 42 ? 19.297 28.973 22.944 1.00 29.19 41 SER B O 1
ATOM 2558 N N . SER B 1 43 ? 17.961 27.857 24.357 1.00 31.25 42 SER B N 1
ATOM 2559 C CA . SER B 1 43 ? 17.037 27.388 23.309 1.00 32.91 42 SER B CA 1
ATOM 2560 C C . SER B 1 43 ? 16.038 28.484 22.922 1.00 31.71 42 SER B C 1
ATOM 2561 O O . SER B 1 43 ? 15.374 28.406 21.879 1.00 29.57 42 SER B O 1
ATOM 2564 N N . ASN B 1 44 ? 15.947 29.494 23.781 1.00 30.67 43 ASN B N 1
ATOM 2565 C CA . ASN B 1 44 ? 14.847 30.429 23.779 1.00 31.59 43 ASN B CA 1
ATOM 2566 C C . ASN B 1 44 ? 15.262 31.727 23.117 1.00 30.79 43 ASN B C 1
ATOM 2567 O O . ASN B 1 44 ? 16.119 32.423 23.639 1.00 27.63 43 ASN B O 1
ATOM 2572 N N . PRO B 1 45 ? 14.642 32.063 21.963 1.00 32.02 44 PRO B N 1
ATOM 2573 C CA . PRO B 1 45 ? 15.027 33.270 21.233 1.00 32.59 44 PRO B CA 1
ATOM 2574 C C . PRO B 1 45 ? 14.812 34.564 22.010 1.00 33.39 44 PRO B C 1
ATOM 2575 O O . PRO B 1 45 ? 15.491 35.552 21.720 1.00 33.37 44 PRO B O 1
ATOM 2579 N N . ASP B 1 46 ? 13.894 34.560 22.977 1.00 34.16 45 ASP B N 1
ATOM 2580 C CA . ASP B 1 46 ? 13.695 35.734 23.843 1.00 37.83 45 ASP B CA 1
ATOM 2581 C C . ASP B 1 46 ? 14.929 36.005 24.714 1.00 38.79 45 ASP B C 1
ATOM 2582 O O . ASP B 1 46 ? 15.247 37.164 24.982 1.00 39.89 45 ASP B O 1
ATOM 2587 N N . ASN B 1 47 ? 15.618 34.941 25.143 1.00 39.35 46 ASN B N 1
ATOM 2588 C CA . ASN B 1 47 ? 16.854 35.072 25.938 1.00 39.61 46 ASN B CA 1
ATOM 2589 C C . ASN B 1 47 ? 18.017 35.636 25.141 1.00 41.03 46 ASN B C 1
ATOM 2590 O O . ASN B 1 47 ? 18.685 36.569 25.582 1.00 39.55 46 ASN B O 1
ATOM 2595 N N . LEU B 1 48 ? 18.250 35.075 23.956 1.00 43.03 47 LEU B N 1
ATOM 2596 C CA . LEU B 1 48 ? 19.287 35.591 23.050 1.00 43.78 47 LEU B CA 1
ATOM 2597 C C . LEU B 1 48 ? 19.171 37.110 22.854 1.00 43.56 47 LEU B C 1
ATOM 2598 O O . LEU B 1 48 ? 20.182 37.803 22.735 1.00 44.70 47 LEU B O 1
ATOM 2600 N N . ALA B 1 49 ? 17.940 37.621 22.869 1.00 44.27 48 ALA B N 1
ATOM 2601 C CA . ALA B 1 49 ? 17.679 39.058 22.756 1.00 44.26 48 ALA B CA 1
ATOM 2602 C C . ALA B 1 49 ? 18.213 39.914 23.921 1.00 44.14 48 ALA B C 1
ATOM 2603 O O . ALA B 1 49 ? 18.4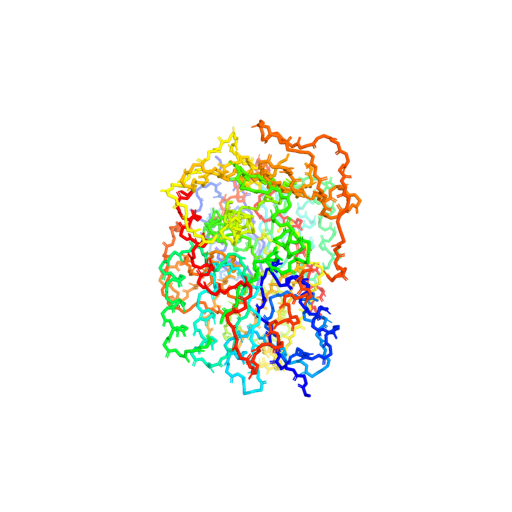67 41.109 23.737 1.00 46.42 48 ALA B O 1
ATOM 2605 N N . LEU B 1 50 ? 18.380 39.315 25.103 1.00 41.20 49 LEU B N 1
ATOM 2606 C CA . LEU B 1 50 ? 18.733 40.064 26.332 1.00 38.90 49 LEU B CA 1
ATOM 2607 C C . LEU B 1 50 ? 20.235 40.130 26.717 1.00 36.95 49 LEU B C 1
ATOM 2608 O O . LEU B 1 50 ? 20.613 40.890 27.611 1.00 34.58 49 LEU B O 1
ATOM 2613 N N . VAL B 1 51 ? 21.082 39.352 26.045 1.00 36.95 50 VAL B N 1
ATOM 2614 C CA . VAL B 1 51 ? 22.498 39.234 26.416 1.00 35.72 50 VAL B CA 1
ATOM 2615 C C . VAL B 1 51 ? 23.292 40.528 26.264 1.00 33.69 50 VAL B C 1
ATOM 2616 O O . VAL B 1 51 ? 23.045 41.317 25.353 1.00 34.01 50 VAL B O 1
ATOM 2620 N N . PRO B 1 52 ? 24.285 40.735 27.138 1.00 30.63 51 PRO B N 1
ATOM 2621 C CA . PRO B 1 52 ? 25.066 41.956 27.039 1.00 29.47 51 PRO B CA 1
ATOM 2622 C C . PRO B 1 52 ? 26.049 41.924 25.862 1.00 29.11 51 PRO B C 1
ATOM 2623 O O . PRO B 1 52 ? 26.351 40.854 25.333 1.00 20.08 51 PRO B O 1
ATOM 2627 N N . PRO B 1 53 ? 26.530 43.108 25.435 1.00 30.75 52 PRO B N 1
ATOM 2628 C CA . PRO B 1 53 ? 27.539 43.100 24.392 1.00 32.82 52 PRO B CA 1
ATOM 2629 C C . PRO B 1 53 ? 28.785 42.343 24.876 1.00 31.72 52 PRO B C 1
ATOM 2630 O O . PRO B 1 53 ? 29.158 42.433 26.048 1.00 34.01 52 PRO B O 1
ATOM 2634 N N . GLY B 1 54 ? 29.382 41.559 23.996 1.00 28.52 53 GLY B N 1
ATOM 2635 C CA . GLY B 1 54 ? 30.536 40.750 24.369 1.00 27.86 53 GLY B CA 1
ATOM 2636 C C . GLY B 1 54 ? 30.164 39.339 24.805 1.00 26.38 53 GLY B C 1
ATOM 2637 O O . GLY B 1 54 ? 31.031 38.463 24.874 1.00 29.41 53 GLY B O 1
ATOM 2638 N N . CYS B 1 55 ? 28.891 39.100 25.115 1.00 20.41 54 CYS B N 1
ATOM 2639 C CA . CYS B 1 55 ? 28.467 37.757 25.488 1.00 17.64 54 CYS B CA 1
ATOM 2640 C C . CYS B 1 55 ? 28.410 36.855 24.231 1.00 18.55 54 CYS B C 1
ATOM 2641 O O . CYS B 1 55 ? 27.731 37.166 23.235 1.00 20.35 54 CYS B O 1
ATOM 2644 N N . VAL B 1 56 ? 29.160 35.759 24.277 1.00 16.92 55 VAL B N 1
ATOM 2645 C CA . VAL B 1 56 ? 29.241 34.822 23.171 1.00 15.51 55 VAL B CA 1
ATOM 2646 C C . VAL B 1 56 ? 27.978 33.997 23.152 1.00 14.25 55 VAL B C 1
ATOM 2647 O O . VAL B 1 56 ? 27.601 33.426 24.165 1.00 14.14 55 VAL B O 1
ATOM 2651 N N A ILE B 1 57 ? 27.315 33.942 22.002 0.50 14.53 56 ILE B N 1
ATOM 2652 N N B ILE B 1 57 ? 27.308 33.947 22.005 0.50 14.40 56 ILE B N 1
ATOM 2653 C CA A ILE B 1 57 ? 26.112 33.140 21.845 0.50 14.73 56 ILE B CA 1
ATOM 2654 C CA B ILE B 1 57 ? 26.106 33.140 21.858 0.50 14.53 56 ILE B CA 1
ATOM 2655 C C A ILE B 1 57 ? 26.487 31.760 21.319 0.50 13.69 56 ILE B C 1
ATOM 2656 C C B ILE B 1 57 ? 26.474 31.763 21.316 0.50 13.55 56 ILE B C 1
ATOM 2657 O O A ILE B 1 57 ? 27.115 31.632 20.257 0.50 14.52 56 ILE B O 1
ATOM 2658 O O B ILE B 1 57 ? 27.081 31.641 20.241 0.50 14.38 56 ILE B O 1
ATOM 2667 N N . GLU B 1 58 ? 26.109 30.730 22.077 1.00 12.33 57 GLU B N 1
ATOM 2668 C CA . GLU B 1 58 ? 26.374 29.343 21.698 1.00 10.54 57 GLU B CA 1
ATOM 2669 C C . GLU B 1 58 ? 25.116 28.523 21.469 1.00 15.97 57 GLU B C 1
ATOM 2670 O O . GLU B 1 58 ? 24.109 28.751 22.139 1.00 14.48 57 GLU B O 1
ATOM 2676 N N . SER B 1 59 ? 25.198 27.545 20.548 1.00 16.42 58 SER B N 1
ATOM 2677 C CA . SER B 1 59 ? 24.152 26.557 20.340 1.00 21.11 58 SER B CA 1
ATOM 2678 C C . SER B 1 59 ? 24.484 25.276 21.099 1.00 22.95 58 SER B C 1
ATOM 2679 O O . SER B 1 59 ? 23.586 24.561 21.558 1.00 28.61 58 SER B O 1
ATOM 2682 N N . ASP B 1 60 ? 25.773 25.000 21.257 1.00 20.45 59 ASP B N 1
ATOM 2683 C CA . ASP B 1 60 ? 26.232 23.777 21.915 1.00 20.42 59 ASP B CA 1
ATOM 2684 C C . ASP B 1 60 ? 26.720 24.090 23.306 1.00 18.98 59 ASP B C 1
ATOM 2685 O O . ASP B 1 60 ? 27.698 24.795 23.473 1.00 18.52 59 ASP B O 1
ATOM 2690 N N . TRP B 1 61 ? 26.037 23.559 24.316 1.00 18.35 60 TRP B N 1
ATOM 2691 C CA . TRP B 1 61 ? 26.402 23.843 25.692 1.00 18.19 60 TRP B CA 1
ATOM 2692 C C . TRP B 1 61 ? 27.840 23.380 25.983 1.00 15.87 60 TRP B C 1
ATOM 2693 O O . TRP B 1 61 ? 28.451 23.887 26.903 1.00 18.39 60 TRP B O 1
ATOM 2704 N N . ARG B 1 62 ? 28.374 22.400 25.228 1.00 13.69 61 ARG B N 1
ATOM 2705 C CA . ARG B 1 62 ? 29.785 21.952 25.424 1.00 13.94 61 ARG B CA 1
ATOM 2706 C C . ARG B 1 62 ? 30.816 23.077 25.226 1.00 14.91 61 ARG B C 1
ATOM 2707 O O . ARG B 1 62 ? 31.916 23.049 25.807 1.00 14.85 61 ARG B O 1
ATOM 2715 N N . SER B 1 63 ? 30.461 24.053 24.394 1.00 11.42 62 SER B N 1
ATOM 2716 C CA . SER B 1 63 ? 31.336 25.187 24.097 1.00 14.66 62 SER B CA 1
ATOM 2717 C C . SER B 1 63 ? 31.363 26.141 25.285 1.00 13.75 62 SER B C 1
ATOM 2718 O O . SER B 1 63 ? 32.321 26.916 25.474 1.00 13.15 62 SER B O 1
ATOM 2721 N N . VAL B 1 64 ? 30.312 26.097 26.107 1.00 13.87 63 VAL B N 1
ATOM 2722 C CA . VAL B 1 64 ? 30.332 26.845 27.370 1.00 14.96 63 VAL B CA 1
ATOM 2723 C C . VAL B 1 64 ? 31.276 26.176 28.354 1.00 14.28 63 VAL B C 1
ATOM 2724 O O . VAL B 1 64 ? 32.105 26.844 28.960 1.00 12.31 63 VAL B O 1
ATOM 2728 N N . VAL B 1 65 ? 31.210 24.851 28.504 1.00 13.52 64 VAL B N 1
ATOM 2729 C CA . VAL B 1 65 ? 32.100 24.184 29.490 1.00 16.57 64 VAL B CA 1
ATOM 2730 C C . VAL B 1 65 ? 33.565 24.105 29.037 1.00 18.95 64 VAL B C 1
ATOM 2731 O O . VAL B 1 65 ? 34.453 23.875 29.875 1.00 19.81 64 VAL B O 1
ATOM 2735 N N . SER B 1 66 ? 33.835 24.276 27.737 1.00 17.42 65 SER B N 1
ATOM 2736 C CA . SER B 1 66 ? 35.228 24.269 27.228 1.00 16.85 65 SER B CA 1
ATOM 2737 C C . SER B 1 66 ? 35.829 25.665 27.154 1.00 16.12 65 SER B C 1
ATOM 2738 O O . SER B 1 66 ? 36.957 25.829 26.643 1.00 16.06 65 SER B O 1
ATOM 2741 N N . ALA B 1 67 ? 35.084 26.672 27.606 1.00 13.85 66 ALA B N 1
ATOM 2742 C CA . ALA B 1 67 ? 35.453 28.072 27.420 1.00 12.26 66 ALA B CA 1
ATOM 2743 C C . ALA B 1 67 ? 36.499 28.431 28.455 1.00 14.07 66 ALA B C 1
ATOM 2744 O O . ALA B 1 67 ? 36.290 28.168 29.644 1.00 14.78 66 ALA B O 1
ATOM 2746 N N . PRO B 1 68 ? 37.677 28.928 28.017 1.00 14.63 67 PRO B N 1
ATOM 2747 C CA . PRO B 1 68 ? 38.754 29.349 28.921 1.00 16.10 67 PRO B CA 1
ATOM 2748 C C . PRO B 1 68 ? 38.427 30.403 29.944 1.00 13.82 67 PRO B C 1
ATOM 2749 O O . PRO B 1 68 ? 38.918 30.325 31.089 1.00 17.60 67 PRO B O 1
ATOM 2753 N N . GLU B 1 69 ? 37.663 31.410 29.520 1.00 11.48 68 GLU B N 1
ATOM 2754 C CA . GLU B 1 69 ? 37.333 32.567 30.333 1.00 12.03 68 GLU B CA 1
ATOM 2755 C C . GLU B 1 69 ? 36.110 32.372 31.260 1.00 13.83 68 GLU B C 1
ATOM 2756 O O . GLU B 1 69 ? 35.857 33.199 32.123 1.00 15.94 68 GLU B O 1
ATOM 2762 N N . VAL B 1 70 ? 35.367 31.284 31.106 1.00 15.03 69 VAL B N 1
ATOM 2763 C CA . VAL B 1 70 ? 34.205 31.053 31.969 1.00 13.99 69 VAL B CA 1
ATOM 2764 C C . VAL B 1 70 ? 34.707 30.470 33.280 1.00 14.06 69 VAL B C 1
ATOM 2765 O O . VAL B 1 70 ? 35.364 29.421 33.292 1.00 19.63 69 VAL B O 1
ATOM 2769 N N . GLU B 1 71 ? 34.358 31.108 34.382 1.00 14.26 70 GLU B N 1
ATOM 2770 C CA . GLU B 1 71 ? 34.749 30.625 35.720 1.00 14.89 70 GLU B CA 1
ATOM 2771 C C . GLU B 1 71 ? 33.701 29.732 36.362 1.00 12.79 70 GLU B C 1
ATOM 2772 O O . GLU B 1 71 ? 34.040 28.816 37.119 1.00 11.73 70 GLU B O 1
ATOM 2778 N N . ALA B 1 72 ? 32.431 29.997 36.060 1.00 9.79 71 ALA B N 1
ATOM 2779 C CA . ALA B 1 72 ? 31.318 29.237 36.619 1.00 11.37 71 ALA B CA 1
ATOM 2780 C C . ALA B 1 72 ? 30.169 29.207 35.628 1.00 10.96 71 ALA B C 1
ATOM 2781 O O . ALA B 1 72 ? 30.005 30.153 34.835 1.00 13.09 71 ALA B O 1
ATOM 2783 N N . VAL B 1 73 ? 29.330 28.188 35.746 1.00 12.90 72 VAL B N 1
ATOM 2784 C CA . VAL B 1 73 ? 28.131 28.003 34.880 1.00 13.66 72 VAL B CA 1
ATOM 2785 C C . VAL B 1 73 ? 26.827 27.876 35.706 1.00 13.03 72 VAL B C 1
ATOM 2786 O O . VAL B 1 73 ? 26.786 27.143 36.711 1.00 9.41 72 VAL B O 1
ATOM 2790 N N . ILE B 1 74 ? 25.799 28.654 35.331 1.00 11.31 73 ILE B N 1
ATOM 2791 C CA . ILE B 1 74 ? 24.436 28.474 35.836 1.00 10.93 73 ILE B CA 1
ATOM 2792 C C . ILE B 1 74 ? 23.753 27.469 34.869 1.00 12.41 73 ILE B C 1
ATOM 2793 O O . ILE B 1 74 ? 23.690 27.717 33.648 1.00 8.37 73 ILE B O 1
ATOM 2798 N N . ILE B 1 75 ? 23.312 26.324 35.411 1.00 11.41 74 ILE B N 1
ATOM 2799 C CA . ILE B 1 75 ? 22.618 25.256 34.659 1.00 12.34 74 ILE B CA 1
ATOM 2800 C C . ILE B 1 75 ? 21.079 25.344 34.903 1.00 14.81 74 ILE B C 1
ATOM 2801 O O . ILE B 1 75 ? 20.586 24.970 35.966 1.00 13.06 74 ILE B O 1
ATOM 2806 N N . ALA B 1 76 ? 20.355 25.903 33.929 1.00 12.95 75 ALA B N 1
ATOM 2807 C CA . ALA B 1 76 ? 18.925 26.169 34.031 1.00 15.65 75 ALA B CA 1
ATOM 2808 C C . ALA B 1 76 ? 18.193 25.513 32.866 1.00 17.09 75 ALA B C 1
ATOM 2809 O O . ALA B 1 76 ? 17.548 26.173 32.072 1.00 20.01 75 ALA B O 1
ATOM 2811 N N . THR B 1 77 ? 18.348 24.193 32.784 1.00 17.98 76 THR B N 1
ATOM 2812 C CA . THR B 1 77 ? 17.863 23.322 31.712 1.00 19.16 76 THR B CA 1
ATOM 2813 C C . THR B 1 77 ? 16.833 22.366 32.351 1.00 17.85 76 THR B C 1
ATOM 2814 O O . THR B 1 77 ? 16.667 22.370 33.580 1.00 16.24 76 THR B O 1
ATOM 2818 N N . PRO B 1 78 ? 16.104 21.577 31.530 1.00 18.91 77 PRO B N 1
ATOM 2819 C CA . PRO B 1 78 ? 15.206 20.585 32.159 1.00 17.62 77 PRO B CA 1
ATOM 2820 C C . PRO B 1 78 ? 15.965 19.646 33.083 1.00 17.02 77 PRO B C 1
ATOM 2821 O O . PRO B 1 78 ? 17.097 19.251 32.775 1.00 17.96 77 PRO B O 1
ATOM 2825 N N . PRO B 1 79 ? 15.353 19.278 34.217 1.00 14.46 78 PRO B N 1
ATOM 2826 C CA . PRO B 1 79 ? 16.054 18.475 35.249 1.00 12.96 78 PRO B CA 1
ATOM 2827 C C . PRO B 1 79 ? 16.599 17.099 34.815 1.00 11.52 78 PRO B C 1
ATOM 2828 O O . PRO B 1 79 ? 17.599 16.643 35.341 1.00 11.79 78 PRO B O 1
ATOM 2832 N N . ALA B 1 80 ? 15.971 16.474 33.827 1.00 13.83 79 ALA B N 1
ATOM 2833 C CA . ALA B 1 80 ? 16.457 15.222 33.245 1.00 11.38 79 ALA B CA 1
ATOM 2834 C C . ALA B 1 80 ? 17.859 15.364 32.616 1.00 11.56 79 ALA B C 1
ATOM 2835 O O . ALA B 1 80 ? 18.565 14.384 32.449 1.00 9.20 79 ALA B O 1
ATOM 2837 N N . THR B 1 81 ? 18.236 16.587 32.278 1.00 8.48 80 THR B N 1
ATOM 2838 C CA . THR B 1 81 ? 19.522 16.926 31.660 1.00 11.46 80 THR B CA 1
ATOM 2839 C C . THR B 1 81 ? 20.578 17.509 32.640 1.00 11.19 80 THR B C 1
ATOM 2840 O O . THR B 1 81 ? 21.737 17.702 32.261 1.00 11.73 80 THR B O 1
ATOM 2844 N N . HIS B 1 82 ? 20.183 17.814 33.876 1.00 12.17 81 HIS B N 1
ATOM 2845 C CA . HIS B 1 82 ? 21.094 18.507 34.805 1.00 10.79 81 HIS B CA 1
ATOM 2846 C C . HIS B 1 82 ? 22.401 17.747 35.002 1.00 13.94 81 HIS B C 1
ATOM 2847 O O . HIS B 1 82 ? 23.470 18.355 35.064 1.00 14.77 81 HIS B O 1
ATOM 2854 N N . ALA B 1 83 ? 22.298 16.415 35.124 1.00 12.13 82 ALA B N 1
ATOM 2855 C CA . ALA B 1 83 ? 23.425 15.572 35.517 1.00 14.83 82 ALA B CA 1
ATOM 2856 C C . ALA B 1 83 ? 24.527 15.540 34.445 1.00 16.21 82 ALA B C 1
ATOM 2857 O O . ALA B 1 83 ? 25.679 15.806 34.761 1.00 15.61 82 ALA B O 1
ATOM 2859 N N . GLU B 1 84 ? 24.168 15.249 33.193 1.00 15.58 83 GLU B N 1
ATOM 2860 C CA . GLU B 1 84 ? 25.132 15.269 32.065 1.00 13.37 83 GLU B CA 1
ATOM 2861 C C . GLU B 1 84 ? 25.928 16.555 32.003 1.00 14.83 83 GLU B C 1
ATOM 2862 O O . GLU B 1 84 ? 27.147 16.544 31.871 1.00 13.29 83 GLU B O 1
ATOM 2868 N N . ILE B 1 85 ? 25.210 17.664 32.083 1.00 12.10 84 ILE B N 1
ATOM 2869 C CA . ILE B 1 85 ? 25.837 19.008 31.970 1.00 13.67 84 ILE B CA 1
ATOM 2870 C C . ILE B 1 85 ? 26.689 19.362 33.211 1.00 14.46 84 ILE B C 1
ATOM 2871 O O . ILE B 1 85 ? 27.795 19.944 33.079 1.00 11.61 84 ILE B O 1
ATOM 2876 N N . THR B 1 86 ? 26.168 19.033 34.404 1.00 10.57 85 THR B N 1
ATOM 2877 C CA . THR B 1 86 ? 26.884 19.312 35.651 1.00 12.97 85 THR B CA 1
ATOM 2878 C C . THR B 1 86 ? 28.199 18.500 35.721 1.00 13.07 85 THR B C 1
ATOM 2879 O O . THR B 1 86 ? 29.253 18.998 36.068 1.00 9.86 85 THR B O 1
ATOM 2883 N N . LEU B 1 87 ? 28.124 17.246 35.354 1.00 12.34 86 LEU B N 1
ATOM 2884 C CA . LEU B 1 87 ? 29.314 16.413 35.276 1.00 13.51 86 LEU B CA 1
ATOM 2885 C C . LEU B 1 87 ? 30.381 16.946 34.305 1.00 14.28 86 LEU B C 1
ATOM 2886 O O . LEU B 1 87 ? 31.560 16.904 34.625 1.00 14.06 86 LEU B O 1
ATOM 2891 N N . ALA B 1 88 ? 29.956 17.426 33.137 1.00 14.74 87 ALA B N 1
ATOM 2892 C CA . ALA B 1 88 ? 30.832 18.114 32.180 1.00 13.54 87 ALA B CA 1
ATOM 2893 C C . ALA B 1 88 ? 31.463 19.383 32.748 1.00 14.08 87 ALA B C 1
ATOM 2894 O O . ALA B 1 88 ? 32.657 19.594 32.614 1.00 13.41 87 ALA B O 1
ATOM 2896 N N . ALA B 1 89 ? 30.682 20.216 33.423 1.00 13.70 88 ALA B N 1
ATOM 2897 C CA . ALA B 1 89 ? 31.224 21.427 34.013 1.00 13.13 88 ALA B CA 1
ATOM 2898 C C . ALA B 1 89 ? 32.256 21.025 35.098 1.00 13.56 88 ALA B C 1
ATOM 2899 O O . ALA B 1 89 ? 33.363 21.549 35.112 1.00 16.46 88 ALA B O 1
ATOM 2901 N N . ILE B 1 90 ? 31.891 20.104 35.985 1.00 14.48 89 ILE B N 1
ATOM 2902 C CA . ILE B 1 90 ? 32.805 19.613 37.034 1.00 14.35 89 ILE B CA 1
ATOM 2903 C C . ILE B 1 90 ? 34.146 19.164 36.440 1.00 14.80 89 ILE B C 1
ATOM 2904 O O . ILE B 1 90 ? 35.214 19.638 36.875 1.00 14.98 89 ILE B O 1
ATOM 2909 N N . ALA B 1 91 ? 34.068 18.272 35.452 1.00 14.75 90 ALA B N 1
ATOM 2910 C CA . ALA B 1 91 ? 35.251 17.723 34.756 1.00 17.07 90 ALA B CA 1
ATOM 2911 C C . ALA B 1 91 ? 36.097 18.832 34.152 1.00 18.37 90 ALA B C 1
ATOM 2912 O O . ALA B 1 91 ? 37.316 18.731 34.080 1.00 21.96 90 ALA B O 1
ATOM 2914 N N . SER B 1 92 ? 35.452 19.891 33.704 1.00 18.94 91 SER B N 1
ATOM 2915 C CA . SER B 1 92 ? 36.166 21.056 33.168 1.00 19.83 91 SER B CA 1
ATOM 2916 C C . SER B 1 92 ? 36.698 22.024 34.217 1.00 20.36 91 SER B C 1
ATOM 2917 O O . SER B 1 92 ? 37.395 22.966 33.854 1.00 19.78 91 SER B O 1
ATOM 2920 N N . GLY B 1 93 ? 36.352 21.828 35.496 1.00 18.43 92 GLY B N 1
ATOM 2921 C CA . GLY B 1 93 ? 36.823 22.668 36.592 1.00 18.50 92 GLY B CA 1
ATOM 2922 C C . GLY B 1 93 ? 36.009 23.931 36.837 1.00 20.06 92 GLY B C 1
ATOM 2923 O O . GLY B 1 93 ? 36.460 24.828 37.554 1.00 21.61 92 GLY B O 1
ATOM 2924 N N . LYS B 1 94 ? 34.797 24.006 36.296 1.00 18.90 93 LYS B N 1
ATOM 2925 C CA . LYS B 1 94 ? 33.940 25.187 36.477 1.00 16.11 93 LYS B CA 1
ATOM 2926 C C . LYS B 1 94 ? 32.999 25.017 37.645 1.00 15.44 93 LYS B C 1
ATOM 2927 O O . LYS B 1 94 ? 32.302 24.009 37.697 1.00 9.15 93 LYS B O 1
ATOM 2933 N N . ALA B 1 95 ? 32.881 26.031 38.511 1.00 11.48 94 ALA B N 1
ATOM 2934 C CA . ALA B 1 95 ? 31.876 25.983 39.599 1.00 9.65 94 ALA B CA 1
ATOM 2935 C C . ALA B 1 95 ? 30.477 25.868 38.929 1.00 11.31 94 ALA B C 1
ATOM 2936 O O . ALA B 1 95 ? 30.312 26.254 37.786 1.00 10.74 94 ALA B O 1
ATOM 2938 N N . VAL B 1 96 ? 29.478 25.341 39.634 1.00 11.76 95 VAL B N 1
ATOM 2939 C CA . VAL B 1 96 ? 28.113 25.183 39.085 1.00 11.74 95 VAL B CA 1
ATOM 2940 C C . VAL B 1 96 ? 27.045 25.640 40.062 1.00 11.67 95 VAL B C 1
ATOM 2941 O O . VAL B 1 96 ? 27.083 25.242 41.228 1.00 13.42 95 VAL B O 1
ATOM 2945 N N . LEU B 1 97 ? 26.119 26.467 39.592 1.00 11.47 96 LEU B N 1
ATOM 2946 C CA . LEU B 1 97 ? 24.803 26.713 40.220 1.00 9.41 96 LEU B CA 1
ATOM 2947 C C . LEU B 1 97 ? 23.759 25.999 39.341 1.00 11.22 96 LEU B C 1
ATOM 2948 O O . LEU B 1 97 ? 23.499 26.412 38.209 1.00 11.95 96 LEU B O 1
ATOM 2953 N N . VAL B 1 98 ? 23.195 24.898 39.841 1.00 9.40 97 VAL B N 1
ATOM 2954 C CA . VAL B 1 98 ? 22.205 24.136 39.083 1.00 9.95 97 VAL B CA 1
ATOM 2955 C C . VAL B 1 98 ? 20.806 24.305 39.674 1.00 10.65 97 VAL B C 1
ATOM 2956 O O . VAL B 1 98 ? 20.639 24.434 40.894 1.00 8.98 97 VAL B O 1
ATOM 2960 N N . GLU B 1 99 ? 19.795 24.342 38.808 1.00 11.97 98 GLU B N 1
ATOM 2961 C CA . GLU B 1 99 ? 18.436 24.561 39.277 1.00 14.14 98 GLU B CA 1
ATOM 2962 C C . GLU B 1 99 ? 17.949 23.315 39.980 1.00 13.33 98 GLU B C 1
ATOM 2963 O O . GLU B 1 99 ? 18.444 22.214 39.740 1.00 14.20 98 GLU B O 1
ATOM 2969 N N . LYS B 1 100 ? 17.015 23.504 40.901 1.00 16.28 99 LYS B N 1
ATOM 2970 C CA . LYS B 1 100 ? 16.329 22.385 41.515 1.00 16.25 99 LYS B CA 1
ATOM 2971 C C . LYS B 1 100 ? 15.277 21.879 40.539 1.00 14.30 99 LYS B C 1
ATOM 2972 O O . LYS B 1 100 ? 14.860 22.613 39.647 1.00 15.81 99 LYS B O 1
ATOM 2978 N N . PRO B 1 101 ? 14.867 20.618 40.661 1.00 15.09 100 PRO B N 1
ATOM 2979 C CA . PRO B 1 101 ? 15.507 19.614 41.496 1.00 13.34 100 PRO B CA 1
ATOM 2980 C C . PRO B 1 101 ? 16.894 19.270 40.904 1.00 13.15 100 PRO B C 1
ATOM 2981 O O . PRO B 1 101 ? 17.093 19.396 39.697 1.00 11.25 100 PRO B O 1
ATOM 2985 N N . LEU B 1 102 ? 17.823 18.823 41.742 1.00 9.90 101 LEU B N 1
ATOM 2986 C CA . LEU B 1 102 ? 19.167 18.560 41.283 1.00 10.63 101 LEU B CA 1
ATOM 2987 C C . LEU B 1 102 ? 19.124 17.595 40.104 1.00 12.13 101 LEU B C 1
ATOM 2988 O O . LEU B 1 102 ? 19.715 17.867 39.052 1.00 11.32 101 LEU B O 1
ATOM 2993 N N . THR B 1 103 ? 18.428 16.468 40.294 1.00 12.76 102 THR B N 1
ATOM 2994 C CA . THR B 1 103 ? 18.072 15.546 39.215 1.00 12.63 102 THR B CA 1
ATOM 2995 C C . THR B 1 103 ? 16.649 15.003 39.475 1.00 11.51 102 THR B C 1
ATOM 2996 O O . THR B 1 103 ? 16.027 15.317 40.489 1.00 12.34 102 THR B O 1
ATOM 3000 N N . LEU B 1 104 ? 16.178 14.126 38.597 1.00 15.11 103 LEU B N 1
ATOM 3001 C CA . LEU B 1 104 ? 14.983 13.304 38.838 1.00 13.73 103 LEU B CA 1
ATOM 3002 C C . LEU B 1 104 ? 15.364 11.851 39.143 1.00 17.84 103 LEU B C 1
ATOM 3003 O O . LEU B 1 104 ? 14.528 10.984 39.038 1.00 18.87 103 LEU B O 1
ATOM 3008 N N . ASP B 1 105 ? 16.614 11.594 39.543 1.00 16.90 104 ASP B N 1
ATOM 3009 C CA . ASP B 1 105 ? 17.151 10.242 39.603 1.00 16.96 104 ASP B CA 1
ATOM 3010 C C . ASP B 1 105 ? 18.271 10.205 40.640 1.00 17.21 104 ASP B C 1
ATOM 3011 O O . ASP B 1 105 ? 19.247 10.980 40.556 1.00 15.50 104 ASP B O 1
ATOM 3016 N N . LEU B 1 106 ? 18.148 9.285 41.591 1.00 16.23 105 LEU B N 1
ATOM 3017 C CA . LEU B 1 106 ? 19.110 9.183 42.671 1.00 17.59 105 LEU B CA 1
ATOM 3018 C C . LEU B 1 106 ? 20.494 8.762 42.199 1.00 13.12 105 LEU B C 1
ATOM 3019 O O . LEU B 1 106 ? 21.480 9.266 42.686 1.00 12.75 105 LEU B O 1
ATOM 3024 N N . ALA B 1 107 ? 20.579 7.804 41.282 1.00 18.42 106 ALA B N 1
ATOM 3025 C CA . ALA B 1 107 ? 21.880 7.359 40.765 1.00 17.02 106 ALA B CA 1
ATOM 3026 C C . ALA B 1 107 ? 22.622 8.531 40.132 1.00 15.72 106 ALA B C 1
ATOM 3027 O O . ALA B 1 107 ? 23.823 8.684 40.300 1.00 14.04 106 ALA B O 1
ATOM 3029 N N . GLU B 1 108 ? 21.903 9.351 39.385 1.00 14.77 107 GLU B N 1
ATOM 3030 C CA . GLU B 1 108 ? 22.516 10.526 38.753 1.00 16.14 107 GLU B CA 1
ATOM 3031 C C . GLU B 1 108 ? 23.038 11.493 39.780 1.00 15.88 107 GLU B C 1
ATOM 3032 O O . GLU B 1 108 ? 24.157 11.979 39.633 1.00 16.36 107 GLU B O 1
ATOM 3038 N N . ALA B 1 109 ? 22.218 11.795 40.792 1.00 17.11 108 ALA B N 1
ATOM 3039 C CA . ALA B 1 109 ? 22.572 12.775 41.841 1.00 12.23 108 ALA B CA 1
ATOM 3040 C C . ALA B 1 109 ? 23.810 12.254 42.577 1.00 12.46 108 ALA B C 1
ATOM 3041 O O . ALA B 1 109 ? 24.702 12.985 42.880 1.00 12.17 108 ALA B O 1
ATOM 3043 N N . GLU B 1 110 ? 23.874 10.948 42.830 1.00 12.70 109 GLU B N 1
ATOM 3044 C CA . GLU B 1 110 ? 25.072 10.369 43.437 1.00 14.95 109 GLU B CA 1
ATOM 3045 C C . GLU B 1 110 ? 26.313 10.506 42.560 1.00 16.64 109 GLU B C 1
ATOM 3046 O O . GLU B 1 110 ? 27.394 10.800 43.103 1.00 13.73 109 GLU B O 1
ATOM 3052 N N . ALA B 1 111 ? 26.153 10.287 41.234 1.00 16.38 110 ALA B N 1
ATOM 3053 C CA . ALA B 1 111 ? 27.234 10.487 40.243 1.00 14.20 110 ALA B CA 1
ATOM 3054 C C . ALA B 1 111 ? 27.827 11.890 40.344 1.00 15.58 110 ALA B C 1
ATOM 3055 O O . ALA B 1 111 ? 29.056 12.078 40.365 1.00 13.06 110 ALA B O 1
ATOM 3057 N N . VAL B 1 112 ? 26.934 12.874 40.356 1.00 14.58 111 VAL B N 1
ATOM 3058 C CA . VAL B 1 112 ? 27.334 14.262 40.596 1.00 13.35 111 VAL B CA 1
ATOM 3059 C C . VAL B 1 112 ? 28.073 14.456 41.925 1.00 13.29 111 VAL B C 1
ATOM 3060 O O . VAL B 1 112 ? 29.108 15.118 41.966 1.00 13.00 111 VAL B O 1
ATOM 3064 N N . ALA B 1 113 ? 27.553 13.870 43.002 1.00 12.15 112 ALA B N 1
ATOM 3065 C CA . ALA B 1 113 ? 28.228 13.890 44.272 1.00 11.49 112 ALA B CA 1
ATOM 3066 C C . ALA B 1 113 ? 29.618 13.215 44.225 1.00 10.22 112 ALA B C 1
ATOM 3067 O O . ALA B 1 113 ? 30.549 13.718 44.812 1.00 11.67 112 ALA B O 1
ATOM 3069 N N . ALA B 1 114 ? 29.773 12.070 43.562 1.00 17.15 113 ALA B N 1
ATOM 3070 C CA . ALA B 1 114 ? 31.103 11.412 43.476 1.00 11.63 113 ALA B CA 1
ATOM 3071 C C . ALA B 1 114 ? 32.102 12.274 42.703 1.00 16.31 113 ALA B C 1
ATOM 3072 O O . ALA B 1 114 ? 33.285 12.363 43.076 1.00 15.47 113 ALA B O 1
ATOM 3074 N N . ALA B 1 115 ? 31.640 12.918 41.618 1.00 14.41 114 ALA B N 1
ATOM 3075 C CA . ALA B 1 115 ? 32.529 13.643 40.744 1.00 14.29 114 ALA B CA 1
ATOM 3076 C C . ALA B 1 115 ? 32.987 14.951 41.412 1.00 14.67 114 ALA B C 1
ATOM 3077 O O . ALA B 1 115 ? 34.154 15.308 41.377 1.00 14.58 114 ALA B O 1
ATOM 3079 N N . ALA B 1 116 ? 32.058 15.628 42.063 1.00 15.73 115 ALA B N 1
ATOM 3080 C CA . ALA B 1 116 ? 32.353 16.821 42.868 1.00 12.48 115 ALA B CA 1
ATOM 3081 C C . ALA B 1 116 ? 33.344 16.489 44.030 1.00 14.43 115 ALA B C 1
ATOM 3082 O O . ALA B 1 116 ? 34.260 17.233 44.307 1.00 17.06 115 ALA B O 1
ATOM 3084 N N . LYS B 1 117 ? 33.158 15.358 44.705 1.00 15.60 116 LYS B N 1
ATOM 3085 C CA . LYS B 1 117 ? 34.096 14.946 45.719 1.00 16.19 116 LYS B CA 1
ATOM 3086 C C . LYS B 1 117 ? 35.514 14.720 45.151 1.00 16.96 116 LYS B C 1
ATOM 3087 O O . LYS B 1 117 ? 36.512 15.069 45.793 1.00 15.67 116 LYS B O 1
ATOM 3093 N N . ALA B 1 118 ? 35.591 14.150 43.959 1.00 14.03 117 ALA B N 1
ATOM 3094 C CA . ALA B 1 118 ? 36.856 13.762 43.351 1.00 16.46 117 ALA B CA 1
ATOM 3095 C C . ALA B 1 118 ? 37.678 14.945 42.811 1.00 16.58 117 ALA B C 1
ATOM 3096 O O . ALA B 1 118 ? 38.896 14.917 42.827 1.00 17.02 117 ALA B O 1
ATOM 3098 N N . THR B 1 119 ? 36.993 15.993 42.385 1.00 16.49 118 THR B N 1
ATOM 3099 C CA . THR B 1 119 ? 37.590 17.148 41.716 1.00 16.03 118 THR B CA 1
ATOM 3100 C C . THR B 1 119 ? 37.707 18.306 42.676 1.00 19.23 118 THR B C 1
ATOM 3101 O O . THR B 1 119 ? 38.451 19.263 42.405 1.00 19.79 118 THR B O 1
ATOM 3105 N N . GLY B 1 120 ? 36.939 18.256 43.777 1.00 17.34 119 GLY B N 1
ATOM 3106 C CA . GLY B 1 120 ? 36.731 19.407 44.646 1.00 16.40 119 GLY B CA 1
ATOM 3107 C C . GLY B 1 120 ? 35.996 20.610 44.069 1.00 17.95 119 GLY B C 1
ATOM 3108 O O . GLY B 1 120 ? 36.064 21.705 44.663 1.00 20.32 119 GLY B O 1
ATOM 3109 N N . VAL B 1 121 ? 35.261 20.443 42.962 1.00 13.51 120 VAL B N 1
ATOM 3110 C CA . VAL B 1 121 ? 34.620 21.580 42.297 1.00 14.76 120 VAL B CA 1
ATOM 3111 C C . VAL B 1 121 ? 33.380 21.949 43.104 1.00 13.21 120 VAL B C 1
ATOM 3112 O O . VAL B 1 121 ? 32.703 21.102 43.607 1.00 7.55 120 VAL B O 1
ATOM 3124 N N . VAL B 1 123 ? 29.635 22.948 43.819 1.00 10.64 122 VAL B N 1
ATOM 3125 C CA . VAL B 1 123 ? 28.314 22.771 43.166 1.00 12.03 122 VAL B CA 1
ATOM 3126 C C . VAL B 1 123 ? 27.256 23.256 44.161 1.00 11.32 122 VAL B C 1
ATOM 3127 O O . VAL B 1 123 ? 27.166 22.702 45.258 1.00 12.40 122 VAL B O 1
ATOM 3131 N N . TRP B 1 124 ? 26.532 24.337 43.823 1.00 10.57 123 TRP B N 1
ATOM 3132 C CA . TRP B 1 124 ? 25.395 24.851 44.639 1.00 10.57 123 TRP B CA 1
ATOM 3133 C C . TRP B 1 124 ? 24.075 24.501 43.898 1.00 12.14 123 TRP B C 1
ATOM 3134 O O . TRP B 1 124 ? 24.059 24.434 42.667 1.00 9.82 123 TRP B O 1
ATOM 3145 N N . VAL B 1 125 ? 23.014 24.183 44.651 1.00 9.51 124 VAL B N 1
ATOM 3146 C CA . VAL B 1 125 ? 21.668 23.998 44.079 1.00 9.27 124 VAL B CA 1
ATOM 3147 C C . VAL B 1 125 ? 20.842 25.236 44.383 1.00 9.23 124 VAL B C 1
ATOM 3148 O O . VAL B 1 125 ? 20.829 25.729 45.487 1.00 5.71 124 VAL B O 1
ATOM 3152 N N . GLU B 1 126 ? 20.130 25.685 43.374 1.00 10.48 125 GLU B N 1
ATOM 3153 C CA . GLU B 1 126 ? 19.273 26.836 43.484 1.00 11.20 125 GLU B CA 1
ATOM 3154 C C . GLU B 1 126 ? 17.913 26.414 44.051 1.00 11.97 125 GLU B C 1
ATOM 3155 O O . GLU B 1 126 ? 16.894 26.478 43.379 1.00 14.19 125 GLU B O 1
ATOM 3161 N N . HIS B 1 127 ? 17.928 25.931 45.289 1.00 13.41 126 HIS B N 1
ATOM 3162 C CA . HIS B 1 127 ? 16.711 25.811 46.102 1.00 10.94 126 HIS B CA 1
ATOM 3163 C C . HIS B 1 127 ? 16.427 27.211 46.627 1.00 9.40 126 HIS B C 1
ATOM 3164 O O . HIS B 1 127 ? 16.996 27.600 47.630 1.00 11.14 126 HIS B O 1
ATOM 3171 N N . THR B 1 128 ? 15.560 27.947 45.960 1.00 11.95 127 THR B N 1
ATOM 3172 C CA . THR B 1 128 ? 15.451 29.424 46.165 1.00 14.04 127 THR B CA 1
ATOM 3173 C C . THR B 1 128 ? 15.071 29.875 47.573 1.00 16.01 127 THR B C 1
ATOM 3174 O O . THR B 1 128 ? 15.417 31.003 47.996 1.00 16.80 127 THR B O 1
ATOM 3178 N N . GLN B 1 129 ? 14.336 29.037 48.293 1.00 17.71 128 GLN B N 1
ATOM 3179 C CA . GLN B 1 129 ? 13.979 29.341 49.687 1.00 15.69 128 GLN B CA 1
ATOM 3180 C C . GLN B 1 129 ? 15.197 29.478 50.577 1.00 15.38 128 GLN B C 1
ATOM 3181 O O . GLN B 1 129 ? 15.209 30.318 51.468 1.00 16.30 128 GLN B O 1
ATOM 3187 N N . LEU B 1 130 ? 16.215 28.654 50.335 1.00 14.41 129 LEU B N 1
ATOM 3188 C CA . LEU B 1 130 ? 17.434 28.690 51.128 1.00 13.48 129 LEU B CA 1
ATOM 3189 C C . LEU B 1 130 ? 18.253 29.980 50.883 1.00 15.07 129 LEU B C 1
ATOM 3190 O O . LEU B 1 130 ? 19.185 30.277 51.620 1.00 16.95 129 LEU B O 1
ATOM 3195 N N . PHE B 1 131 ? 17.889 30.746 49.857 1.00 15.92 130 PHE B N 1
ATOM 3196 C CA . PHE B 1 131 ? 18.440 32.101 49.626 1.00 14.78 130 PHE B CA 1
ATOM 3197 C C . PHE B 1 131 ? 17.448 33.211 49.872 1.00 18.37 130 PHE B C 1
ATOM 3198 O O . PHE B 1 131 ? 17.688 34.356 49.477 1.00 16.22 130 PHE B O 1
ATOM 3206 N N . ASN B 1 132 ? 16.336 32.903 50.526 1.00 17.33 131 ASN B N 1
ATOM 3207 C CA . ASN B 1 132 ? 15.331 33.931 50.804 1.00 15.92 131 ASN B CA 1
ATOM 3208 C C . ASN B 1 132 ? 15.643 34.558 52.158 1.00 18.08 131 ASN B C 1
ATOM 3209 O O . ASN B 1 132 ? 15.718 33.848 53.177 1.00 17.12 131 ASN B O 1
ATOM 3214 N N . PRO B 1 133 ? 15.837 35.887 52.196 1.00 18.73 132 PRO B N 1
ATOM 3215 C CA . PRO B 1 133 ? 16.103 36.526 53.500 1.00 19.00 132 PRO B CA 1
ATOM 3216 C C . PRO B 1 133 ? 15.019 36.303 54.565 1.00 16.17 132 PRO B C 1
ATOM 3217 O O . PRO B 1 133 ? 15.325 36.335 55.753 1.00 16.77 132 PRO B O 1
ATOM 3221 N N . ALA B 1 134 ? 13.781 36.069 54.148 1.00 15.13 133 ALA B N 1
ATOM 3222 C CA . ALA B 1 134 ? 12.707 35.779 55.089 1.00 15.26 133 ALA B CA 1
ATOM 3223 C C . ALA B 1 134 ? 12.945 34.436 55.804 1.00 16.58 133 ALA B C 1
ATOM 3224 O O . ALA B 1 134 ? 12.705 34.335 57.006 1.00 18.93 133 ALA B O 1
ATOM 3226 N N . TRP B 1 135 ? 13.472 33.439 55.076 1.00 16.22 134 TRP B N 1
ATOM 3227 C CA . TRP B 1 135 ? 13.826 32.134 55.626 1.00 14.43 134 TRP B CA 1
ATOM 3228 C C . TRP B 1 135 ? 15.061 32.190 56.552 1.00 16.22 134 TRP B C 1
ATOM 3229 O O . TRP B 1 135 ? 15.104 31.524 57.610 1.00 14.42 134 TRP B O 1
ATOM 3240 N N A GLU B 1 136 ? 16.042 32.993 56.148 0.50 16.24 135 GLU B N 1
ATOM 3241 N N B GLU B 1 136 ? 16.065 32.974 56.176 0.50 16.98 135 GLU B N 1
ATOM 3242 C CA A GLU B 1 136 ? 17.172 33.342 56.996 0.50 16.54 135 GLU B CA 1
ATOM 3243 C CA B GLU B 1 136 ? 17.165 33.239 57.091 0.50 18.21 135 GLU B CA 1
ATOM 3244 C C A GLU B 1 136 ? 16.703 34.001 58.304 0.50 15.75 135 GLU B C 1
ATOM 3245 C C B GLU B 1 136 ? 16.706 34.006 58.345 0.50 16.62 135 GLU B C 1
ATOM 3246 O O A GLU B 1 136 ? 17.155 33.632 59.384 0.50 16.46 135 GLU B O 1
ATOM 3247 O O B GLU B 1 136 ? 17.171 33.708 59.442 0.50 17.13 135 GLU B O 1
ATOM 3258 N N . ALA B 1 137 ? 15.793 34.968 58.200 1.00 17.60 136 ALA B N 1
ATOM 3259 C CA . ALA B 1 137 ? 15.228 35.659 59.383 1.00 17.62 136 ALA B CA 1
ATOM 3260 C C . ALA B 1 137 ? 14.426 34.690 60.268 1.00 18.47 136 ALA B C 1
ATOM 3261 O O . ALA B 1 137 ? 14.499 34.733 61.496 1.00 20.20 136 ALA B O 1
ATOM 3263 N N . LEU B 1 138 ? 13.709 33.764 59.639 1.00 19.12 137 LEU B N 1
ATOM 3264 C CA . LEU B 1 138 ? 12.963 32.770 60.359 1.00 17.95 137 LEU B CA 1
ATOM 3265 C C . LEU B 1 138 ? 13.863 31.836 61.178 1.00 18.45 137 LEU B C 1
ATOM 3266 O O . LEU B 1 138 ? 13.667 31.677 62.377 1.00 17.26 137 LEU B O 1
ATOM 3271 N N . LYS B 1 139 ? 14.874 31.254 60.543 1.00 18.88 138 LYS B N 1
ATOM 3272 C CA . LYS B 1 139 ? 15.838 30.456 61.271 1.00 17.49 138 LYS B CA 1
ATOM 3273 C C . LYS B 1 139 ? 16.591 31.239 62.347 1.00 18.37 138 LYS B C 1
ATOM 3274 O O . LYS B 1 139 ? 16.944 30.665 63.377 1.00 18.73 138 LYS B O 1
ATOM 3280 N N . ALA B 1 140 ? 16.838 32.539 62.139 1.00 18.11 139 ALA B N 1
ATOM 3281 C CA . ALA B 1 140 ? 17.574 33.339 63.144 1.00 17.76 139 ALA B CA 1
ATOM 3282 C C . ALA B 1 140 ? 16.727 33.574 64.400 1.00 20.45 139 ALA B C 1
ATOM 3283 O O . ALA B 1 140 ? 17.266 33.956 65.445 1.00 22.65 139 ALA B O 1
ATOM 3285 N N . ASP B 1 141 ? 15.406 33.413 64.272 1.00 21.00 140 ASP B N 1
ATOM 3286 C CA . ASP B 1 141 ? 14.449 33.741 65.326 1.00 23.18 140 ASP B CA 1
ATOM 3287 C C . ASP B 1 141 ? 13.810 32.512 65.953 1.00 20.67 140 ASP B C 1
ATOM 3288 O O . ASP B 1 141 ? 12.821 32.625 66.660 1.00 22.79 140 ASP B O 1
ATOM 3293 N N . LEU B 1 142 ? 14.383 31.349 65.685 1.00 17.10 141 LEU B N 1
ATOM 3294 C CA . LEU B 1 142 ? 13.811 30.067 66.081 1.00 17.26 141 LEU B CA 1
ATOM 3295 C C . LEU B 1 142 ? 13.769 29.848 67.569 1.00 18.73 141 LEU B C 1
ATOM 3296 O O . LEU B 1 142 ? 12.850 29.219 68.070 1.00 18.33 141 LEU B O 1
ATOM 3301 N N . THR B 1 143 ? 14.748 30.381 68.294 1.00 20.35 142 THR B N 1
ATOM 3302 C CA . THR B 1 143 ? 14.720 30.326 69.769 1.00 20.10 142 THR B CA 1
ATOM 3303 C C . THR B 1 143 ? 13.436 30.883 70.332 1.00 20.01 142 THR B C 1
ATOM 3304 O O . THR B 1 143 ? 12.896 30.368 71.291 1.00 18.27 142 THR B O 1
ATOM 3308 N N . SER B 1 144 ? 12.909 31.928 69.716 1.00 20.84 143 SER B N 1
ATOM 3309 C CA . SER B 1 144 ? 11.759 32.583 70.265 1.00 22.46 143 SER B CA 1
ATOM 3310 C C . SER B 1 144 ? 10.479 31.710 70.250 1.00 23.13 143 SER B C 1
ATOM 3311 O O . SER B 1 144 ? 9.520 32.023 70.973 1.00 25.27 143 SER B O 1
ATOM 3314 N N . ILE B 1 145 ? 10.445 30.627 69.456 1.00 19.75 144 ILE B N 1
ATOM 3315 C CA . ILE B 1 145 ? 9.286 29.733 69.442 1.00 17.04 144 ILE B CA 1
ATOM 3316 C C . ILE B 1 145 ? 9.538 28.440 70.241 1.00 15.39 144 ILE B C 1
ATOM 3317 O O . ILE B 1 145 ? 8.624 27.683 70.456 1.00 12.46 144 ILE B O 1
ATOM 3322 N N . GLY B 1 146 ? 10.770 28.214 70.684 1.00 15.82 145 GLY B N 1
ATOM 3323 C CA . GLY B 1 146 ? 11.092 27.033 71.454 1.00 13.76 145 GLY B CA 1
ATOM 3324 C C . GLY B 1 146 ? 11.084 25.800 70.604 1.00 15.14 145 GLY B C 1
ATOM 3325 O O . GLY B 1 146 ? 10.955 25.882 69.366 1.00 15.20 145 GLY B O 1
ATOM 3326 N N . PRO B 1 147 ? 11.209 24.636 71.262 1.00 14.04 146 PRO B N 1
ATOM 3327 C CA . PRO B 1 147 ? 11.229 23.378 70.566 1.00 15.06 146 PRO B CA 1
ATOM 3328 C C . PRO B 1 147 ? 10.093 23.247 69.522 1.00 13.45 146 PRO B C 1
ATOM 3329 O O . PRO B 1 147 ? 8.902 23.469 69.810 1.00 12.47 146 PRO B O 1
ATOM 3333 N N . ILE B 1 148 ? 10.475 22.854 68.319 1.00 13.73 147 ILE B N 1
ATOM 3334 C CA . IL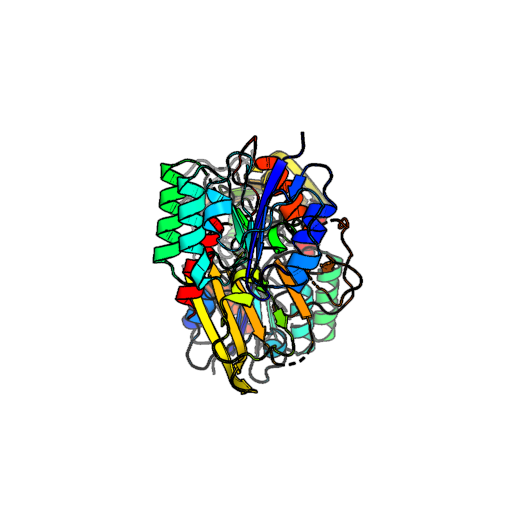E B 1 148 ? 9.532 22.668 67.221 1.00 10.96 147 ILE B CA 1
ATOM 3335 C C . ILE B 1 148 ? 8.688 21.412 67.465 1.00 13.99 147 ILE B C 1
ATOM 3336 O O . ILE B 1 148 ? 9.224 20.363 67.809 1.00 15.76 147 ILE B O 1
ATOM 3341 N N . LEU B 1 149 ? 7.388 21.552 67.253 1.00 11.89 148 LEU B N 1
ATOM 3342 C CA . LEU B 1 149 ? 6.376 20.506 67.408 1.00 12.22 148 LEU B CA 1
ATOM 3343 C C . LEU B 1 149 ? 5.853 19.953 66.074 1.00 11.57 148 LEU B C 1
ATOM 3344 O O . LEU B 1 149 ? 5.508 18.765 65.961 1.00 14.17 148 LEU B O 1
ATOM 3349 N N . ALA B 1 150 ? 5.822 20.809 65.070 1.00 13.89 149 ALA B N 1
ATOM 3350 C CA . ALA B 1 150 ? 5.217 20.522 63.786 1.00 11.85 149 ALA B CA 1
ATOM 3351 C C . ALA B 1 150 ? 5.679 21.538 62.764 1.00 13.31 149 ALA B C 1
ATOM 3352 O O . ALA B 1 150 ? 6.005 22.668 63.104 1.00 13.96 149 ALA B O 1
ATOM 3354 N N . VAL B 1 151 ? 5.660 21.134 61.502 1.00 12.37 150 VAL B N 1
ATOM 3355 C CA . VAL B 1 151 ? 5.935 22.026 60.379 1.00 14.65 150 VAL B CA 1
ATOM 3356 C C . VAL B 1 151 ? 4.890 21.720 59.325 1.00 11.96 150 VAL B C 1
ATOM 3357 O O . VAL B 1 151 ? 4.542 20.540 59.089 1.00 9.80 150 VAL B O 1
ATOM 3361 N N . ARG B 1 152 ? 4.400 22.772 58.703 1.00 12.23 151 ARG B N 1
ATOM 3362 C CA . ARG B 1 152 ? 3.493 22.628 57.571 1.00 15.03 151 ARG B CA 1
ATOM 3363 C C . ARG B 1 152 ? 3.775 23.657 56.472 1.00 15.18 151 ARG B C 1
ATOM 3364 O O . ARG B 1 152 ? 4.135 24.804 56.745 1.00 14.59 151 ARG B O 1
ATOM 3372 N N . SER B 1 153 ? 3.597 23.249 55.223 1.00 15.82 152 SER B N 1
ATOM 3373 C CA . SER B 1 153 ? 3.675 24.220 54.151 1.00 15.61 152 SER B CA 1
ATOM 3374 C C . SER B 1 153 ? 2.648 23.942 53.083 1.00 14.77 152 SER B C 1
ATOM 3375 O O . SER B 1 153 ? 2.132 22.838 52.979 1.00 10.19 152 SER B O 1
ATOM 3378 N N . GLU B 1 154 ? 2.330 24.975 52.309 1.00 11.36 153 GLU B N 1
ATOM 3379 C CA . GLU B 1 154 ? 1.394 24.807 51.199 1.00 13.50 153 GLU B CA 1
ATOM 3380 C C . GLU B 1 154 ? 1.827 25.641 50.009 1.00 13.87 153 GLU B C 1
ATOM 3381 O O . GLU B 1 154 ? 2.160 26.843 50.156 1.00 14.90 153 GLU B O 1
ATOM 3387 N N . ALA B 1 155 ? 1.803 24.977 48.846 1.00 14.60 154 ALA B N 1
ATOM 3388 C CA . ALA B 1 155 ? 2.177 25.535 47.548 1.00 13.70 154 ALA B CA 1
ATOM 3389 C C . ALA B 1 155 ? 1.053 25.269 46.590 1.00 13.65 154 ALA B C 1
ATOM 3390 O O . ALA B 1 155 ? 0.703 24.103 46.355 1.00 12.51 154 ALA B O 1
ATOM 3392 N N . GLY B 1 156 ? 0.465 26.334 46.044 1.00 13.16 155 GLY B N 1
ATOM 3393 C CA . GLY B 1 156 ? -0.662 26.146 45.139 1.00 14.05 155 GLY B CA 1
ATOM 3394 C C . GLY B 1 156 ? -0.665 27.079 43.955 1.00 15.95 155 GLY B C 1
ATOM 3395 O O . GLY B 1 156 ? -0.153 28.181 44.062 1.00 14.43 155 GLY B O 1
ATOM 3396 N N . ASN B 1 157 ? -1.232 26.615 42.835 1.00 15.65 156 ASN B N 1
ATOM 3397 C CA . ASN B 1 157 ? -1.487 27.462 41.664 1.00 14.70 156 ASN B CA 1
ATOM 3398 C C . ASN B 1 157 ? -2.471 26.738 40.755 1.00 13.76 156 ASN B C 1
ATOM 3399 O O . ASN B 1 157 ? -2.819 25.593 41.003 1.00 14.81 156 ASN B O 1
ATOM 3404 N N . HIS B 1 158 ? -2.934 27.405 39.701 1.00 14.38 157 HIS B N 1
ATOM 3405 C CA . HIS B 1 158 ? -3.805 26.764 38.709 1.00 15.38 157 HIS B CA 1
ATOM 3406 C C . HIS B 1 158 ? -2.882 26.304 37.577 1.00 17.45 157 HIS B C 1
ATOM 3407 O O . HIS B 1 158 ? -2.528 27.080 36.696 1.00 23.79 157 HIS B O 1
ATOM 3414 N N . GLY B 1 159 ? -2.483 25.043 37.621 1.00 21.05 158 GLY B N 1
ATOM 3415 C CA . GLY B 1 159 ? -1.488 24.484 36.717 1.00 21.33 158 GLY B CA 1
ATOM 3416 C C . GLY B 1 159 ? -0.098 25.099 36.903 1.00 23.15 158 GLY B C 1
ATOM 3417 O O . GLY B 1 159 ? 0.254 25.562 37.997 1.00 21.99 158 GLY B O 1
ATOM 3418 N N . PRO B 1 160 ? 0.698 25.147 35.818 1.00 26.39 159 PRO B N 1
ATOM 3419 C CA . PRO B 1 160 ? 0.331 24.735 34.459 1.00 24.20 159 PRO B CA 1
ATOM 3420 C C . PRO B 1 160 ? 0.208 23.228 34.286 1.00 22.94 159 PRO B C 1
ATOM 3421 O O . PRO B 1 160 ? 0.742 22.466 35.061 1.00 23.75 159 PRO B O 1
ATOM 3425 N N . TYR B 1 161 ? -0.602 22.825 33.314 1.00 24.42 160 TYR B N 1
ATOM 3426 C CA . TYR B 1 161 ? -0.875 21.424 33.038 1.00 23.87 160 TYR B CA 1
ATOM 3427 C C . TYR B 1 161 ? -0.268 21.193 31.712 1.00 26.03 160 TYR B C 1
ATOM 3428 O O . TYR B 1 161 ? -0.718 21.771 30.728 1.00 28.02 160 TYR B O 1
ATOM 3437 N N . ARG B 1 162 ? 0.790 20.401 31.707 1.00 25.03 161 ARG B N 1
ATOM 3438 C CA . ARG B 1 162 ? 1.590 20.165 30.525 1.00 26.25 161 ARG B CA 1
ATOM 3439 C C . ARG B 1 162 ? 1.747 18.678 30.408 1.00 24.44 161 ARG B C 1
ATOM 3440 O O . ARG B 1 162 ? 2.258 18.034 31.316 1.00 24.24 161 ARG B O 1
ATOM 3448 N N . PRO B 1 163 ? 1.339 18.122 29.284 1.00 24.79 162 PRO B N 1
ATOM 3449 C CA . PRO B 1 163 ? 1.581 16.705 29.026 1.00 22.11 162 PRO B CA 1
ATOM 3450 C C . PRO B 1 163 ? 3.055 16.338 29.155 1.00 23.35 162 PRO B C 1
ATOM 3451 O O . PRO B 1 163 ? 3.908 16.990 28.541 1.00 23.08 162 PRO B O 1
ATOM 3455 N N . GLY B 1 164 ? 3.359 15.322 29.957 1.00 21.30 163 GLY B N 1
ATOM 3456 C CA . GLY B 1 164 ? 4.746 14.916 30.187 1.00 21.48 163 GLY B CA 1
ATOM 3457 C C . GLY B 1 164 ? 5.622 15.935 30.914 1.00 18.71 163 GLY B C 1
ATOM 3458 O O . GLY B 1 164 ? 6.838 15.789 30.920 1.00 20.59 163 GLY B O 1
ATOM 3459 N N . GLY B 1 165 ? 5.013 16.976 31.490 1.00 17.59 164 GLY B N 1
ATOM 3460 C CA . GLY B 1 165 ? 5.727 18.015 32.244 1.00 18.25 164 GLY B CA 1
ATOM 3461 C C . GLY B 1 165 ? 6.451 17.421 33.439 1.00 17.63 164 GLY B C 1
ATOM 3462 O O . GLY B 1 165 ? 6.116 16.306 33.859 1.00 14.93 164 GLY B O 1
ATOM 3463 N N . VAL B 1 166 ? 7.447 18.137 33.991 1.00 16.00 165 VAL B N 1
ATOM 3464 C CA . VAL B 1 166 ? 8.098 17.654 35.220 1.00 16.49 165 VAL B CA 1
ATOM 3465 C C . VAL B 1 166 ? 6.985 17.509 36.266 1.00 16.53 165 VAL B C 1
ATOM 3466 O O . VAL B 1 166 ? 6.189 18.436 36.472 1.00 13.79 165 VAL B O 1
ATOM 3470 N N . PRO B 1 167 ? 6.922 16.351 36.929 1.00 12.41 166 PRO B N 1
ATOM 3471 C CA . PRO B 1 167 ? 5.918 16.185 37.964 1.00 13.94 166 PRO B CA 1
ATOM 3472 C C . PRO B 1 167 ? 5.976 17.217 39.070 1.00 13.21 166 PRO B C 1
ATOM 3473 O O . PRO B 1 167 ? 7.053 17.546 39.587 1.00 13.43 166 PRO B O 1
ATOM 3485 N N . LEU B 1 169 ? 5.268 16.916 42.129 1.00 12.37 168 LEU B N 1
ATOM 3486 C CA . LEU B 1 169 ? 5.877 16.418 43.350 1.00 15.37 168 LEU B CA 1
ATOM 3487 C C . LEU B 1 169 ? 7.384 16.656 43.337 1.00 16.44 168 LEU B C 1
ATOM 3488 O O . LEU B 1 169 ? 7.960 16.959 44.367 1.00 17.64 168 LEU B O 1
ATOM 3493 N N . TRP B 1 170 ? 8.012 16.541 42.173 1.00 15.07 169 TRP B N 1
ATOM 3494 C CA . TRP B 1 170 ? 9.446 16.766 42.050 1.00 15.78 169 TRP B CA 1
ATOM 3495 C C . TRP B 1 170 ? 9.768 18.243 41.940 1.00 18.58 169 TRP B C 1
ATOM 3496 O O . TRP B 1 170 ? 10.612 18.791 42.691 1.00 20.79 169 TRP B O 1
ATOM 3507 N N . ASP B 1 171 ? 9.039 18.915 41.065 1.00 16.64 170 ASP B N 1
ATOM 3508 C CA . ASP B 1 171 ? 9.319 20.283 40.683 1.00 18.52 170 ASP B CA 1
ATOM 3509 C C . ASP B 1 171 ? 9.006 21.269 41.821 1.00 19.26 170 ASP B C 1
ATOM 3510 O O . ASP B 1 171 ? 9.865 22.067 42.244 1.00 20.83 170 ASP B O 1
ATOM 3515 N N . TRP B 1 172 ? 7.775 21.195 42.312 1.00 14.47 171 TRP B N 1
ATOM 3516 C CA . TRP B 1 172 ? 7.331 22.017 43.411 1.00 16.02 171 TRP B CA 1
ATOM 3517 C C . TRP B 1 172 ? 7.845 21.488 44.725 1.00 11.63 171 TRP B C 1
ATOM 3518 O O . TRP B 1 172 ? 8.211 22.248 45.588 1.00 7.79 171 TRP B O 1
ATOM 3529 N N . GLY B 1 173 ? 7.875 20.182 44.912 1.00 9.85 172 GLY B N 1
ATOM 3530 C CA . GLY B 1 173 ? 8.250 19.702 46.196 1.00 9.66 172 GLY B CA 1
ATOM 3531 C C . GLY B 1 173 ? 9.692 19.961 46.573 1.00 11.08 172 GLY B C 1
ATOM 3532 O O . GLY B 1 173 ? 9.997 20.058 47.772 1.00 13.32 172 GLY B O 1
ATOM 3533 N N . ALA B 1 174 ? 10.592 20.059 45.581 1.00 9.53 173 ALA B N 1
ATOM 3534 C CA . ALA B 1 174 ? 12.013 20.261 45.852 1.00 5.55 173 ALA B CA 1
ATOM 3535 C C . ALA B 1 174 ? 12.206 21.537 46.645 1.00 12.76 173 ALA B C 1
ATOM 3536 O O . ALA B 1 174 ? 13.054 21.629 47.493 1.00 12.15 173 ALA B O 1
ATOM 3538 N N . HIS B 1 175 ? 11.428 22.529 46.250 1.00 8.88 174 HIS B N 1
ATOM 3539 C CA . HIS B 1 175 ? 11.438 23.813 46.917 1.00 13.56 174 HIS B CA 1
ATOM 3540 C C . HIS B 1 175 ? 11.059 23.685 48.411 1.00 13.38 174 HIS B C 1
ATOM 3541 O O . HIS B 1 175 ? 11.666 24.342 49.287 1.00 17.64 174 HIS B O 1
ATOM 3548 N N . ASP B 1 176 ? 10.070 22.845 48.725 1.00 13.05 175 ASP B N 1
ATOM 3549 C CA . ASP B 1 176 ? 9.619 22.696 50.099 1.00 13.78 175 ASP B CA 1
ATOM 3550 C C . ASP B 1 176 ? 10.381 21.650 50.911 1.00 10.89 175 ASP B C 1
ATOM 3551 O O . ASP B 1 176 ? 10.628 21.874 52.093 1.00 10.41 175 ASP B O 1
ATOM 3556 N N . VAL B 1 177 ? 10.753 20.518 50.305 1.00 12.32 176 VAL B N 1
ATOM 3557 C CA . VAL B 1 177 ? 11.503 19.478 51.002 1.00 11.59 176 VAL B CA 1
ATOM 3558 C C . VAL B 1 177 ? 12.887 19.996 51.422 1.00 12.91 176 VAL B C 1
ATOM 3559 O O . VAL B 1 177 ? 13.428 19.593 52.486 1.00 9.99 176 VAL B O 1
ATOM 3563 N N . SER B 1 178 ? 13.458 20.882 50.591 1.00 10.69 177 SER B N 1
ATOM 3564 C CA . SER B 1 178 ? 14.778 21.474 50.846 1.00 12.65 177 SER B CA 1
ATOM 3565 C C . SER B 1 178 ? 14.720 22.339 52.099 1.00 13.53 177 SER B C 1
ATOM 3566 O O . SER B 1 178 ? 15.582 22.227 52.961 1.00 11.60 177 SER B O 1
ATOM 3577 N N . VAL B 1 180 ? 12.462 22.045 54.536 1.00 12.96 179 VAL B N 1
ATOM 3578 C CA . VAL B 1 180 ? 12.237 21.181 55.682 1.00 11.88 179 VAL B CA 1
ATOM 3579 C C . VAL B 1 180 ? 13.563 20.538 56.132 1.00 13.28 179 VAL B C 1
ATOM 3580 O O . VAL B 1 180 ? 13.900 20.550 57.309 1.00 14.02 179 VAL B O 1
ATOM 3584 N N . LEU B 1 181 ? 14.328 20.016 55.190 1.00 11.47 180 LEU B N 1
ATOM 3585 C CA . LEU B 1 181 ? 15.610 19.372 55.520 1.00 11.74 180 LEU B CA 1
ATOM 3586 C C . LEU B 1 181 ? 16.586 20.400 56.064 1.00 9.24 180 LEU B C 1
ATOM 3587 O O . LEU B 1 181 ? 17.362 20.092 57.007 1.00 10.60 180 LEU B O 1
ATOM 3592 N N . ASP B 1 182 ? 16.527 21.637 55.568 1.00 13.21 181 ASP B N 1
ATOM 3593 C CA . ASP B 1 182 ? 17.371 22.710 56.097 1.00 12.68 181 ASP B CA 1
ATOM 3594 C C . ASP B 1 182 ? 17.024 23.085 57.531 1.00 13.23 181 ASP B C 1
ATOM 3595 O O . ASP B 1 182 ? 17.905 23.413 58.341 1.00 12.00 181 ASP B O 1
ATOM 3600 N N . LEU B 1 183 ? 15.738 23.090 57.840 1.00 12.43 182 LEU B N 1
ATOM 3601 C CA . LEU B 1 183 ? 15.284 23.420 59.194 1.00 11.05 182 LEU B CA 1
ATOM 3602 C C . LEU B 1 183 ? 15.671 22.337 60.176 1.00 14.08 182 LEU B C 1
ATOM 3603 O O . LEU B 1 183 ? 16.130 22.630 61.294 1.00 14.29 182 LEU B O 1
ATOM 3616 N N . GLY B 1 185 ? 17.860 19.787 59.994 1.00 15.27 184 GLY B N 1
ATOM 3617 C CA . GLY B 1 185 ? 19.290 19.477 60.151 1.00 16.58 184 GLY B CA 1
ATOM 3618 C C . GLY B 1 185 ? 19.594 17.992 60.019 1.00 18.54 184 GLY B C 1
ATOM 3619 O O . GLY B 1 185 ? 20.667 17.524 60.375 1.00 21.69 184 GLY B O 1
ATOM 3620 N N . ARG B 1 186 ? 18.647 17.252 59.497 1.00 16.01 185 ARG B N 1
ATOM 3621 C CA . ARG B 1 186 ? 18.772 15.805 59.424 1.00 16.60 185 ARG B CA 1
ATOM 3622 C C . ARG B 1 186 ? 17.762 15.293 58.435 1.00 15.32 185 ARG B C 1
ATOM 3623 O O . ARG B 1 186 ? 16.925 16.059 57.977 1.00 14.78 185 ARG B O 1
ATOM 3631 N N . ASP B 1 187 ? 17.843 14.001 58.113 1.00 15.21 186 ASP B N 1
ATOM 3632 C CA . ASP B 1 187 ? 16.905 13.371 57.200 1.00 17.97 186 ASP B CA 1
ATOM 3633 C C . ASP B 1 187 ? 15.749 12.747 57.984 1.00 16.03 186 ASP B C 1
ATOM 3634 O O . ASP B 1 187 ? 15.887 12.475 59.173 1.00 16.17 186 ASP B O 1
ATOM 3639 N N . PRO B 1 188 ? 14.604 12.540 57.322 1.00 15.94 187 PRO B N 1
ATOM 3640 C CA . PRO B 1 188 ? 13.436 12.061 58.025 1.00 16.88 187 PRO B CA 1
ATOM 3641 C C . PRO B 1 188 ? 13.556 10.575 58.304 1.00 17.55 187 PRO B C 1
ATOM 3642 O O . PRO B 1 188 ? 14.256 9.880 57.580 1.00 18.94 187 PRO B O 1
ATOM 3646 N N . ASP B 1 189 ? 12.891 10.106 59.355 1.00 20.32 188 ASP B N 1
ATOM 3647 C CA . ASP B 1 189 ? 12.792 8.664 59.679 1.00 20.95 188 ASP B CA 1
ATOM 3648 C C . ASP B 1 189 ? 11.831 7.908 58.786 1.00 23.56 188 ASP B C 1
ATOM 3649 O O . ASP B 1 189 ? 11.979 6.719 58.573 1.00 20.80 188 ASP B O 1
ATOM 3654 N N . SER B 1 190 ? 10.797 8.592 58.321 1.00 25.35 189 SER B N 1
ATOM 3655 C CA . SER B 1 190 ? 9.870 8.023 57.348 1.00 24.27 189 SER B CA 1
ATOM 3656 C C . SER B 1 190 ? 9.410 9.118 56.409 1.00 21.29 189 SER B C 1
ATOM 3657 O O . SER B 1 190 ? 9.385 10.281 56.771 1.00 19.10 189 SER B O 1
ATOM 3660 N N . THR B 1 191 ? 9.067 8.724 55.192 1.00 21.82 190 THR B N 1
ATOM 3661 C CA . THR B 1 191 ? 8.569 9.638 54.184 1.00 21.43 190 THR B CA 1
ATOM 3662 C C . THR B 1 191 ? 7.470 8.960 53.388 1.00 20.22 190 THR B C 1
ATOM 3663 O O . THR B 1 191 ? 7.657 7.834 52.940 1.00 20.77 190 THR B O 1
ATOM 3667 N N . SER B 1 192 ? 6.344 9.648 53.206 1.00 19.61 191 SER B N 1
ATOM 3668 C CA . SER B 1 192 ? 5.229 9.139 52.392 1.00 20.34 191 SER B CA 1
ATOM 3669 C C . SER B 1 192 ? 4.432 10.279 51.790 1.00 19.12 191 SER B C 1
ATOM 3670 O O . SER B 1 192 ? 4.495 11.406 52.259 1.00 20.55 191 SER B O 1
ATOM 3673 N N . ALA B 1 193 ? 3.692 9.943 50.745 1.00 19.14 192 ALA B N 1
ATOM 3674 C CA . ALA B 1 193 ? 2.908 10.863 49.936 1.00 18.78 192 ALA B CA 1
ATOM 3675 C C . ALA B 1 193 ? 1.471 10.384 49.939 1.00 18.24 192 ALA B C 1
ATOM 3676 O O . ALA B 1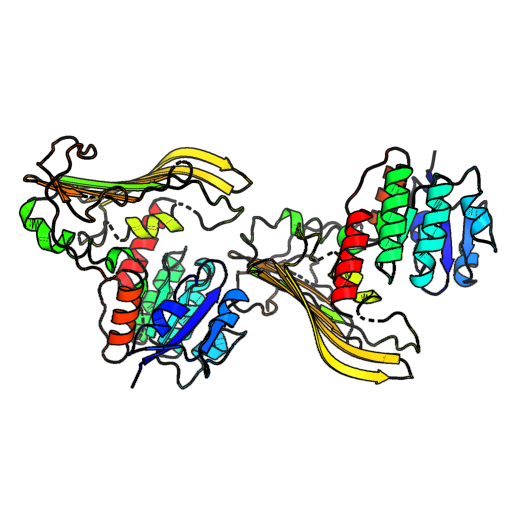 193 ? 1.222 9.203 49.800 1.00 16.14 192 ALA B O 1
ATOM 3678 N N . SER B 1 194 ? 0.529 11.303 50.091 1.00 17.06 193 SER B N 1
ATOM 3679 C CA . SER B 1 194 ? -0.870 10.944 50.062 1.00 18.01 193 SER B CA 1
ATOM 3680 C C . SER B 1 194 ? -1.615 11.880 49.166 1.00 16.54 193 SER B C 1
ATOM 3681 O O . SER B 1 194 ? -1.645 13.071 49.437 1.00 14.81 193 SER B O 1
ATOM 3684 N N . TRP B 1 195 ? -2.250 11.336 48.135 1.00 16.82 194 TRP B N 1
ATOM 3685 C CA . TRP B 1 195 ? -2.969 12.126 47.122 1.00 17.43 194 TRP B CA 1
ATOM 3686 C C . TRP B 1 195 ? -4.434 12.253 47.533 1.00 16.02 194 TRP B C 1
ATOM 3687 O O . TRP B 1 195 ? -5.131 11.262 47.620 1.00 19.15 194 TRP B O 1
ATOM 3698 N N . ALA B 1 196 ? -4.871 13.456 47.874 1.00 12.04 195 ALA B N 1
ATOM 3699 C CA . ALA B 1 196 ? -6.292 13.714 48.088 1.00 13.71 195 ALA B CA 1
ATOM 3700 C C . ALA B 1 196 ? -7.121 13.636 46.782 1.00 15.81 195 ALA B C 1
ATOM 3701 O O . ALA B 1 196 ? -8.308 13.253 46.789 1.00 18.39 195 ALA B O 1
ATOM 3703 N N . ALA B 1 197 ? -6.499 14.018 45.672 1.00 15.96 196 ALA B N 1
ATOM 3704 C CA . ALA B 1 197 ? -7.166 14.076 44.373 1.00 16.47 196 ALA B CA 1
ATOM 3705 C C . ALA B 1 197 ? -6.096 14.043 43.310 1.00 17.69 196 ALA B C 1
ATOM 3706 O O . ALA B 1 197 ? -5.084 14.738 43.436 1.00 14.63 196 ALA B O 1
ATOM 3708 N N . ARG B 1 198 ? -6.332 13.251 42.263 1.00 17.66 197 ARG B N 1
ATOM 3709 C CA . ARG B 1 198 ? -5.378 13.093 41.176 1.00 17.02 197 ARG B CA 1
ATOM 3710 C C . ARG B 1 198 ? -6.136 12.812 39.882 1.00 17.52 197 ARG B C 1
ATOM 3711 O O . ARG B 1 198 ? -6.993 11.949 39.830 1.00 16.77 197 ARG B O 1
ATOM 3719 N N . GLY B 1 199 ? -5.800 13.546 38.841 1.00 18.78 198 GLY B N 1
ATOM 3720 C CA . GLY B 1 199 ? -6.512 13.443 37.571 1.00 19.84 198 GLY B CA 1
ATOM 3721 C C . GLY B 1 199 ? -5.746 14.194 36.517 1.00 20.15 198 GLY B C 1
ATOM 3722 O O . GLY B 1 199 ? -4.558 14.464 36.673 1.00 19.30 198 GLY B O 1
ATOM 3723 N N . GLU B 1 200 ? -6.427 14.518 35.432 1.00 25.00 199 GLU B N 1
ATOM 3724 C CA . GLU B 1 200 ? -5.788 15.088 34.253 1.00 26.47 199 GLU B CA 1
ATOM 3725 C C . GLU B 1 200 ? -6.536 16.312 33.813 1.00 25.42 199 GLU B C 1
ATOM 3726 O O . GLU B 1 200 ? -7.767 16.344 33.854 1.00 28.78 199 GLU B O 1
ATOM 3732 N N . LYS B 1 201 ? -5.801 17.328 33.422 1.00 24.92 200 LYS B N 1
ATOM 3733 C CA . LYS B 1 201 ? -6.383 18.536 32.882 1.00 25.24 200 LYS B CA 1
ATOM 3734 C C . LYS B 1 201 ? -5.530 18.984 31.735 1.00 26.19 200 LYS B C 1
ATOM 3735 O O . LYS B 1 201 ? -4.343 19.221 31.898 1.00 22.87 200 LYS B O 1
ATOM 3741 N N . ASP B 1 202 ? -6.147 19.100 30.563 1.00 27.91 201 ASP B N 1
ATOM 3742 C CA . ASP B 1 202 ? -5.438 19.506 29.355 1.00 28.24 201 ASP B CA 1
ATOM 3743 C C . ASP B 1 202 ? -4.232 18.599 29.089 1.00 26.25 201 ASP B C 1
ATOM 3744 O O . ASP B 1 202 ? -3.149 19.055 28.731 1.00 27.87 201 ASP B O 1
ATOM 3749 N N . GLY B 1 203 ? -4.444 17.301 29.284 1.00 22.45 202 GLY B N 1
ATOM 3750 C CA . GLY B 1 203 ? -3.403 16.298 29.098 1.00 23.84 202 GLY B CA 1
ATOM 3751 C C . GLY B 1 203 ? -2.277 16.278 30.136 1.00 22.52 202 GLY B C 1
ATOM 3752 O O . GLY B 1 203 ? -1.329 15.487 29.998 1.00 23.07 202 GLY B O 1
ATOM 3753 N N . GLY B 1 204 ? -2.395 17.124 31.164 1.00 21.70 203 GLY B N 1
ATOM 3754 C CA . GLY B 1 204 ? -1.420 17.236 32.249 1.00 20.41 203 GLY B CA 1
ATOM 3755 C C . GLY B 1 204 ? -1.958 16.746 33.591 1.00 21.05 203 GLY B C 1
ATOM 3756 O O . GLY B 1 204 ? -3.157 16.628 33.781 1.00 21.76 203 GLY B O 1
ATOM 3757 N N . GLU B 1 205 ? -1.058 16.458 34.528 1.00 20.15 204 GLU B N 1
ATOM 3758 C CA . GLU B 1 205 ? -1.448 16.065 35.866 1.00 20.36 204 GLU B CA 1
ATOM 3759 C C . GLU B 1 205 ? -2.085 17.232 36.603 1.00 18.81 204 GLU B C 1
ATOM 3760 O O . GLU B 1 205 ? -1.560 18.358 36.592 1.00 16.87 204 GLU B O 1
ATOM 3766 N N . ALA B 1 206 ? -3.217 16.948 37.243 1.00 18.18 205 ALA B N 1
ATOM 3767 C CA . ALA B 1 206 ? -3.968 17.919 38.039 1.00 18.71 205 ALA B CA 1
ATOM 3768 C C . ALA B 1 206 ? -4.295 17.191 39.349 1.00 18.13 205 ALA B C 1
ATOM 3769 O O . ALA B 1 206 ? -4.885 16.111 39.346 1.00 17.49 205 ALA B O 1
ATOM 3771 N N . GLY B 1 207 ? -3.890 17.767 40.467 1.00 16.29 206 GLY B N 1
ATOM 3772 C CA . GLY B 1 207 ? -4.076 17.074 41.742 1.00 16.27 206 GLY B CA 1
ATOM 3773 C C . GLY B 1 207 ? -3.618 17.839 42.955 1.00 15.12 206 GLY B C 1
ATOM 3774 O O . GLY B 1 207 ? -3.161 18.960 42.849 1.00 14.11 206 GLY B O 1
ATOM 3775 N N . ASP B 1 208 ? -3.753 17.177 44.091 1.00 18.20 207 ASP B N 1
ATOM 3776 C CA . ASP B 1 208 ? -3.546 17.706 45.419 1.00 14.73 207 ASP B CA 1
ATOM 3777 C C . ASP B 1 208 ? -2.888 16.530 46.205 1.00 15.32 207 ASP B C 1
ATOM 3778 O O . ASP B 1 208 ? -3.485 15.476 46.381 1.00 16.32 207 ASP B O 1
ATOM 3783 N N . VAL B 1 209 ? -1.651 16.735 46.654 1.00 13.62 208 VAL B N 1
ATOM 3784 C CA . VAL B 1 209 ? -0.879 15.714 47.339 1.00 11.64 208 VAL B CA 1
ATOM 3785 C C . VAL B 1 209 ? -0.269 16.324 48.592 1.00 11.71 208 VAL B C 1
ATOM 3786 O O . VAL B 1 209 ? 0.070 17.520 48.594 1.00 13.99 208 VAL B O 1
ATOM 3790 N N . THR B 1 210 ? -0.227 15.554 49.678 1.00 12.92 209 THR B N 1
ATOM 3791 C CA . THR B 1 210 ? 0.526 15.944 50.868 1.00 12.97 209 THR B CA 1
ATOM 3792 C C . THR B 1 210 ? 1.652 14.990 51.136 1.00 12.92 209 THR B C 1
ATOM 3793 O O . THR B 1 210 ? 1.439 13.757 51.197 1.00 13.49 209 THR B O 1
ATOM 3797 N N . LEU B 1 211 ? 2.852 15.549 51.322 1.00 14.28 210 LEU B N 1
ATOM 3798 C CA . LEU B 1 211 ? 4.047 14.778 51.728 1.00 15.08 210 LEU B CA 1
ATOM 3799 C C . LEU B 1 211 ? 4.187 14.777 53.243 1.00 14.10 210 LEU B C 1
ATOM 3800 O O . LEU B 1 211 ? 4.099 15.825 53.859 1.00 15.38 210 LEU B O 1
ATOM 3805 N N . THR B 1 212 ? 4.373 13.609 53.841 1.00 12.64 211 THR B N 1
ATOM 3806 C CA . THR B 1 212 ? 4.601 13.526 55.285 1.00 15.77 211 THR B CA 1
ATOM 3807 C C . THR B 1 212 ? 6.002 13.022 55.542 1.00 16.03 211 THR B C 1
ATOM 3808 O O . THR B 1 212 ? 6.341 11.882 55.178 1.00 18.42 211 THR B O 1
ATOM 3812 N N . LEU B 1 213 ? 6.803 13.877 56.176 1.00 15.26 212 LEU B N 1
ATOM 3813 C CA . LEU B 1 213 ? 8.153 13.546 56.583 1.00 14.86 212 LEU B CA 1
ATOM 3814 C C . LEU B 1 213 ? 8.207 13.596 58.095 1.00 15.19 212 LEU B C 1
ATOM 3815 O O . LEU B 1 213 ? 7.927 14.641 58.696 1.00 12.96 212 LEU B O 1
ATOM 3820 N N . ALA B 1 214 ? 8.596 12.471 58.702 1.00 12.57 213 ALA B N 1
ATOM 3821 C CA . ALA B 1 214 ? 8.674 12.354 60.163 1.00 14.00 213 ALA B CA 1
ATOM 3822 C C . ALA B 1 214 ? 10.109 12.467 60.668 1.00 13.61 213 ALA B C 1
ATOM 3823 O O . ALA B 1 214 ? 11.013 11.867 60.124 1.00 17.17 213 ALA B O 1
ATOM 3825 N N . PHE B 1 215 ? 10.298 13.297 61.691 1.00 16.21 214 PHE B N 1
ATOM 3826 C CA . PHE B 1 215 ? 11.597 13.496 62.354 1.00 15.26 214 PHE B CA 1
ATOM 3827 C C . PHE B 1 215 ? 11.389 13.191 63.832 1.00 17.60 214 PHE B C 1
ATOM 3828 O O . PHE B 1 215 ? 11.074 14.085 64.626 1.00 17.82 214 PHE B O 1
ATOM 3836 N N . SER B 1 216 ? 11.595 11.934 64.177 1.00 19.69 215 SER B N 1
ATOM 3837 C CA . SER B 1 216 ? 11.251 11.385 65.480 1.00 23.22 215 SER B CA 1
ATOM 3838 C C . SER B 1 216 ? 9.800 11.728 65.797 1.00 23.96 215 SER B C 1
ATOM 3839 O O . SER B 1 216 ? 8.905 11.216 65.133 1.00 25.16 215 SER B O 1
ATOM 3842 N N . THR B 1 217 ? 9.569 12.648 66.726 1.00 24.58 216 THR B N 1
ATOM 3843 C CA . THR B 1 217 ? 8.216 12.998 67.139 1.00 26.13 216 THR B CA 1
ATOM 3844 C C . THR B 1 217 ? 7.596 14.208 66.394 1.00 24.31 216 THR B C 1
ATOM 3845 O O . THR B 1 217 ? 6.455 14.595 66.694 1.00 25.21 216 THR B O 1
ATOM 3849 N N . VAL B 1 218 ? 8.323 14.793 65.441 1.00 19.87 217 VAL B N 1
ATOM 3850 C CA . VAL B 1 218 ? 7.856 15.989 64.724 1.00 18.78 217 VAL B CA 1
ATOM 3851 C C . VAL B 1 218 ? 7.516 15.605 63.280 1.00 19.06 217 VAL B C 1
ATOM 3852 O O . VAL B 1 218 ? 8.343 15.011 62.596 1.00 18.23 217 VAL B O 1
ATOM 3856 N N . GLU B 1 219 ? 6.330 15.977 62.805 1.00 19.00 218 GLU B N 1
ATOM 3857 C CA . GLU B 1 219 ? 6.015 15.775 61.392 1.00 16.92 218 GLU B CA 1
ATOM 3858 C C . GLU B 1 219 ? 6.041 17.079 60.624 1.00 15.20 218 GLU B C 1
ATOM 3859 O O . GLU B 1 219 ? 5.694 18.145 61.167 1.00 15.43 218 GLU B O 1
ATOM 3865 N N . ALA B 1 220 ? 6.522 16.988 59.381 1.00 13.74 219 ALA B N 1
ATOM 3866 C CA . ALA B 1 220 ? 6.405 18.063 58.399 1.00 14.56 219 ALA B CA 1
ATOM 3867 C C . ALA B 1 220 ? 5.390 17.594 57.372 1.00 11.10 219 ALA B C 1
ATOM 3868 O O . ALA B 1 220 ? 5.458 16.441 56.900 1.00 12.62 219 ALA B O 1
ATOM 3870 N N . HIS B 1 221 ? 4.408 18.445 57.110 1.00 11.68 220 HIS B N 1
ATOM 3871 C CA . HIS B 1 221 ? 3.333 18.179 56.126 1.00 13.47 220 HIS B CA 1
ATOM 3872 C C . HIS B 1 221 ? 3.460 19.209 55.036 1.00 11.83 220 HIS B C 1
ATOM 3873 O O . HIS B 1 221 ? 3.343 20.416 55.289 1.00 12.87 220 HIS B O 1
ATOM 3880 N N . ILE B 1 222 ? 3.764 18.734 53.839 1.00 12.01 221 ILE B N 1
ATOM 3881 C CA . ILE B 1 222 ? 3.965 19.578 52.672 1.00 10.65 221 ILE B CA 1
ATOM 3882 C C . ILE B 1 222 ? 2.839 19.324 51.691 1.00 10.96 221 ILE B C 1
ATOM 3883 O O . ILE B 1 222 ? 2.753 18.247 51.108 1.00 10.23 221 ILE B O 1
ATOM 3888 N N . ARG B 1 223 ? 1.967 20.308 51.530 1.00 11.06 222 ARG B N 1
ATOM 3889 C CA . ARG B 1 223 ? 0.851 20.176 50.598 1.00 12.40 222 ARG B CA 1
ATOM 3890 C C . ARG B 1 223 ? 1.204 20.826 49.269 1.00 11.61 222 ARG B C 1
ATOM 3891 O O . ARG B 1 223 ? 1.558 21.986 49.239 1.00 11.49 222 ARG B O 1
ATOM 3899 N N . LEU B 1 224 ? 1.055 20.107 48.171 1.00 12.14 223 LEU B N 1
ATOM 3900 C CA . LEU B 1 224 ? 1.223 20.716 46.833 1.00 11.40 223 LEU B CA 1
ATOM 3901 C C . LEU B 1 224 ? -0.052 20.518 46.005 1.00 11.24 223 LEU B C 1
ATOM 3902 O O . LEU B 1 224 ? -0.473 19.389 45.800 1.00 9.39 223 LEU B O 1
ATOM 3907 N N . CYS B 1 225 ? -0.618 21.607 45.499 1.00 10.75 224 CYS B N 1
ATOM 3908 C CA . CYS B 1 225 ? -1.886 21.572 44.763 1.00 10.86 224 CYS B CA 1
ATOM 3909 C C . CYS B 1 225 ? -1.953 22.526 43.592 1.00 10.01 224 CYS B C 1
ATOM 3910 O O . CYS B 1 225 ? -1.865 23.748 43.760 1.00 13.67 224 CYS B O 1
ATOM 3913 N N . ASN B 1 226 ? -2.072 21.968 42.388 1.00 14.42 225 ASN B N 1
ATOM 3914 C CA . ASN B 1 226 ? -2.044 22.780 41.188 1.00 13.33 225 ASN B CA 1
ATOM 3915 C C . ASN B 1 226 ? -3.446 22.949 40.624 1.00 15.00 225 ASN B C 1
ATOM 3916 O O . ASN B 1 226 ? -3.613 23.033 39.414 1.00 14.60 225 ASN B O 1
ATOM 3921 N N . THR B 1 227 ? -4.438 23.021 41.522 1.00 16.66 226 THR B N 1
ATOM 3922 C CA . THR B 1 227 ? -5.794 23.374 41.158 1.00 16.36 226 THR B CA 1
ATOM 3923 C C . THR B 1 227 ? -6.413 24.471 42.041 1.00 14.92 226 THR B C 1
ATOM 3924 O O . THR B 1 227 ? -7.637 24.572 42.119 1.00 20.32 226 THR B O 1
ATOM 3936 N N . ASP B 1 229 ? -5.966 28.818 43.860 1.00 15.26 228 ASP B N 1
ATOM 3937 C CA . ASP B 1 229 ? -5.411 30.161 43.687 1.00 14.00 228 ASP B CA 1
ATOM 3938 C C . ASP B 1 229 ? -3.954 30.184 44.163 1.00 18.03 228 ASP B C 1
ATOM 3939 O O . ASP B 1 229 ? -3.589 29.483 45.116 1.00 19.86 228 ASP B O 1
ATOM 3944 N N . LYS B 1 230 ? -3.129 30.935 43.450 1.00 18.79 229 LYS B N 1
ATOM 3945 C CA . LYS B 1 230 ? -1.698 31.031 43.740 1.00 18.20 229 LYS B CA 1
ATOM 3946 C C . LYS B 1 230 ? -1.522 31.245 45.248 1.00 17.66 229 LYS B C 1
ATOM 3947 O O . LYS B 1 230 ? -2.161 32.104 45.836 1.00 18.68 229 LYS B O 1
ATOM 3950 N N A CYS B 1 231 ? -0.690 30.426 45.877 0.50 16.97 230 CYS B N 1
ATOM 3951 N N B CYS B 1 231 ? -0.643 30.459 45.861 0.50 19.37 230 CYS B N 1
ATOM 3952 C CA A CYS B 1 231 ? -0.433 30.568 47.304 0.50 15.82 230 CYS B CA 1
ATOM 3953 C CA B CYS B 1 231 ? -0.480 30.460 47.312 0.50 18.01 230 CYS B CA 1
ATOM 3954 C C A CYS B 1 231 ? 0.895 29.920 47.646 0.50 16.23 230 CYS B C 1
ATOM 3955 C C B CYS B 1 231 ? 0.891 29.886 47.660 0.50 17.52 230 CYS B C 1
ATOM 3956 O O A CYS B 1 231 ? 1.294 28.933 47.035 0.50 14.78 230 CYS B O 1
ATOM 3957 O O B CYS B 1 231 ? 1.320 28.909 47.054 0.50 16.18 230 CYS B O 1
ATOM 3962 N N . ARG B 1 232 ? 1.584 30.502 48.617 1.00 18.97 231 ARG B N 1
ATOM 3963 C CA . ARG B 1 232 ? 2.878 29.987 49.099 1.00 21.28 231 ARG B CA 1
ATOM 3964 C C . ARG B 1 232 ? 2.961 30.342 50.560 1.00 20.63 231 ARG B C 1
ATOM 3965 O O . ARG B 1 232 ? 3.070 31.527 50.907 1.00 18.13 231 ARG B O 1
ATOM 3970 N N . ARG B 1 233 ? 2.852 29.346 51.435 1.00 18.10 232 ARG B N 1
ATOM 3971 C CA . ARG B 1 233 ? 2.999 29.642 52.864 1.00 15.92 232 ARG B CA 1
ATOM 3972 C C . ARG B 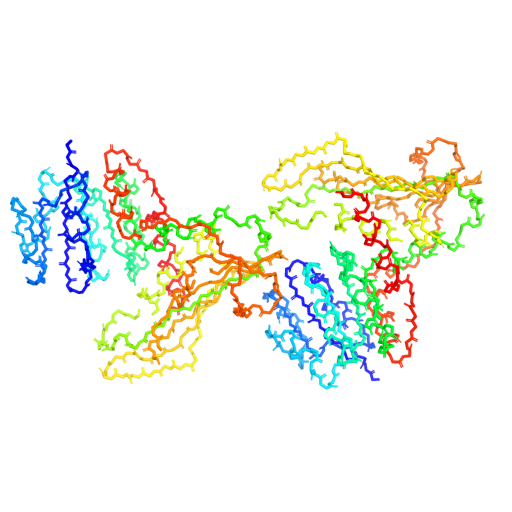1 233 ? 3.622 28.516 53.635 1.00 16.20 232 ARG B C 1
ATOM 3973 O O . ARG B 1 233 ? 3.567 27.346 53.241 1.00 15.93 232 ARG B O 1
ATOM 3981 N N . LEU B 1 234 ? 4.257 28.874 54.736 1.00 14.93 233 LEU B N 1
ATOM 3982 C CA . LEU B 1 234 ? 4.742 27.870 55.628 1.00 15.79 233 LEU B CA 1
ATOM 3983 C C . LEU B 1 234 ? 4.596 28.386 57.068 1.00 16.24 233 LEU B C 1
ATOM 3984 O O . LEU B 1 234 ? 4.520 29.620 57.319 1.00 17.41 233 LEU B O 1
ATOM 3989 N N . ALA B 1 235 ? 4.530 27.428 57.981 1.00 16.39 234 ALA B N 1
ATOM 3990 C CA . ALA B 1 235 ? 4.444 27.721 59.398 1.00 14.21 234 ALA B CA 1
ATOM 3991 C C . ALA B 1 235 ? 5.292 26.677 60.145 1.00 11.52 234 ALA B C 1
ATOM 3992 O O . ALA B 1 235 ? 5.292 25.488 59.815 1.00 14.70 234 ALA B O 1
ATOM 3994 N N . VAL B 1 236 ? 6.044 27.169 61.133 1.00 11.78 235 VAL B N 1
ATOM 3995 C CA . VAL B 1 236 ? 6.849 26.350 62.018 1.00 11.36 235 VAL B CA 1
ATOM 3996 C C . VAL B 1 236 ? 6.247 26.554 63.412 1.00 11.72 235 VAL B C 1
ATOM 3997 O O . VAL B 1 236 ? 6.246 27.686 63.949 1.00 12.08 235 VAL B O 1
ATOM 4001 N N . PHE B 1 237 ? 5.690 25.466 63.935 1.00 12.98 236 PHE B N 1
ATOM 4002 C CA . PHE B 1 237 ? 4.974 25.461 65.232 1.00 14.01 236 PHE B CA 1
ATOM 4003 C C . PHE B 1 237 ? 5.921 25.055 66.331 1.00 11.27 236 PHE B C 1
ATOM 4004 O O . PHE B 1 237 ? 6.520 23.987 66.277 1.00 14.08 236 PHE B O 1
ATOM 4012 N N . GLY B 1 238 ? 6.090 25.930 67.320 1.00 14.68 237 GLY B N 1
ATOM 4013 C CA . GLY B 1 238 ? 6.888 25.570 68.490 1.00 14.14 237 GLY B CA 1
ATOM 4014 C C . GLY B 1 238 ? 6.105 25.682 69.783 1.00 14.42 237 GLY B C 1
ATOM 4015 O O . GLY B 1 238 ? 4.940 26.078 69.797 1.00 13.23 237 GLY B O 1
ATOM 4016 N N . GLU B 1 239 ? 6.773 25.374 70.888 1.00 14.22 238 GLU B N 1
ATOM 4017 C CA . GLU B 1 239 ? 6.127 25.363 72.212 1.00 13.97 238 GLU B CA 1
ATOM 4018 C C . GLU B 1 239 ? 5.674 26.751 72.671 1.00 15.13 238 GLU B C 1
ATOM 4019 O O . GLU B 1 239 ? 4.728 26.869 73.442 1.00 16.33 238 GLU B O 1
ATOM 4025 N N . ALA B 1 240 ? 6.386 27.786 72.239 1.00 15.66 239 ALA B N 1
ATOM 4026 C CA . ALA B 1 240 ? 6.199 29.146 72.741 1.00 14.29 239 ALA B CA 1
ATOM 4027 C C . ALA B 1 240 ? 5.729 30.106 71.674 1.00 16.67 239 ALA B C 1
ATOM 4028 O O . ALA B 1 240 ? 5.470 31.276 71.975 1.00 17.32 239 ALA B O 1
ATOM 4030 N N . GLY B 1 241 ? 5.603 29.633 70.432 1.00 15.42 240 GLY B N 1
ATOM 4031 C CA . GLY B 1 241 ? 5.247 30.494 69.327 1.00 16.85 240 GLY B CA 1
ATOM 4032 C C . GLY B 1 241 ? 5.132 29.734 68.028 1.00 14.40 240 GLY B C 1
ATOM 4033 O O . GLY B 1 241 ? 5.431 28.536 67.951 1.00 11.80 240 GLY B O 1
ATOM 4034 N N . THR B 1 242 ? 4.726 30.463 67.009 1.00 13.83 241 THR B N 1
ATOM 4035 C CA . THR B 1 242 ? 4.556 29.925 65.675 1.00 14.90 241 THR B CA 1
ATOM 4036 C C . THR B 1 242 ? 5.119 30.945 64.710 1.00 13.77 241 THR B C 1
ATOM 4037 O O . THR B 1 242 ? 4.751 32.134 64.765 1.00 14.24 241 THR B O 1
ATOM 4041 N N . LEU B 1 243 ? 6.024 30.519 63.830 1.00 12.41 242 LEU B N 1
ATOM 4042 C CA . LEU B 1 243 ? 6.536 31.464 62.813 1.00 14.20 242 LEU B CA 1
ATOM 4043 C C . LEU B 1 243 ? 5.903 31.175 61.460 1.00 12.61 242 LEU B C 1
ATOM 4044 O O . LEU B 1 243 ? 5.846 30.023 61.051 1.00 14.43 242 LEU B O 1
ATOM 4049 N N . VAL B 1 244 ? 5.417 32.231 60.802 1.00 14.36 243 VAL B N 1
ATOM 4050 C CA . VAL B 1 244 ? 4.718 32.108 59.535 1.00 14.56 243 VAL B CA 1
ATOM 4051 C C . VAL B 1 244 ? 5.372 32.942 58.444 1.00 14.24 243 VAL B C 1
ATOM 4052 O O . VAL B 1 244 ? 5.740 34.092 58.668 1.00 14.25 243 VAL B O 1
ATOM 4064 N N . ASP B 1 246 ? 4.103 33.823 54.611 1.00 23.34 245 ASP B N 1
ATOM 4065 C CA . ASP B 1 246 ? 2.886 33.678 53.816 1.00 27.66 245 ASP B CA 1
ATOM 4066 C C . ASP B 1 246 ? 2.790 34.785 52.778 1.00 31.82 245 ASP B C 1
ATOM 4067 O O . ASP B 1 246 ? 2.600 35.936 53.150 1.00 32.83 245 ASP B O 1
ATOM 4072 N N . ASP B 1 247 ? 2.900 34.432 51.491 1.00 36.57 246 ASP B N 1
ATOM 4073 C CA . ASP B 1 247 ? 2.855 35.426 50.378 1.00 41.13 246 ASP B CA 1
ATOM 4074 C C . ASP B 1 247 ? 1.677 36.407 50.387 1.00 42.42 246 ASP B C 1
ATOM 4075 O O . ASP B 1 247 ? 1.824 37.529 49.903 1.00 44.07 246 ASP B O 1
ATOM 4080 N N . ARG B 1 248 ? 0.529 35.986 50.917 1.00 43.48 247 ARG B N 1
ATOM 4081 C CA . ARG B 1 248 ? -0.658 36.849 50.982 1.00 44.40 247 ARG B CA 1
ATOM 4082 C C . ARG B 1 248 ? -0.574 37.929 52.078 1.00 45.57 247 ARG B C 1
ATOM 4083 O O . ARG B 1 248 ? -1.311 38.922 52.011 1.00 46.73 247 ARG B O 1
ATOM 4085 N N . ALA B 1 249 ? 0.315 37.760 53.068 1.00 43.94 248 ALA B N 1
ATOM 4086 C CA . ALA B 1 249 ? 0.479 38.774 54.132 1.00 42.82 248 ALA B CA 1
ATOM 4087 C C . ALA B 1 249 ? 1.277 39.995 53.656 1.00 42.13 248 ALA B C 1
ATOM 4088 O O . ALA B 1 249 ? 2.046 39.919 52.689 1.00 41.28 248 ALA B O 1
ATOM 4090 N N . THR B 1 250 ? 1.094 41.118 54.356 1.00 42.41 249 THR B N 1
ATOM 4091 C CA . THR B 1 250 ? 1.856 42.354 54.084 1.00 40.00 249 THR B CA 1
ATOM 4092 C C . THR B 1 250 ? 3.319 42.104 54.395 1.00 37.94 249 THR B C 1
ATOM 4093 O O . THR B 1 250 ? 4.228 42.507 53.653 1.00 40.03 249 THR B O 1
ATOM 4095 N N . ASP B 1 251 ? 3.519 41.419 55.517 1.00 35.54 250 ASP B N 1
ATOM 4096 C CA . ASP B 1 251 ? 4.828 41.147 56.070 1.00 32.43 250 ASP B CA 1
ATOM 4097 C C . ASP B 1 251 ? 5.201 39.697 55.726 1.00 28.58 250 ASP B C 1
ATOM 4098 O O . ASP B 1 251 ? 4.368 38.794 55.746 1.00 28.49 250 ASP B O 1
ATOM 4103 N N . LYS B 1 252 ? 6.467 39.510 55.405 1.00 26.93 251 LYS B N 1
ATOM 4104 C CA . LYS B 1 252 ? 6.969 38.253 54.883 1.00 26.97 251 LYS B CA 1
ATOM 4105 C C . LYS B 1 252 ? 7.168 37.224 55.994 1.00 24.03 251 LYS B C 1
ATOM 4106 O O . LYS B 1 252 ? 7.180 36.016 55.725 1.00 24.91 251 LYS B O 1
ATOM 4111 N N . LEU B 1 253 ? 7.335 37.690 57.231 1.00 20.22 252 LEU B N 1
ATOM 4112 C CA . LEU B 1 253 ? 7.605 36.792 58.358 1.00 19.68 252 LEU B CA 1
ATOM 4113 C C . LEU B 1 253 ? 6.894 37.331 59.599 1.00 20.30 252 LEU B C 1
ATOM 4114 O O . LEU B 1 253 ? 7.130 38.469 60.011 1.00 17.33 252 LEU B O 1
ATOM 4119 N N . THR B 1 254 ? 6.044 36.501 60.189 1.00 17.86 253 THR B N 1
ATOM 4120 C CA . THR B 1 254 ? 5.270 36.910 61.347 1.00 19.78 253 THR B CA 1
ATOM 4121 C C . THR B 1 254 ? 5.346 35.858 62.461 1.00 19.91 253 THR B C 1
ATOM 4122 O O . THR B 1 254 ? 5.374 34.637 62.211 1.00 21.63 253 THR B O 1
ATOM 4126 N N . LEU B 1 255 ? 5.412 36.362 63.691 1.00 20.80 254 LEU B N 1
ATOM 4127 C CA . LEU B 1 255 ? 5.402 35.547 64.905 1.00 19.92 254 LEU B CA 1
ATOM 4128 C C . LEU B 1 255 ? 3.987 35.562 65.519 1.00 20.91 254 LEU B C 1
ATOM 4129 O O . LEU B 1 255 ? 3.360 36.627 65.706 1.00 18.41 254 LEU B O 1
ATOM 4134 N N . HIS B 1 256 ? 3.480 34.364 65.795 1.00 18.27 255 HIS B N 1
ATOM 4135 C CA . HIS B 1 256 ? 2.126 34.176 66.305 1.00 18.56 255 HIS B CA 1
ATOM 4136 C C . HIS B 1 256 ? 2.196 33.418 67.612 1.00 18.60 255 HIS B C 1
ATOM 4137 O O . HIS B 1 256 ? 3.255 32.874 67.952 1.00 18.05 255 HIS B O 1
ATOM 4144 N N . PRO B 1 257 ? 1.096 33.434 68.394 1.00 18.83 256 PRO B N 1
ATOM 4145 C CA . PRO B 1 257 ? 1.031 32.630 69.616 1.00 19.05 256 PRO B CA 1
ATOM 4146 C C . PRO B 1 257 ? 1.235 31.144 69.378 1.00 18.31 256 PRO B C 1
ATOM 4147 O O . PRO B 1 257 ? 1.026 30.677 68.265 1.00 15.93 256 PRO B O 1
ATOM 4151 N N . PRO B 1 258 ? 1.645 30.405 70.419 1.00 19.33 257 PRO B N 1
ATOM 4152 C CA . PRO B 1 258 ? 1.784 28.975 70.232 1.00 19.46 257 PRO B CA 1
ATOM 4153 C C . PRO B 1 258 ? 0.431 28.305 69.967 1.00 25.42 257 PRO B C 1
ATOM 4154 O O . PRO B 1 258 ? -0.646 28.810 70.341 1.00 24.70 257 PRO B O 1
ATOM 4158 N N . GLN B 1 259 ? 0.500 27.159 69.318 1.00 28.99 258 GLN B N 1
ATOM 4159 C CA . GLN B 1 259 ? -0.674 26.352 69.113 1.00 32.24 258 GLN B CA 1
ATOM 4160 C C . GLN B 1 259 ? -0.421 24.947 69.578 1.00 34.99 258 GLN B C 1
ATOM 4161 O O . GLN B 1 259 ? 0.746 24.515 69.730 1.00 36.66 258 GLN B O 1
ATOM 4167 N N . PRO B 1 260 ? -1.511 24.236 69.855 1.00 35.41 259 PRO B N 1
ATOM 4168 C CA . PRO B 1 260 ? -1.472 22.787 69.867 1.00 36.22 259 PRO B CA 1
ATOM 4169 C C . PRO B 1 260 ? -1.895 22.106 68.535 1.00 36.29 259 PRO B C 1
ATOM 4170 O O . PRO B 1 260 ? -1.340 21.066 68.202 1.00 40.88 259 PRO B O 1
ATOM 4174 N N . ASP B 1 261 ? -2.835 22.674 67.779 1.00 35.89 260 ASP B N 1
ATOM 4175 C CA . ASP B 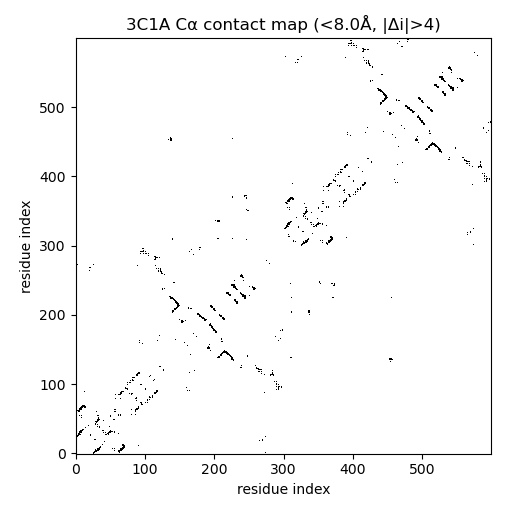1 261 ? -3.475 21.929 66.657 1.00 35.82 260 ASP B CA 1
ATOM 4176 C C . ASP B 1 261 ? -2.862 22.033 65.248 1.00 35.78 260 ASP B C 1
ATOM 4177 O O . ASP B 1 261 ? -3.414 21.433 64.317 1.00 39.26 260 ASP B O 1
ATOM 4182 N N . GLY B 1 262 ? -1.767 22.776 65.065 1.00 30.37 261 GLY B N 1
ATOM 4183 C CA . GLY B 1 262 ? -1.108 22.804 63.750 1.00 27.56 261 GLY B CA 1
ATOM 4184 C C . GLY B 1 262 ? -1.941 23.332 62.596 1.00 25.12 261 GLY B C 1
ATOM 4185 O O . GLY B 1 262 ? -1.595 23.132 61.428 1.00 20.64 261 GLY B O 1
ATOM 4186 N N . ASN B 1 263 ? -3.041 24.010 62.918 1.00 21.91 262 ASN B N 1
ATOM 4187 C CA . ASN B 1 263 ? -3.836 24.701 61.944 1.00 24.03 262 ASN B CA 1
ATOM 4188 C C . ASN B 1 263 ? -3.081 25.976 61.621 1.00 21.63 262 ASN B C 1
ATOM 4189 O O . ASN B 1 263 ? -2.372 26.494 62.471 1.00 21.62 262 ASN B O 1
ATOM 4194 N N . TRP B 1 264 ? -3.268 26.506 60.415 1.00 20.85 263 TRP B N 1
ATOM 4195 C CA . TRP B 1 264 ? -2.758 27.849 60.086 1.00 22.17 263 TRP B CA 1
ATOM 4196 C C . TRP B 1 264 ? -3.223 28.848 61.129 1.00 23.99 263 TRP B C 1
ATOM 4197 O O . TRP B 1 264 ? -4.407 28.886 61.427 1.00 26.45 263 TRP B O 1
ATOM 4208 N N . PRO B 1 265 ? -2.309 29.651 61.710 1.00 24.65 264 PRO B N 1
ATOM 4209 C CA . PRO B 1 265 ? -2.747 30.778 62.543 1.00 25.75 264 PRO B CA 1
ATOM 4210 C C . PRO B 1 265 ? -3.695 31.745 61.848 1.00 30.27 264 PRO B C 1
ATOM 4211 O O . PRO B 1 265 ? -3.513 32.048 60.665 1.00 30.22 264 PRO B O 1
ATOM 4215 N N . VAL B 1 266 ? -4.675 32.244 62.605 1.00 32.77 265 VAL B N 1
ATOM 4216 C CA . VAL B 1 266 ? -5.721 33.117 62.088 1.00 35.70 265 VAL B CA 1
ATOM 4217 C C . VAL B 1 266 ? -5.458 34.599 62.397 1.00 37.25 265 VAL B C 1
ATOM 4218 O O . VAL B 1 266 ? -5.895 35.469 61.650 1.00 39.28 265 VAL B O 1
ATOM 4222 N N . GLY B 1 267 ? -4.740 34.911 63.469 1.00 37.90 266 GLY B N 1
ATOM 4223 C CA . GLY B 1 267 ? -4.380 36.319 63.729 1.00 40.14 266 GLY B CA 1
ATOM 4224 C C . GLY B 1 267 ? -3.482 36.960 62.669 1.00 40.55 266 GLY B C 1
ATOM 4225 O O . GLY B 1 267 ? -3.079 36.317 61.695 1.00 40.29 266 GLY B O 1
ATOM 4226 N N . GLN B 1 268 ? -3.151 38.233 62.861 1.00 41.87 267 GLN B N 1
ATOM 4227 C CA . GLN B 1 268 ? -2.212 38.905 61.969 1.00 40.97 267 GLN B CA 1
ATOM 4228 C C . GLN B 1 268 ? -0.755 38.680 62.433 1.00 39.04 267 GLN B C 1
ATOM 4229 O O . GLN B 1 268 ? 0.178 38.650 61.619 1.00 39.88 267 GLN B O 1
ATOM 4235 N N . GLY B 1 269 ? -0.560 38.508 63.735 1.00 36.74 268 GLY B N 1
ATOM 4236 C CA . GLY B 1 269 ? 0.768 38.206 64.269 1.00 35.25 268 GLY B CA 1
ATOM 4237 C C . GLY B 1 269 ? 1.664 39.426 64.327 1.00 32.69 268 GLY B C 1
ATOM 4238 O O . GLY B 1 269 ? 1.274 40.512 63.913 1.00 33.45 268 GLY B O 1
ATOM 4239 N N . HIS B 1 270 ? 2.868 39.236 64.851 1.00 30.11 269 HIS B N 1
ATOM 4240 C CA . HIS B 1 270 ? 3.838 40.309 64.981 1.00 29.26 269 HIS B CA 1
ATOM 4241 C C . HIS B 1 270 ? 4.852 40.220 63.845 1.00 27.52 269 HIS B C 1
ATOM 4242 O O . HIS B 1 270 ? 5.575 39.244 63.743 1.00 26.92 269 HIS B O 1
ATOM 4249 N N . ALA B 1 271 ? 4.920 41.259 63.015 1.00 26.89 270 ALA B N 1
ATOM 4250 C CA . ALA B 1 271 ? 5.851 41.292 61.896 1.00 26.27 270 ALA B CA 1
ATOM 4251 C C . ALA B 1 271 ? 7.287 41.312 62.385 1.00 26.87 270 ALA B C 1
ATOM 4252 O O . ALA B 1 271 ? 7.607 42.030 63.318 1.00 27.44 270 ALA B O 1
ATOM 4254 N N . LEU B 1 272 ? 8.149 40.511 61.751 1.00 27.57 271 LEU B N 1
ATOM 4255 C CA . LEU B 1 272 ? 9.576 40.476 62.059 1.00 26.00 271 LEU B CA 1
ATOM 4256 C C . LEU B 1 272 ? 10.389 41.079 60.900 1.00 28.24 271 LEU B C 1
ATOM 4257 O O . LEU B 1 272 ? 10.060 40.885 59.732 1.00 29.27 271 LEU B O 1
ATOM 4262 N N . THR B 1 273 ? 11.451 41.801 61.238 1.00 29.37 272 THR B N 1
ATOM 4263 C CA . THR B 1 273 ? 12.267 42.493 60.236 1.00 30.60 272 THR B CA 1
ATOM 4264 C C . THR B 1 273 ? 12.944 41.530 59.278 1.00 29.21 272 THR B C 1
ATOM 4265 O O . THR B 1 273 ? 13.622 40.600 59.704 1.00 30.30 272 THR B O 1
ATOM 4269 N N . VAL B 1 274 ? 12.763 41.788 57.983 1.00 28.21 273 VAL B N 1
ATOM 4270 C CA . VAL B 1 274 ? 13.341 40.978 56.913 1.00 28.08 273 VAL B CA 1
ATOM 4271 C C . VAL B 1 274 ? 13.954 41.883 55.828 1.00 27.69 273 VAL B C 1
ATOM 4272 O O . VAL B 1 274 ? 13.274 42.773 55.323 1.00 29.80 273 VAL B O 1
ATOM 4276 N N . THR B 1 275 ? 15.219 41.631 55.474 1.00 30.24 274 THR B N 1
ATOM 4277 C CA . THR B 1 275 ? 15.927 42.327 54.357 1.00 29.47 274 THR B CA 1
ATOM 4278 C C . THR B 1 275 ? 15.151 42.208 53.053 1.00 27.30 274 THR B C 1
ATOM 4279 O O . THR B 1 275 ? 14.450 41.217 52.834 1.00 28.35 274 THR B O 1
ATOM 4283 N N A ASP B 1 276 ? 15.319 43.188 52.164 0.50 26.65 275 ASP B N 1
ATOM 4284 N N B ASP B 1 276 ? 15.246 43.242 52.219 0.50 27.52 275 ASP B N 1
ATOM 4285 C CA A ASP B 1 276 ? 14.512 43.284 50.948 0.50 26.32 275 ASP B CA 1
ATOM 4286 C CA B ASP B 1 276 ? 14.581 43.266 50.928 0.50 27.69 275 ASP B CA 1
ATOM 4287 C C A ASP B 1 276 ? 15.149 42.718 49.661 0.50 24.98 275 ASP B C 1
ATOM 4288 C C B ASP B 1 276 ? 15.617 43.061 49.827 0.50 26.39 275 ASP B C 1
ATOM 4289 O O A ASP B 1 276 ? 14.654 43.016 48.567 0.50 23.58 275 ASP B O 1
ATOM 4290 O O B ASP B 1 276 ? 15.985 43.999 49.122 0.50 29.47 275 ASP B O 1
ATOM 4293 N N . GLU B 1 277 ? 16.162 41.855 49.768 1.00 23.95 276 GLU B N 1
ATOM 4294 C CA . GLU B 1 277 ? 16.820 41.349 48.567 1.00 20.76 276 GLU B CA 1
ATOM 4295 C C . GLU B 1 277 ? 15.980 40.201 47.995 1.00 20.11 276 GLU B C 1
ATOM 4296 O O . GLU B 1 277 ? 15.504 39.356 48.746 1.00 20.39 276 GLU B O 1
ATOM 4318 N N . PRO B 1 279 ? 15.253 36.642 46.439 1.00 19.88 278 PRO B N 1
ATOM 4319 C CA . PRO B 1 279 ? 16.009 35.389 46.599 1.00 17.81 278 PRO B CA 1
ATOM 4320 C C . PRO B 1 279 ? 16.884 34.936 45.410 1.00 18.66 278 PRO B C 1
ATOM 4321 O O . PRO B 1 279 ? 17.967 34.391 45.642 1.00 20.58 278 PRO B O 1
ATOM 4325 N N . LEU B 1 280 ? 16.425 35.103 44.167 1.00 18.13 279 LEU B N 1
ATOM 4326 C CA . LEU B 1 280 ? 17.273 34.750 43.027 1.00 16.99 279 LEU B CA 1
ATOM 4327 C C . LEU B 1 280 ? 18.490 35.649 42.929 1.00 15.83 279 LEU B C 1
ATOM 4328 O O . LEU B 1 280 ? 19.588 35.200 42.575 1.00 15.49 279 LEU B O 1
ATOM 4333 N N . THR B 1 281 ? 18.306 36.936 43.180 1.00 13.52 280 THR B N 1
ATOM 4334 C CA . THR B 1 281 ? 19.448 37.841 43.216 1.00 15.63 280 THR B CA 1
ATOM 4335 C C . THR B 1 281 ? 20.439 37.398 44.261 1.00 16.39 280 THR B C 1
ATOM 4336 O O . THR B 1 281 ? 21.647 37.225 43.971 1.00 14.58 280 THR B O 1
ATOM 4340 N N . ARG B 1 282 ? 19.937 37.155 45.474 1.00 14.78 281 ARG B N 1
ATOM 4341 C CA . ARG B 1 282 ? 20.799 36.728 46.559 1.00 13.58 281 ARG B CA 1
ATOM 4342 C C . ARG B 1 282 ? 21.535 35.450 46.179 1.00 11.00 281 ARG B C 1
ATOM 4343 O O . ARG B 1 282 ? 22.716 35.360 46.411 1.00 8.71 281 ARG B O 1
ATOM 4351 N N . ALA B 1 283 ? 20.833 34.492 45.570 1.00 13.61 282 ALA B N 1
ATOM 4352 C CA . ALA B 1 283 ? 21.445 33.226 45.133 1.00 11.54 282 ALA B CA 1
ATOM 4353 C C . ALA B 1 283 ? 22.592 33.435 44.144 1.00 12.63 282 ALA B C 1
ATOM 4354 O O . ALA B 1 283 ? 23.707 32.912 44.340 1.00 9.41 282 ALA B O 1
ATOM 4356 N N . VAL B 1 284 ? 22.324 34.229 43.111 1.00 12.60 283 VAL B N 1
ATOM 4357 C CA . VAL B 1 284 ? 23.343 34.554 42.097 1.00 12.41 283 VAL B CA 1
ATOM 4358 C C . VAL B 1 284 ? 24.510 35.322 42.711 1.00 14.58 283 VAL B C 1
ATOM 4359 O O . VAL B 1 284 ? 25.679 34.976 42.475 1.00 13.78 283 VAL B O 1
ATOM 4363 N N . ARG B 1 285 ? 24.201 36.355 43.501 1.00 14.18 284 ARG B N 1
ATOM 4364 C CA . ARG B 1 285 ? 25.235 37.178 44.110 1.00 12.83 284 ARG B CA 1
ATOM 4365 C C . ARG B 1 285 ? 26.190 36.420 45.011 1.00 12.41 284 ARG B C 1
ATOM 4366 O O . ARG B 1 285 ? 27.398 36.643 44.947 1.00 11.74 284 ARG B O 1
ATOM 4374 N N . LEU B 1 286 ? 25.663 35.501 45.823 1.00 13.86 285 LEU B N 1
ATOM 4375 C CA . LEU B 1 286 ? 26.466 34.770 46.755 1.00 13.12 285 LEU B CA 1
ATOM 4376 C C . LEU B 1 286 ? 27.248 33.674 46.046 1.00 14.84 285 LEU B C 1
ATOM 4377 O O . LEU B 1 286 ? 28.421 33.384 46.384 1.00 13.61 285 LEU B O 1
ATOM 4382 N N . PHE B 1 287 ? 26.582 33.027 45.097 1.00 13.83 286 PHE B N 1
ATOM 4383 C CA . PHE B 1 287 ? 27.238 32.037 44.252 1.00 13.05 286 PHE B CA 1
ATOM 4384 C C . PHE B 1 287 ? 28.465 32.626 43.547 1.00 11.89 286 PHE B C 1
ATOM 4385 O O . PHE B 1 287 ? 29.586 32.088 43.688 1.00 12.53 286 PHE B O 1
ATOM 4393 N N . ALA B 1 288 ? 28.268 33.730 42.835 1.00 12.19 287 ALA B N 1
ATOM 4394 C CA . ALA B 1 288 ? 29.364 34.397 42.108 1.00 14.65 287 ALA B CA 1
ATOM 4395 C C . ALA B 1 288 ? 30.447 34.888 43.061 1.00 15.39 287 ALA B C 1
ATOM 4396 O O . ALA B 1 288 ? 31.639 34.830 42.754 1.00 15.75 287 ALA B O 1
ATOM 4398 N N . GLY B 1 289 ? 30.027 35.376 44.229 1.00 14.84 288 GLY B N 1
ATOM 4399 C CA . GLY B 1 289 ? 30.953 35.730 45.294 1.00 13.96 288 GLY B CA 1
ATOM 4400 C C . GLY B 1 289 ? 31.791 34.599 45.869 1.00 14.21 288 GLY B C 1
ATOM 4401 O O . GLY B 1 289 ? 32.861 34.837 46.439 1.00 20.24 288 GLY B O 1
ATOM 4402 N N . ALA B 1 290 ? 31.306 33.372 45.748 1.00 14.77 289 ALA B N 1
ATOM 4403 C CA . ALA B 1 290 ? 31.975 32.202 46.318 1.00 10.43 289 ALA B CA 1
ATOM 4404 C C . ALA B 1 290 ? 32.845 31.456 45.334 1.00 12.75 289 ALA B C 1
ATOM 4405 O O . ALA B 1 290 ? 33.621 30.571 45.727 1.00 15.63 289 ALA B O 1
ATOM 4407 N N . VAL B 1 291 ? 32.723 31.754 44.045 1.00 12.25 290 VAL B N 1
ATOM 4408 C CA . VAL B 1 291 ? 33.434 30.988 43.011 1.00 12.13 290 VAL B CA 1
ATOM 4409 C C . VAL B 1 291 ? 34.952 31.019 43.206 1.00 11.57 290 VAL B C 1
ATOM 4410 O O . VAL B 1 291 ? 35.598 29.993 43.116 1.00 11.70 290 VAL B O 1
ATOM 4414 N N . ARG B 1 292 ? 35.520 32.197 43.476 1.00 13.19 291 ARG B N 1
ATOM 4415 C CA . ARG B 1 292 ? 36.988 32.276 43.585 1.00 14.54 291 ARG B CA 1
ATOM 4416 C C . ARG B 1 292 ? 37.517 31.907 44.966 1.00 14.53 291 ARG B C 1
ATOM 4417 O O . ARG B 1 292 ? 38.714 31.678 45.132 1.00 13.50 291 ARG B O 1
ATOM 4425 N N . GLN B 1 293 ? 36.631 31.900 45.953 1.00 14.65 292 GLN B N 1
ATOM 4426 C CA . GLN B 1 293 ? 36.972 31.508 47.314 1.00 19.20 292 GLN B CA 1
ATOM 4427 C C . GLN B 1 293 ? 35.827 30.607 47.782 1.00 21.78 292 GLN B C 1
ATOM 4428 O O . GLN B 1 293 ? 34.881 31.064 48.428 1.00 19.45 292 GLN B O 1
ATOM 4434 N N . PRO B 1 294 ? 35.858 29.346 47.339 1.00 20.62 293 PRO B N 1
ATOM 4435 C CA . PRO B 1 294 ? 34.756 28.383 47.469 1.00 21.25 293 PRO B CA 1
ATOM 4436 C C . PRO B 1 294 ? 34.372 27.928 48.882 1.00 22.21 293 PRO B C 1
ATOM 4437 O O . PRO B 1 294 ? 35.236 27.700 49.717 1.00 19.47 293 PRO B O 1
ATOM 4441 N N . GLU B 1 295 ? 33.059 27.794 49.094 1.00 21.40 294 GLU B N 1
ATOM 4442 C CA . GLU B 1 295 ? 32.469 27.256 50.326 1.00 21.98 294 GLU B CA 1
ATOM 4443 C C . GLU B 1 295 ? 31.220 26.432 49.971 1.00 23.32 294 GLU B C 1
ATOM 4444 O O . GLU B 1 295 ? 30.678 26.580 48.872 1.00 16.96 294 GLU B O 1
ATOM 4450 N N . PRO B 1 296 ? 30.775 25.540 50.884 1.00 22.28 295 PRO B N 1
ATOM 4451 C CA . PRO B 1 296 ? 29.575 24.763 50.611 1.00 24.32 295 PRO B CA 1
ATOM 4452 C C . PRO B 1 296 ? 28.349 25.668 50.396 1.00 20.57 295 PRO B C 1
ATOM 4453 O O . PRO B 1 296 ? 27.533 25.386 49.532 1.00 22.64 295 PRO B O 1
ATOM 4457 N N . GLY B 1 297 ? 28.236 26.737 51.178 1.00 21.56 296 GLY B N 1
ATOM 4458 C CA . GLY B 1 297 ? 27.155 27.713 51.029 1.00 21.07 296 GLY B CA 1
ATOM 4459 C C . GLY B 1 297 ? 25.843 27.171 51.603 1.00 20.68 296 GLY B C 1
ATOM 4460 O O . GLY B 1 297 ? 25.812 26.027 52.084 1.00 20.95 296 GLY B O 1
ATOM 4461 N N . PRO B 1 298 ? 24.755 27.967 51.514 1.00 16.87 297 PRO B N 1
ATOM 4462 C CA . PRO B 1 298 ? 23.446 27.639 52.159 1.00 17.28 297 PRO B CA 1
ATOM 4463 C C . PRO B 1 298 ? 22.630 26.497 51.524 1.00 16.95 297 PRO B C 1
ATOM 4464 O O . PRO B 1 298 ? 21.705 25.988 52.175 1.00 16.42 297 PRO B O 1
ATOM 4468 N N . SER B 1 299 ? 22.967 26.114 50.287 1.00 13.15 298 SER B N 1
ATOM 4469 C CA . SER B 1 299 ? 22.240 25.076 49.575 1.00 15.69 298 SER B CA 1
ATOM 4470 C C . SER B 1 299 ? 23.228 24.213 48.803 1.00 16.50 298 SER B C 1
ATOM 4471 O O . SER B 1 299 ? 23.265 24.258 47.575 1.00 15.16 298 SER B O 1
ATOM 4474 N N . PRO B 1 300 ? 24.046 23.441 49.524 1.00 16.83 299 PRO B N 1
ATOM 4475 C CA . PRO B 1 300 ? 25.110 22.677 48.895 1.00 17.39 299 PRO B CA 1
ATOM 4476 C C . PRO B 1 300 ? 24.603 21.464 48.137 1.00 18.25 299 PRO B C 1
ATOM 4477 O O . PRO B 1 300 ? 23.470 21.021 48.325 1.00 18.20 299 PRO B O 1
ATOM 4481 N N . LEU B 1 301 ? 25.463 20.924 47.298 1.00 16.16 300 LEU B N 1
ATOM 4482 C CA . LEU B 1 301 ? 25.174 19.707 46.555 1.00 15.61 300 LEU B CA 1
ATOM 4483 C C . LEU B 1 301 ? 24.611 18.607 47.447 1.00 14.74 300 LEU B C 1
ATOM 4484 O O . LEU B 1 301 ? 23.671 17.931 47.039 1.00 16.23 300 LEU B O 1
ATOM 4489 N N . GLU B 1 302 ? 25.158 18.423 48.646 1.00 12.10 301 GLU B N 1
ATOM 4490 C CA . GLU B 1 302 ? 24.724 17.308 49.503 1.00 17.26 301 GLU B CA 1
ATOM 4491 C C . GLU B 1 302 ? 23.254 17.464 49.871 1.00 14.21 301 GLU B C 1
ATOM 4492 O O . GLU B 1 302 ? 22.516 16.488 49.902 1.00 16.71 301 GLU B O 1
ATOM 4498 N N . LEU B 1 303 ? 22.823 18.684 50.145 1.00 16.41 302 LEU B N 1
ATOM 4499 C CA . LEU B 1 303 ? 21.409 18.914 50.401 1.00 15.23 302 LEU B CA 1
ATOM 4500 C C . LEU B 1 303 ? 20.600 18.528 49.169 1.00 14.75 302 LEU B C 1
ATOM 4501 O O . LEU B 1 303 ? 19.526 17.943 49.307 1.00 15.35 302 LEU B O 1
ATOM 4506 N N . GLY B 1 304 ? 21.121 18.818 47.972 1.00 14.87 303 GLY B N 1
ATOM 4507 C CA . GLY B 1 304 ? 20.396 18.559 46.726 1.00 11.43 303 GLY B CA 1
ATOM 4508 C C . GLY B 1 304 ? 20.125 17.078 46.538 1.00 12.54 303 GLY B C 1
ATOM 4509 O O . GLY B 1 304 ? 19.014 16.715 46.149 1.00 9.68 303 GLY B O 1
ATOM 4510 N N . LEU B 1 305 ? 21.145 16.255 46.824 1.00 10.96 304 LEU B N 1
ATOM 4511 C CA . LEU B 1 305 ? 21.063 14.783 46.797 1.00 13.66 304 LEU B CA 1
ATOM 4512 C C . LEU B 1 305 ? 20.076 14.244 47.842 1.00 14.32 304 LEU B C 1
ATOM 4513 O O . LEU B 1 305 ? 19.344 13.236 47.613 1.00 13.43 304 LEU B O 1
ATOM 4518 N N . ARG B 1 306 ? 20.065 14.872 49.001 1.00 12.90 305 ARG B N 1
ATOM 4519 C CA . ARG B 1 306 ? 19.164 14.406 50.049 1.00 11.83 305 ARG B CA 1
ATOM 4520 C C . ARG B 1 306 ? 17.721 14.742 49.697 1.00 12.87 305 ARG B C 1
ATOM 4521 O O . ARG B 1 306 ? 16.815 13.971 50.011 1.00 13.05 305 ARG B O 1
ATOM 4529 N N . VAL B 1 307 ? 17.501 15.904 49.068 1.00 13.72 306 VAL B N 1
ATOM 4530 C CA . VAL B 1 307 ? 16.162 16.214 48.518 1.00 11.49 306 VAL B CA 1
ATOM 4531 C C . VAL B 1 307 ? 15.693 15.138 47.499 1.00 12.81 306 VAL B C 1
ATOM 4532 O O . VAL B 1 307 ? 14.517 14.666 47.540 1.00 10.79 306 VAL B O 1
ATOM 4536 N N . VAL B 1 308 ? 16.597 14.727 46.608 1.00 13.70 307 VAL B N 1
ATOM 4537 C CA . VAL B 1 308 ? 16.283 13.711 45.563 1.00 11.73 307 VAL B CA 1
ATOM 4538 C C . VAL B 1 308 ? 15.890 12.377 46.193 1.00 16.51 307 VAL B C 1
ATOM 4539 O O . VAL B 1 308 ? 14.961 11.712 45.721 1.00 14.85 307 VAL B O 1
ATOM 4543 N N . ARG B 1 309 ? 16.570 11.991 47.272 1.00 16.46 308 ARG B N 1
ATOM 4544 C CA . ARG B 1 309 ? 16.294 10.691 47.908 1.00 16.34 308 ARG B CA 1
ATOM 4545 C C . ARG B 1 309 ? 14.893 10.723 48.522 1.00 14.92 308 ARG B C 1
ATOM 4546 O O . ARG B 1 309 ? 14.125 9.758 48.430 1.00 15.96 308 ARG B O 1
ATOM 4554 N N . VAL B 1 310 ? 14.531 11.864 49.109 1.00 14.61 309 VAL B N 1
ATOM 4555 C CA . VAL B 1 310 ? 13.217 12.021 49.716 1.00 15.61 309 VAL B CA 1
ATOM 4556 C C . VAL B 1 310 ? 12.120 12.007 48.644 1.00 17.04 309 VAL B C 1
ATOM 4557 O O . VAL B 1 310 ? 11.103 11.283 48.769 1.00 18.74 309 VAL B O 1
ATOM 4561 N N . LEU B 1 311 ? 12.323 12.774 47.578 1.00 16.02 310 LEU B N 1
ATOM 4562 C CA . LEU B 1 311 ? 11.320 12.872 46.523 1.00 16.54 310 LEU B CA 1
ATOM 4563 C C . LEU B 1 311 ? 11.103 11.508 45.861 1.00 14.09 310 LEU B C 1
ATOM 4564 O O . LEU B 1 311 ? 9.961 11.144 45.570 1.00 14.80 310 LEU B O 1
ATOM 4569 N N . GLY B 1 312 ? 12.178 10.751 45.657 1.00 15.78 311 GLY B N 1
ATOM 4570 C CA . GLY B 1 312 ? 12.068 9.376 45.164 1.00 19.14 311 GLY B CA 1
ATOM 4571 C C . GLY B 1 312 ? 11.310 8.458 46.119 1.00 22.01 311 GLY B C 1
ATOM 4572 O O . GLY B 1 312 ? 10.585 7.541 45.676 1.00 22.06 311 GLY B O 1
ATOM 4573 N N . ALA B 1 313 ? 11.466 8.706 47.418 1.00 22.37 312 ALA B N 1
ATOM 4574 C CA . ALA B 1 313 ? 10.705 7.997 48.468 1.00 23.22 312 ALA B CA 1
ATOM 4575 C C . ALA B 1 313 ? 9.195 8.291 48.431 1.00 24.41 312 ALA B C 1
ATOM 4576 O O . ALA B 1 313 ? 8.395 7.474 48.891 1.00 25.35 312 ALA B O 1
ATOM 4578 N N . CYS B 1 314 ? 8.828 9.464 47.914 1.00 23.10 313 CYS B N 1
ATOM 4579 C CA . CYS B 1 314 ? 7.431 9.924 47.827 1.00 25.59 313 CYS B CA 1
ATOM 4580 C C . CYS B 1 314 ? 6.772 9.568 46.508 1.00 28.44 313 CYS B C 1
ATOM 4581 O O . CYS B 1 314 ? 5.610 9.919 46.277 1.00 28.65 313 CYS B O 1
ATOM 4584 N N . SER B 1 315 ? 7.521 8.892 45.645 1.00 32.70 314 SER B N 1
ATOM 4585 C CA . SER B 1 315 ? 7.083 8.579 44.294 1.00 36.47 314 SER B CA 1
ATOM 4586 C C . SER B 1 315 ? 6.654 7.114 44.214 1.00 39.60 314 SER B C 1
ATOM 4587 O O . SER B 1 315 ? 6.413 6.613 43.119 1.00 41.91 314 SER B O 1
#

Radius of gyration: 30.39 Å; Cα contacts (8 Å, |Δi|>4): 1393; chains: 2; bounding box: 59×46×97 Å

B-factor: mean 21.32, std 9.77, range [2.0, 64.93]

Sequence (600 aa):
SPVRLALIGAGRWGGKKNNYIRTIAGLPGAALVRLASSNPDNLALVPPGCVIESDWRSVVSAPEVEAVVIIATPPATHAEITLAAIASGKAVLVEKPLTLDLAEAEAVAAAAKATGVVWVEHTQLFNPAWEEALKADLTSSIGPILAVRSSEAGNHGPYRPGGVPLWDWGAHDVSVLDLGRDPDSTSASWAARGEKDGGEAGDVTLTLAFSTVEAHIRLCNTDKCRRLAVFGEAGTLVDDRATDKLTLHPPQPDGNWPVGQGHALTVTDEPLTRAVRLFAGAVRQPEPGPSPLELGLRVVRVLGACSSPVRLALIGAGRWGGKKNNYIRTIAGLPGAALVRLASSNPDNLALVPPGCVIIESDWRSVVSAPEVEAVIIATPPATHAEITLAAIASGKAVLVEKPLTLDLAEAEAVAAAAKATGVVWVEHTQLFNPAWEEALKADLTSIGPILAVRSEAGNHGPYRPGGVPLWDWGAHDVSVLDLGRDPDSTSASWAARGEKDGGEAGDVTLTLAFSTVEAHIRLCNTDKCCRRLAVFGEAGTLVDDRATDKLTLHPPQPDGNWPVGQGHALTVTDDEPLTRAVRLFAGAVRQPEPGPSPLELGLRVVRVLGACS

Foldseek 3Di:
DAAEEEEAAEDPQCPCVLVLQVPFPRHAHQEYAYPDVVVVVRHDPNYHYDVDLLCVLVPPRHQAYEYRYAQQCQLVSLLSNLVSQHAYEYEPLNHLDLVSLVVNVVSCVVRVHYFYCLQLLQFQLNVLCLVCVVQQAAFAEKEKEFEEQDPFDAVDDDLRPVVLNVLLCCLNPDFFPDKEKDWPDWDHDPNGIFGKMWMWGHDPNYIYIYIYGNNHGWIKMWTAGPAWIWMTDVAPASIFIGGHDDPPDPDDDNHHHDDGDDDGPSSVVNVSSVCSVPHDQPSGHSVSSSSSSVNSVSHD/DAAEEEEEAEDCFSDPVQVLQVPFPRHAHQEYAYPDVVVVVRHDPNYHYDPDCLCVLQPPRHQAYEYRYPQQCLLVSLLSNLVSQHAYEYEPLSHLDLVSLVVSVVSCVVSVHYFYPLQLLQFQQNVLCLVCVVQQAAWAEKEKEFEAQDDFDAVPDDLRRVVLSVVLCCLNPDFFPAKEKDWPDWDHDPNGIFGKMWIWGHHPRYIYIYIYGNNHGWTKMWTAGPAWIWMTPVAPASIFIGGHDDPPDPDDDNHHHDDGDPDGPSSVVNVSSVQSVPHDCPSGHSVSSSSSSVNSVSHD

Solvent-accessible surface area: 25206 Å² total

Secondary structure (DSSP, 8-state):
--EEEEEEE-TTTTTTHHHHHHH-TTEEEEEEEES-HHHHTTPPTTPEEESSTHHHHT-TT--EEEEES-GGGHHHHHHHHHHTT-EEEEESSS-S-HHHHHHHHHHHHHH---EEE-GGGG-HHHHHHHHTHHHH-SEEEEEEEEE-S----TT-----HHHHHHH---------SEEEEEEEEEEEETTEEEEEEEEEEEETTEEEEEEEE----EEEEEEEESS-EE--TTSSSSSEEE---SS-PPPPS--EEPP-----HHHHHHHHHHHTTS----SSBHHHHHHHHHHHHHH-/--EEEEEEE-TTTT-SHHHHHHT-TTEEEEEEEES-HHHHTTPPTTPEEES-HHHHHT-SS--EEEEES-GGGHHHHHHHHHHHT-EEEEESSS-S-HHHHHHHHHHHHHH---EEE-GGGG-HHHHHHHHTGGGG-SEEEEEEEEE-S----TT-----HHHHHHH---------SEEEEEEEEEEEETTEEEEEEEEEEEETTEEEEEEEE----EEEEEEEESS-EE--TTSSSS-EEE---SS-PPP-S--EE-------HHHHHHHHHHHSSS----SSBHHHHHHHHHHHHHT-

Organism: NCBI:txid272627

Nearest PDB structures (foldseek):
  3gfg-assembly2_D  TM=8.387E-01  e=1.041E-19  Bacillus subtilis subsp. subtilis str. 168
  3gfg-assembly1_B  TM=8.263E-01  e=1.174E-19  Bacillus subtilis subsp. subtilis str. 168
  3e82-assembly2_E  TM=8.302E-01  e=2.425E-19  Klebsiella pneumoniae subsp. pneumoniae MGH 78578
  3e82-assembly1_A  TM=8.233E-01  e=2.135E-18  Klebsiella pneumoniae subsp. pneumoniae MGH 78578
  3gfg-assembly6_L  TM=8.017E-01  e=6.376E-19  Bacillus subtilis subsp. subtilis str. 168

CATH classification: 3.40.50.720 (+1 more: 3.30.360.10)